Protein 3RJA (pdb70)

Foldseek 3Di:
DQLVVQLVVQVFDWDDPPDPVCVQQQCALANLQGEAEPTEGAGAAPSSQLSNLVSCVVVVFFEAEDALRLQNQSCQSQSYYYHHHYYFLLQADQPDADPVQQKTKTFFNHFQLQVQCCCCPVPQWAAAFDQALSHTLQLQLQAWGHYQLQQQHNTSVVFFAKFFFQFSVSDTDIEGCVGPVLLSQNSRRPVLLFGHTGMTIGHIHRFAFKKKKWKKFQQPQALVLQLQLQVLVLCCLAEAQASQKWWKWKDQDLRGIMIIHMGRHHPVVVCVSCVSSVVRHDPDMDIDDMDIDTRSRVSCVSHPDNGRSDSGHDRHFHWAKWKKFFLDCDDQLSVLLSCCSPVPRSPPDQFTKMKMWTQNEHDSGPNLVAACVNHQHNRSSTRTIMMIMTTDGPPDNDDPPCVVSVVSSVCSRPVGDDLLGMATRSSSPGPPDFQVVNLCRHRRPNLVSSLCSSCVGPVVCSNHHRNHRHNDD

Sequence (473 aa):
GAIEACLSAAGVPIDIIPGTADDYERDVEPFNIRLPYIPTAIAQTQTTAHIQSAVQCAKKLNLKVSAKSGGHSYASFGFGGENGHLMVQLDRRMIDVISYNDKTGIAHVEPGARLGHLATVLNDKYGRAISHGTCPGVGISGHFAHGGFGFSSHMHGLAVDSVVGVTVVLADGRIVEASATENADLFWGIKGAGSNFGIVAVWKLATFPAPKVLTRFGVTLNWKNKTSSALKGIEAVEDYARWVAPREVVNFRRIGDYGAGNNPGIEGLYYGTPEQWRAAFQPLLDTLPAGYVVNPTTSLNWIESVLSYYSSNFDHVDFITPQPVENFYAKSLTLKSIKGDAVKNFVDYYFDVSNKVKDRFWFYQLDDVHGGKNSQVTKVTNAETAYPHRDKLWLIQFYDRYDNNQTYPETSFKFLDGWVNSVTKALPKKSDWGMYINYADPRMDRDYATKVYYGENLARLQKKLKAKFDPTDRRFYYPQAVRPVK

B-factor: mean 18.0, std 8.15, range [2.0, 75.88]

Solvent-accessible surface area: 17655 Å² total; per-residue (Å²): 83,68,12,61,63,24,0,67,95,48,51,3,52,41,12,95,98,69,59,85,63,29,102,64,1,23,84,9,19,1,53,50,25,80,43,107,9,55,10,2,0,24,0,86,63,37,58,30,0,51,18,0,0,110,3,0,129,157,54,123,36,66,0,7,37,12,12,9,14,25,34,30,1,3,23,11,2,0,10,61,95,33,4,0,0,0,2,1,2,56,4,40,77,20,94,50,42,71,123,189,80,4,47,0,60,0,29,0,0,0,6,2,1,18,0,2,22,30,1,28,103,144,64,38,46,1,3,3,17,11,35,56,2,0,23,3,0,14,35,20,0,5,17,0,0,23,2,13,5,0,2,25,53,1,2,0,0,39,14,2,63,2,0,13,0,0,4,12,79,9,135,72,20,61,1,23,82,133,89,56,51,44,0,20,13,0,0,23,2,0,2,39,0,0,7,6,9,1,20,0,41,0,39,17,34,92,19,22,177,84,2,0,66,4,7,1,42,1,42,3,142,77,69,75,27,0,57,127,0,0,71,7,0,0,44,6,1,66,147,69,0,40,91,54,0,3,5,26,0,2,0,91,45,27,23,82,2,16,2,37,0,5,17,24,12,48,36,133,97,4,100,73,17,0,58,60,0,2,100,85,13,23,100,49,58,88,36,54,128,47,68,78,21,58,12,48,82,8,21,83,40,23,3,140,62,133,90,14,62,12,91,60,50,18,91,30,35,5,0,2,2,14,1,0,0,0,72,29,1,67,47,78,0,11,104,26,0,1,56,36,1,36,67,58,0,30,144,22,155,94,33,73,6,22,0,16,0,3,1,0,1,14,131,41,0,50,0,38,119,33,75,11,70,106,8,0,1,6,4,13,65,16,4,0,1,0,9,0,10,0,76,10,90,74,143,80,119,16,44,147,84,10,32,151,11,0,41,18,0,8,77,6,0,26,143,34,28,81,148,82,33,23,4,7,5,15,33,28,5,1,40,103,26,98,27,81,89,0,3,89,8,2,1,42,125,8,24,64,116,0,42,137,12,0,16,131,21,0,79,89,21,21,8,52,11,41,0,0,0,98,42,68,227

Nearest PDB structures (foldseek):
  3rja-assembly1_A  TM=1.002E+00  e=0.000E+00  Microdochium nivale
  5l6f-assembly1_A  TM=9.736E-01  e=8.762E-66  Thermothelomyces thermophilus ATCC 42464
  6y0r-assembly1_AAA  TM=9.682E-01  e=4.533E-62  Fusarium graminearum PH-1
  6jqh-assembly1_A  TM=8.608E-01  e=4.475E-33  Morus alba
  7yav-assembly1_B  TM=8.113E-01  e=3.571E-32  Morus alba

CATH classification: 3.30.465.10 (+1 more: 3.40.462.20)

GO terms:
  GO:0005576 extracellular region (C, EXP)
  GO:0046562 beta-D-glucose oxidase activity (F, EXP)

InterPro domains:
  IPR006094 FAD linked oxidase, N-terminal [PF01565] (59-197)
  IPR012951 Berberine/berberine-like [PF08031] (447-492)
  IPR016166 FAD-binding domain, PCMH-type [PS51387] (55-229)
  IPR016169 FAD-binding, type PCMH, subdomain 2 [G3DSA:3.30.465.10] (48-491)
  IPR036318 FAD-binding, type PCMH-like superfamily [SSF56176] (38-228)
  IPR050416 FAD-linked Oxidoreductases in Biosynthetic Pathways [PTHR42973] (23-491)

Radius of gyration: 21.71 Å; Cα contacts (8 Å, |Δi|>4): 1183; chains: 1; bounding box: 56×55×54 Å

Structure (mmCIF, N/CA/C/O backbone):
data_3RJA
#
_entry.id   3RJA
#
_cell.length_a   132.040
_cell.length_b   56.920
_cell.length_c   86.900
_cell.angle_alpha   90.00
_cell.angle_beta   95.55
_cell.angle_gamma   90.00
#
_symmetry.space_group_name_H-M   'C 1 2 1'
#
loop_
_entity.id
_entity.type
_entity.pdbx_description
1 polymer 'Carbohydrate oxidase'
2 non-polymer 'FLAVIN-ADENINE DINUCLEOTIDE'
3 non-polymer 2-acetamido-2-deoxy-beta-D-glucopyranose
4 non-polymer 'ZINC ION'
5 non-polymer '(2R,3R,4R,5R)-4,5-dihydroxy-2-(hydroxymethyl)-6-oxopiperidin-3-yl beta-D-glucopyranoside'
6 non-polymer 2-AMINO-2-HYDROXYMETHYL-PROPANE-1,3-DIOL
7 non-polymer 'SULFATE ION'
8 non-polymer 'CHLORIDE ION'
9 water water
#
loop_
_atom_site.group_PDB
_atom_site.id
_atom_site.type_symbol
_atom_site.label_atom_id
_atom_site.label_alt_id
_atom_site.label_comp_id
_atom_site.label_asym_id
_atom_site.label_entity_id
_atom_site.label_seq_id
_atom_site.pdbx_PDB_ins_code
_atom_site.Cartn_x
_atom_site.Cartn_y
_atom_site.Cartn_z
_atom_site.occupancy
_atom_site.B_iso_or_equiv
_atom_site.auth_seq_id
_atom_site.auth_comp_id
_atom_site.auth_asym_id
_atom_site.auth_atom_id
_atom_site.pdbx_PDB_model_num
ATOM 1 N N . GLY A 1 1 ? -36.752 -29.684 -11.810 1.00 24.06 1 GLY A N 1
ATOM 2 C CA . GLY A 1 1 ? -37.987 -29.542 -11.003 1.00 21.88 1 GLY A CA 1
ATOM 3 C C . GLY A 1 1 ? -38.090 -28.162 -10.373 1.00 19.19 1 GLY A C 1
ATOM 4 O O . GLY A 1 1 ? -37.308 -27.256 -10.670 1.00 18.97 1 GLY A O 1
ATOM 5 N N . ALA A 1 2 ? -39.056 -28.020 -9.484 1.00 16.14 2 ALA A N 1
ATOM 6 C CA . ALA A 1 2 ? -39.418 -26.719 -8.942 1.00 15.81 2 ALA A CA 1
ATOM 7 C C . ALA A 1 2 ? -38.241 -25.985 -8.236 1.00 15.35 2 ALA A C 1
ATOM 8 O O . ALA A 1 2 ? -38.043 -24.801 -8.475 1.00 13.55 2 ALA A O 1
ATOM 10 N N . ILE A 1 3 ? -37.487 -26.692 -7.373 1.00 14.64 3 ILE A N 1
ATOM 11 C CA . ILE A 1 3 ? -36.379 -26.078 -6.617 1.00 14.82 3 ILE A CA 1
ATOM 12 C C . ILE A 1 3 ? -35.238 -25.655 -7.548 1.00 14.88 3 ILE A C 1
ATOM 13 O O . ILE A 1 3 ? -34.691 -24.561 -7.398 1.00 13.83 3 ILE A O 1
ATOM 18 N N . GLU A 1 4 ? -34.887 -26.506 -8.512 1.00 15.95 4 GLU A N 1
ATOM 19 C CA . GLU A 1 4 ? -33.856 -26.140 -9.498 1.00 17.85 4 GLU A CA 1
ATOM 20 C C . GLU A 1 4 ? -34.289 -24.849 -10.240 1.00 17.85 4 GLU A C 1
ATOM 21 O O . GLU A 1 4 ? -33.533 -23.889 -10.351 1.00 17.39 4 GLU A O 1
ATOM 27 N N . ALA A 1 5 ? -35.520 -24.840 -10.732 1.00 20.22 5 ALA A N 1
ATOM 28 C CA . ALA A 1 5 ? -36.061 -23.686 -11.469 1.00 21.54 5 ALA A CA 1
ATOM 29 C C . ALA A 1 5 ? -35.995 -22.442 -10.599 1.00 18.06 5 ALA A C 1
ATOM 30 O O . ALA A 1 5 ? -35.562 -21.391 -11.052 1.00 17.37 5 ALA A O 1
ATOM 32 N N . CYS A 1 6 ? -36.389 -22.587 -9.332 1.00 16.70 6 CYS A N 1
ATOM 33 C CA . CYS A 1 6 ? -36.390 -21.451 -8.393 1.00 17.03 6 CYS A CA 1
ATOM 34 C C . CYS A 1 6 ? -34.995 -20.878 -8.198 1.00 17.25 6 CYS A C 1
ATOM 35 O O . CYS A 1 6 ? -34.821 -19.668 -8.198 1.00 20.50 6 CYS A O 1
ATOM 38 N N . LEU A 1 7 ? -34.013 -21.753 -7.997 1.00 15.43 7 LEU A N 1
ATOM 39 C CA . LEU A 1 7 ? -32.653 -21.317 -7.767 1.00 15.80 7 LEU A CA 1
ATOM 40 C C . LEU A 1 7 ? -32.077 -20.665 -9.037 1.00 15.50 7 LEU A C 1
ATOM 41 O O . LEU A 1 7 ? -31.409 -19.631 -8.969 1.00 14.94 7 LEU A O 1
ATOM 46 N N . SER A 1 8 ? -32.341 -21.278 -10.187 1.00 16.70 8 SER A N 1
ATOM 47 C CA . SER A 1 8 ? -31.815 -20.766 -11.451 1.00 19.61 8 SER A CA 1
ATOM 48 C C . SER A 1 8 ? -32.416 -19.402 -11.818 1.00 20.14 8 SER A C 1
ATOM 49 O O . SER A 1 8 ? -31.694 -18.530 -12.282 1.00 21.58 8 SER A O 1
ATOM 52 N N . ALA A 1 9 ? -33.719 -19.227 -11.575 1.00 19.96 9 ALA A N 1
ATOM 53 C CA . ALA A 1 9 ? -34.418 -17.94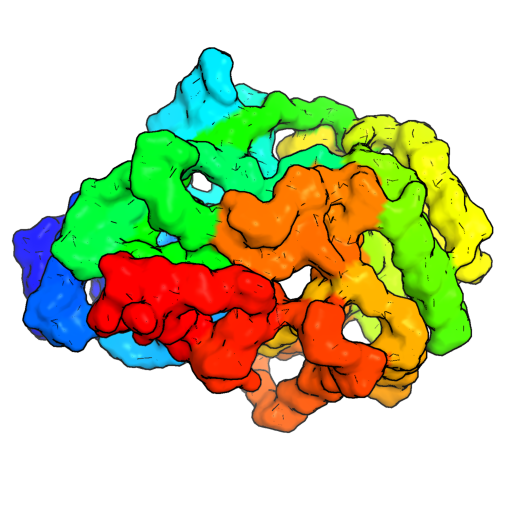3 -11.766 1.00 21.05 9 ALA A CA 1
ATOM 54 C C . ALA A 1 9 ? -33.793 -16.816 -10.974 1.00 21.42 9 ALA A C 1
ATOM 55 O O . ALA A 1 9 ? -33.827 -15.671 -11.415 1.00 22.31 9 ALA A O 1
ATOM 57 N N . ALA A 1 10 ? -33.223 -17.143 -9.808 1.00 20.58 10 ALA A N 1
ATOM 58 C CA . ALA A 1 10 ? -32.555 -16.152 -8.939 1.00 17.46 10 ALA A CA 1
ATOM 59 C C . ALA A 1 10 ? -31.063 -16.015 -9.193 1.00 16.65 10 ALA A C 1
ATOM 60 O O . ALA A 1 10 ? -30.366 -15.310 -8.456 1.00 17.71 10 ALA A O 1
ATOM 62 N N . GLY A 1 11 ? -30.560 -16.661 -10.244 1.00 16.77 11 GLY A N 1
ATOM 63 C CA . GLY A 1 11 ? -29.130 -16.630 -10.554 1.00 16.71 11 GLY A CA 1
ATOM 64 C C . GLY A 1 11 ? -28.228 -17.451 -9.615 1.00 18.40 11 GLY A C 1
ATOM 65 O O . GLY A 1 11 ? -27.009 -17.253 -9.597 1.00 16.90 11 GLY A O 1
ATOM 66 N N . VAL A 1 12 ? -28.805 -18.366 -8.832 1.00 17.55 12 VAL A N 1
ATOM 67 C CA . VAL A 1 12 ? -28.000 -19.161 -7.891 1.00 17.19 12 VAL A CA 1
ATOM 68 C C . VAL A 1 12 ? -27.440 -20.396 -8.593 1.00 16.06 12 VAL A C 1
ATOM 69 O O . VAL A 1 12 ? -28.209 -21.195 -9.108 1.00 15.39 12 VAL A O 1
ATOM 73 N N . PRO A 1 13 ? -26.093 -20.549 -8.626 1.00 15.89 13 PRO A N 1
ATOM 74 C CA . PRO A 1 13 ? -25.521 -21.763 -9.247 1.00 15.51 13 PRO A CA 1
ATOM 75 C C . PRO A 1 13 ? -25.970 -23.021 -8.504 1.00 15.11 13 PRO A C 1
ATOM 76 O O . PRO A 1 13 ? -26.128 -23.016 -7.274 1.00 13.82 13 PRO A O 1
ATOM 80 N N . ILE A 1 14 ? -26.264 -24.066 -9.270 1.00 14.98 14 ILE A N 1
ATOM 81 C CA . ILE A 1 14 ? -26.725 -25.305 -8.696 1.00 15.51 14 ILE A CA 1
ATOM 82 C C . ILE A 1 14 ? -25.820 -26.425 -9.169 1.00 15.51 14 ILE A C 1
ATOM 83 O O . ILE A 1 14 ? -25.248 -26.319 -10.228 1.00 16.49 14 ILE A O 1
ATOM 88 N N . ASP A 1 15 ? -25.660 -27.481 -8.374 1.00 14.70 15 ASP A N 1
ATOM 89 C CA . ASP A 1 15 ? -24.891 -28.626 -8.839 1.00 14.95 15 ASP A CA 1
ATOM 90 C C . ASP A 1 15 ? -25.803 -29.533 -9.678 1.00 14.67 15 ASP A C 1
ATOM 91 O O . ASP A 1 15 ? -26.994 -29.639 -9.425 1.00 14.55 15 ASP A O 1
ATOM 96 N N . ILE A 1 16 ? -25.213 -30.175 -10.673 1.00 15.50 16 ILE A N 1
ATOM 97 C CA A ILE A 1 16 ? -25.927 -31.064 -11.587 0.50 15.55 16 ILE A CA 1
ATOM 98 C CA B ILE A 1 16 ? -25.939 -31.056 -11.579 0.50 15.39 16 ILE A CA 1
ATOM 99 C C . ILE A 1 16 ? -25.563 -32.492 -11.227 1.00 14.77 16 ILE A C 1
ATOM 100 O O . ILE A 1 16 ? -24.398 -32.862 -11.345 1.00 14.94 16 ILE A O 1
ATOM 109 N N . PRO A 1 17 ? -26.551 -33.309 -10.781 1.00 16.43 17 PRO A N 1
ATOM 110 C CA . PRO A 1 17 ? -26.166 -34.704 -10.492 1.00 17.73 17 PRO A CA 1
ATOM 111 C C . PRO A 1 17 ? -25.397 -35.322 -11.654 1.00 20.50 17 PRO A C 1
ATOM 112 O O . PRO A 1 17 ? -25.771 -35.123 -12.809 1.00 20.13 17 PRO A O 1
ATOM 116 N N . GLY A 1 18 ? -24.307 -36.017 -11.332 1.00 22.25 18 GLY A N 1
ATOM 117 C CA . GLY A 1 18 ? -23.521 -36.729 -12.323 1.00 23.89 18 GLY A CA 1
ATOM 118 C C . GLY A 1 18 ? -22.242 -35.998 -12.711 1.00 27.36 18 GLY A C 1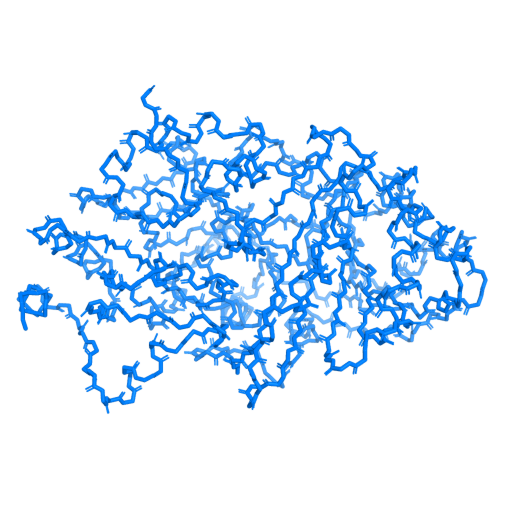
ATOM 119 O O . GLY A 1 18 ? -21.404 -36.564 -13.411 1.00 30.18 18 GLY A O 1
ATOM 120 N N . THR A 1 19 ? -22.095 -34.740 -12.277 1.00 22.75 19 THR A N 1
ATOM 121 C CA . THR A 1 19 ? -20.914 -33.945 -12.625 1.00 19.72 19 THR A CA 1
ATOM 122 C C . THR A 1 19 ? -19.895 -33.955 -11.469 1.00 19.91 19 THR A C 1
ATOM 123 O O . THR A 1 19 ? -20.256 -34.240 -10.307 1.00 19.44 19 THR A O 1
ATOM 127 N N . ALA A 1 20 ? -18.647 -33.615 -11.785 1.00 16.27 20 ALA A N 1
ATOM 128 C CA . ALA A 1 20 ? -17.585 -33.544 -10.784 1.00 18.11 20 ALA A CA 1
ATOM 129 C C . ALA A 1 20 ? -17.997 -32.700 -9.578 1.00 17.07 20 ALA A C 1
ATOM 130 O O . ALA A 1 20 ? -17.899 -33.179 -8.454 1.00 20.62 20 ALA A O 1
ATOM 132 N N . ASP A 1 21 ? -18.452 -31.466 -9.813 1.00 15.04 21 ASP A N 1
ATOM 133 C CA A ASP A 1 21 ? -18.838 -30.585 -8.717 0.50 14.84 21 ASP A CA 1
ATOM 134 C CA B ASP A 1 21 ? -18.865 -30.567 -8.729 0.50 15.07 21 ASP A CA 1
ATOM 135 C C . ASP A 1 21 ? -19.881 -31.236 -7.810 1.00 14.44 21 ASP A C 1
ATOM 136 O O . ASP A 1 21 ? -19.748 -31.178 -6.601 1.00 13.82 21 ASP A O 1
ATOM 145 N N . TYR A 1 22 ? -20.889 -31.879 -8.407 1.00 13.23 22 TYR A N 1
ATOM 146 C CA . TYR A 1 22 ? -21.938 -32.521 -7.607 1.00 13.63 22 TYR A CA 1
ATOM 147 C C . TYR A 1 22 ? -21.345 -33.652 -6.755 1.00 14.00 22 TYR A C 1
ATOM 148 O O . TYR A 1 22 ? -21.534 -33.666 -5.539 1.00 12.21 22 TYR A O 1
ATOM 157 N N . GLU A 1 23 ? -20.598 -34.565 -7.398 1.00 13.56 23 GLU A N 1
ATOM 158 C CA . GLU A 1 23 ? -19.960 -35.673 -6.697 1.00 14.54 23 GLU A CA 1
ATOM 159 C C . GLU A 1 23 ? -19.072 -35.199 -5.539 1.00 14.51 23 GLU A C 1
ATOM 160 O O . GLU A 1 23 ? -19.096 -35.797 -4.477 1.00 13.88 23 GLU A O 1
ATOM 166 N N . ARG A 1 24 ? -18.273 -34.149 -5.768 1.00 15.13 24 ARG A N 1
ATOM 167 C CA . ARG A 1 24 ? -17.458 -33.558 -4.725 1.00 14.29 24 ARG A CA 1
ATOM 168 C C . ARG A 1 24 ? -18.324 -32.975 -3.580 1.00 13.56 24 ARG A C 1
ATOM 169 O O . ARG A 1 24 ? -18.084 -33.261 -2.415 1.00 12.37 24 ARG A O 1
ATOM 177 N N . ASP A 1 25 ? -19.305 -32.152 -3.928 1.00 12.11 25 ASP A N 1
ATOM 178 C CA . ASP A 1 25 ? -20.086 -31.417 -2.936 1.00 12.02 25 ASP A CA 1
ATOM 179 C C . ASP A 1 25 ? -21.017 -32.321 -2.078 1.00 12.41 25 ASP A C 1
ATOM 180 O O . ASP A 1 25 ? -21.305 -32.005 -0.914 1.00 10.12 25 ASP A O 1
ATOM 185 N N . VAL A 1 26 ? -21.479 -33.436 -2.671 1.00 12.13 26 VAL A N 1
ATOM 186 C CA . VAL A 1 26 ? -22.485 -34.279 -2.052 1.00 11.25 26 VAL A CA 1
ATOM 187 C C . VAL A 1 26 ? -21.826 -35.355 -1.153 1.00 11.85 26 VAL A C 1
ATOM 188 O O . VAL A 1 26 ? -22.519 -36.087 -0.422 1.00 9.94 26 VAL A O 1
ATOM 192 N N . GLU A 1 27 ? -20.502 -35.449 -1.228 1.00 11.19 27 GLU A N 1
ATOM 193 C CA . GLU A 1 27 ? -19.787 -36.471 -0.476 1.00 12.72 27 GLU A CA 1
ATOM 194 C C . GLU A 1 27 ? -19.566 -35.995 0.974 1.00 11.53 27 GLU A C 1
ATOM 195 O O . GLU A 1 27 ? -18.941 -34.948 1.186 1.00 11.74 27 GLU A O 1
ATOM 201 N N . PRO A 1 28 ? -20.073 -36.742 1.966 1.00 11.73 28 PRO A N 1
ATOM 202 C CA . PRO A 1 28 ? -19.858 -36.370 3.405 1.00 11.27 28 PRO A CA 1
ATOM 203 C C . PRO A 1 28 ? -18.427 -36.637 3.824 1.00 12.11 28 PRO A C 1
ATOM 204 O O . PRO A 1 28 ? -17.778 -37.527 3.231 1.00 12.17 28 PRO A O 1
ATOM 208 N N . PHE A 1 29 ? -17.940 -35.946 4.861 1.00 11.05 29 PHE A N 1
ATOM 209 C CA . PHE A 1 29 ? -16.666 -36.344 5.463 1.00 10.92 29 PHE A CA 1
ATOM 210 C C . PHE A 1 29 ? -16.797 -37.761 6.079 1.00 11.13 29 PHE A C 1
ATOM 211 O O . PHE A 1 29 ? -15.887 -38.584 5.965 1.00 10.89 29 PHE A O 1
ATOM 219 N N . ASN A 1 30 ? -17.912 -38.002 6.773 1.00 11.40 30 ASN A N 1
ATOM 220 C CA . ASN A 1 30 ? -18.236 -39.299 7.369 1.00 11.74 30 ASN A CA 1
ATOM 221 C C . ASN A 1 30 ? -19.096 -40.103 6.386 1.00 12.73 30 ASN A C 1
ATOM 222 O O . ASN A 1 30 ? -20.335 -39.909 6.300 1.00 11.22 30 ASN A O 1
ATOM 227 N N . ILE A 1 31 ? -18.447 -40.989 5.632 1.00 13.65 31 ILE A N 1
ATOM 228 C CA . ILE A 1 31 ? -19.158 -41.762 4.602 1.00 15.03 31 ILE A CA 1
ATOM 229 C C . ILE A 1 31 ? -20.076 -42.836 5.178 1.00 15.13 31 ILE A C 1
ATOM 230 O O . ILE A 1 31 ? -20.853 -43.451 4.446 1.00 14.54 31 ILE A O 1
ATOM 235 N N . ARG A 1 32 ? -20.005 -43.038 6.496 1.00 13.60 32 ARG A N 1
ATOM 236 C CA . ARG A 1 32 ? -21.000 -43.828 7.175 1.00 13.05 32 ARG A CA 1
ATOM 237 C C . ARG A 1 32 ? -22.361 -43.168 7.019 1.00 13.32 32 ARG A C 1
ATOM 238 O O . ARG A 1 32 ? -23.400 -43.819 7.191 1.00 13.00 32 ARG A O 1
ATOM 246 N N . LEU A 1 33 ? -22.360 -41.857 6.765 1.00 12.13 33 LEU A N 1
ATOM 247 C CA . LEU A 1 33 ? -23.596 -41.084 6.859 1.00 12.18 33 LEU A CA 1
ATOM 248 C C . LEU A 1 33 ? -23.885 -40.203 5.622 1.00 11.82 33 LEU A C 1
ATOM 249 O O . LEU A 1 33 ? -23.900 -38.971 5.751 1.00 11.91 33 LEU A O 1
ATOM 254 N N . PRO A 1 34 ? -24.112 -40.819 4.429 1.00 11.22 34 PRO A N 1
ATOM 255 C CA . PRO A 1 34 ? -24.489 -39.998 3.284 1.00 11.26 34 PRO A CA 1
ATOM 256 C C . PRO A 1 34 ? -25.951 -39.586 3.321 1.00 11.50 34 PRO A C 1
ATOM 257 O O . PRO A 1 34 ? -26.813 -40.356 3.779 1.00 12.02 34 PRO A O 1
ATOM 261 N N . TYR A 1 35 ? -26.224 -38.362 2.886 1.00 11.19 35 TYR A N 1
ATOM 262 C CA . TYR A 1 35 ? -27.614 -37.920 2.676 1.00 11.64 35 TYR A CA 1
ATOM 263 C C . TYR A 1 35 ? -27.755 -37.337 1.282 1.00 11.64 35 TYR A C 1
ATOM 264 O O . TYR A 1 35 ? -26.746 -36.949 0.669 1.00 10.68 35 TYR A O 1
ATOM 273 N N . ILE A 1 36 ? -28.994 -37.335 0.780 1.00 11.28 36 ILE A N 1
ATOM 274 C CA . ILE A 1 36 ? -29.290 -36.912 -0.576 1.00 11.95 36 ILE A CA 1
ATOM 275 C C . ILE A 1 36 ? -30.121 -35.632 -0.477 1.00 12.10 36 ILE A C 1
ATOM 276 O O . ILE A 1 36 ? -31.318 -35.671 -0.151 1.00 10.71 36 ILE A O 1
ATOM 281 N N . PRO A 1 37 ? -29.488 -34.484 -0.748 1.00 11.79 37 PRO A N 1
ATOM 282 C CA . PRO A 1 37 ? -30.256 -33.231 -0.695 1.00 12.39 37 PRO A CA 1
ATOM 283 C C . PRO A 1 37 ? -31.208 -33.179 -1.878 1.00 12.35 37 PRO A C 1
ATOM 284 O O . PRO A 1 37 ? -30.963 -33.845 -2.893 1.00 12.17 37 PRO A O 1
ATOM 288 N N . THR A 1 38 ? -32.312 -32.446 -1.757 1.00 12.28 38 THR A N 1
ATOM 289 C CA . THR A 1 38 ? -33.136 -32.288 -2.946 1.00 11.91 38 THR A CA 1
ATOM 290 C C . THR A 1 38 ? -32.397 -31.505 -4.052 1.00 12.07 38 THR A C 1
ATOM 291 O O . THR A 1 38 ? -32.598 -31.762 -5.247 1.00 11.16 38 THR A O 1
ATOM 295 N N . ALA A 1 39 ? -31.554 -30.555 -3.633 1.00 10.26 39 ALA A N 1
ATOM 296 C CA . ALA A 1 39 ? -30.732 -29.793 -4.548 1.00 10.50 39 ALA A CA 1
ATOM 297 C C . ALA A 1 39 ? -29.561 -29.189 -3.799 1.00 10.71 39 ALA A C 1
ATOM 298 O O . ALA A 1 39 ? -29.657 -28.970 -2.598 1.00 10.33 39 ALA A O 1
ATOM 300 N N . ILE A 1 40 ? -28.464 -28.917 -4.517 1.00 11.06 40 ILE A N 1
ATOM 301 C CA . ILE A 1 40 ? -27.314 -28.248 -3.940 1.00 11.19 40 ILE A CA 1
ATOM 302 C C . ILE A 1 40 ? -27.086 -26.890 -4.617 1.00 12.19 40 ILE A C 1
ATOM 303 O O . ILE A 1 40 ? -26.788 -26.841 -5.817 1.00 12.86 40 ILE A O 1
ATOM 308 N N . ALA A 1 41 ? -27.234 -25.804 -3.832 1.00 11.64 41 ALA A N 1
ATOM 309 C CA . ALA A 1 41 ? -26.941 -24.429 -4.251 1.00 11.39 41 ALA A CA 1
ATOM 310 C C . ALA A 1 41 ? -25.482 -24.122 -3.900 1.00 12.17 41 ALA A C 1
ATOM 311 O O . ALA A 1 41 ? -25.125 -24.036 -2.710 1.00 12.28 41 ALA A O 1
ATOM 313 N N . GLN A 1 42 ? -24.643 -23.985 -4.925 1.00 11.87 42 GLN A N 1
ATOM 314 C CA . GLN A 1 42 ? -23.214 -23.749 -4.715 1.00 12.92 42 GLN A CA 1
ATOM 315 C C . GLN A 1 42 ? -23.006 -22.226 -4.772 1.00 13.63 42 GLN A C 1
ATOM 316 O O . GLN A 1 42 ? -22.769 -21.656 -5.857 1.00 14.13 42 GLN A O 1
ATOM 322 N N . THR A 1 43 ? -23.137 -21.573 -3.617 1.00 11.80 43 THR A N 1
ATOM 323 C CA . THR A 1 43 ? -23.265 -20.117 -3.580 1.00 12.28 43 THR A CA 1
ATOM 324 C C . THR A 1 43 ? -21.939 -19.391 -3.758 1.00 12.31 43 THR A C 1
ATOM 325 O O . THR A 1 43 ? -20.909 -19.878 -3.312 1.00 12.52 43 THR A O 1
ATOM 329 N N . GLN A 1 44 ? -21.985 -18.195 -4.336 1.00 12.65 44 GLN A N 1
ATOM 330 C CA . GLN A 1 44 ? -20.799 -17.363 -4.508 1.00 12.26 44 GLN A CA 1
ATOM 331 C C . GLN A 1 44 ? -20.888 -16.055 -3.709 1.00 12.17 44 GLN A C 1
ATOM 332 O O . GLN A 1 44 ? -19.869 -15.441 -3.391 1.00 12.95 44 GLN A O 1
ATOM 338 N N . THR A 1 45 ? -22.097 -15.627 -3.374 1.00 11.47 45 THR A N 1
ATOM 339 C CA . THR A 1 45 ? -22.297 -14.334 -2.713 1.00 11.53 45 THR A CA 1
ATOM 340 C C . THR A 1 45 ? -23.340 -14.437 -1.592 1.00 11.91 45 THR A C 1
ATOM 341 O O . THR A 1 45 ? -24.100 -15.422 -1.527 1.00 11.28 45 THR A O 1
ATOM 345 N N . THR A 1 46 ? -23.419 -13.394 -0.756 1.00 11.66 46 THR A N 1
ATOM 346 C CA . THR A 1 46 ? -24.442 -13.311 0.276 1.00 12.47 46 THR A CA 1
ATOM 347 C C . THR A 1 46 ? -25.848 -13.368 -0.339 1.00 13.16 46 THR A C 1
ATOM 348 O O . THR A 1 46 ? -26.740 -14.082 0.171 1.00 14.26 46 THR A O 1
ATOM 352 N N . ALA A 1 47 ? -26.020 -12.663 -1.462 1.00 12.44 47 ALA A N 1
ATOM 353 C CA . ALA A 1 47 ? -27.276 -12.597 -2.175 1.00 12.24 47 ALA A CA 1
ATOM 354 C C . ALA A 1 47 ? -27.749 -13.990 -2.635 1.00 12.86 47 ALA A C 1
ATOM 355 O O . ALA A 1 47 ? -28.955 -14.290 -2.597 1.00 15.40 47 ALA A O 1
ATOM 357 N N . HIS A 1 48 ? -26.813 -14.836 -3.072 1.00 12.11 48 HIS A N 1
ATOM 358 C CA . HIS A 1 48 ? -27.131 -16.223 -3.409 1.00 12.36 48 HIS A CA 1
ATOM 359 C C . HIS A 1 48 ? -27.703 -16.970 -2.199 1.00 13.33 48 HIS A C 1
ATOM 360 O O . HIS A 1 48 ? -28.716 -17.687 -2.320 1.00 12.73 48 HIS A O 1
ATOM 367 N N . ILE A 1 49 ? -27.024 -16.830 -1.047 1.00 12.57 49 ILE A N 1
ATOM 368 C CA . ILE A 1 49 ? -27.460 -17.480 0.198 1.00 12.31 49 ILE A CA 1
ATOM 369 C C . ILE A 1 49 ? -28.898 -17.047 0.506 1.00 12.75 49 ILE A C 1
ATOM 370 O O . ILE A 1 49 ? -29.772 -17.894 0.766 1.00 13.28 49 ILE A O 1
ATOM 375 N N . GLN A 1 50 ? -29.125 -15.728 0.453 1.00 11.95 50 GLN A N 1
ATOM 376 C CA . GLN A 1 50 ? -30.444 -15.138 0.629 1.00 12.36 50 GLN A CA 1
ATOM 377 C C . GLN A 1 50 ? -31.504 -15.695 -0.331 1.00 11.43 50 GLN A C 1
ATOM 378 O O . GLN A 1 50 ? -32.586 -16.095 0.085 1.00 11.60 50 GLN A O 1
ATOM 384 N N . SER A 1 51 ? -31.191 -15.732 -1.613 1.00 11.09 51 SER A N 1
ATOM 385 C CA . SER A 1 51 ? -32.126 -16.245 -2.594 1.00 11.16 51 SER A CA 1
ATOM 386 C C . SER A 1 51 ? -32.433 -17.735 -2.345 1.00 11.89 51 SER A C 1
ATOM 387 O O . SER A 1 51 ? -33.577 -18.189 -2.558 1.00 11.06 51 SER A O 1
ATOM 390 N N . ALA A 1 52 ? -31.411 -18.493 -1.924 1.00 10.60 52 ALA A N 1
ATOM 391 C CA . ALA A 1 52 ? -31.609 -19.912 -1.637 1.00 11.34 52 ALA A CA 1
ATOM 392 C C . ALA A 1 52 ? -32.602 -20.064 -0.476 1.00 11.25 52 ALA A C 1
ATOM 393 O O . ALA A 1 52 ? -33.497 -20.873 -0.548 1.00 11.29 52 ALA A O 1
ATOM 395 N N . VAL A 1 53 ? -32.450 -19.263 0.569 1.00 11.62 53 VAL A N 1
ATOM 396 C CA . VAL A 1 53 ? -33.382 -19.283 1.702 1.00 11.80 53 VAL A CA 1
ATOM 397 C C . VAL A 1 53 ? -34.816 -18.883 1.255 1.00 14.02 53 VAL A C 1
ATOM 398 O O . VAL A 1 53 ? -35.792 -19.501 1.688 1.00 14.84 53 VAL A O 1
ATOM 402 N N . GLN A 1 54 ? -34.945 -17.902 0.357 1.00 14.28 54 GLN A N 1
ATOM 403 C CA . GLN A 1 54 ? -36.243 -17.579 -0.270 1.00 14.91 54 GLN A CA 1
ATOM 404 C C . GLN A 1 54 ? -36.910 -18.784 -0.980 1.00 15.46 54 GLN A C 1
ATOM 405 O O . GLN A 1 54 ? -38.103 -19.060 -0.771 1.00 15.24 54 GLN A O 1
ATOM 411 N N . CYS A 1 55 ? -36.158 -19.489 -1.830 1.00 13.79 55 CYS A N 1
ATOM 412 C CA . CYS A 1 55 ? -36.684 -20.696 -2.511 1.00 14.39 55 CYS A CA 1
ATOM 413 C C . CYS A 1 55 ? -37.172 -21.756 -1.518 1.00 14.99 55 CYS A C 1
ATOM 414 O O . CYS A 1 55 ? -38.238 -22.397 -1.715 1.00 14.74 55 CYS A O 1
ATOM 417 N N . ALA A 1 56 ? -36.388 -21.946 -0.462 1.00 14.77 56 ALA A N 1
ATOM 418 C CA . ALA A 1 56 ? -36.741 -22.920 0.571 1.00 16.47 56 ALA A CA 1
ATOM 419 C C . ALA A 1 56 ? -38.106 -22.541 1.141 1.00 15.62 56 ALA A C 1
ATOM 420 O O . ALA A 1 56 ? -38.998 -23.399 1.255 1.00 15.33 56 ALA A O 1
ATOM 422 N N . LYS A 1 57 ? -38.274 -21.255 1.474 1.00 16.25 57 LYS A N 1
ATOM 423 C CA . LYS A 1 57 ? -39.569 -20.751 1.988 1.00 18.71 57 LYS A CA 1
ATOM 424 C C . LYS A 1 57 ? -40.718 -20.958 0.985 1.00 18.30 57 LYS A C 1
ATOM 425 O O . LYS A 1 57 ? -41.812 -21.408 1.350 1.00 18.52 57 LYS A O 1
ATOM 431 N N . LYS A 1 58 ? -40.460 -20.646 -0.284 1.00 19.35 58 LYS A N 1
ATOM 432 C CA . LYS A 1 58 ? -41.468 -20.806 -1.342 1.00 20.89 58 LYS A CA 1
ATOM 433 C C . LYS A 1 58 ? -41.966 -22.257 -1.502 1.00 19.87 58 LYS A C 1
ATOM 434 O O . LYS A 1 58 ? -43.157 -22.490 -1.714 1.00 18.52 58 LYS A O 1
ATOM 440 N N . LEU A 1 59 ? -41.051 -23.227 -1.391 1.00 17.87 59 LEU A N 1
ATOM 441 C CA . LEU A 1 59 ? -41.345 -24.620 -1.706 1.00 17.38 59 LEU A CA 1
ATOM 442 C C . LEU A 1 59 ? -41.547 -25.472 -0.443 1.00 17.85 59 LEU A C 1
ATOM 443 O O . LEU A 1 59 ? -41.617 -26.708 -0.521 1.00 17.55 59 LEU A O 1
ATOM 448 N N . ASN A 1 60 ? -41.667 -24.801 0.700 1.00 17.65 60 ASN A N 1
ATOM 449 C CA . ASN A 1 60 ? -41.692 -25.459 2.014 1.00 18.88 60 ASN A CA 1
ATOM 450 C C . ASN A 1 60 ? -40.594 -26.527 2.219 1.00 16.98 60 ASN A C 1
ATOM 451 O O . ASN A 1 60 ? -40.883 -27.675 2.552 1.00 15.86 60 ASN A O 1
ATOM 456 N N . LEU A 1 61 ? -39.335 -26.139 2.036 1.00 15.17 61 LEU A N 1
ATOM 457 C CA . LEU A 1 61 ? -38.222 -27.060 2.245 1.00 14.46 61 LEU A CA 1
ATOM 458 C C . LEU A 1 61 ? -37.449 -26.671 3.507 1.00 13.94 61 LEU A C 1
ATOM 459 O O . LEU A 1 61 ? -37.408 -25.488 3.865 1.00 14.21 61 LEU A O 1
ATOM 464 N N . LYS A 1 62 ? -36.812 -27.643 4.155 1.00 13.08 62 LYS A N 1
ATOM 465 C CA . LYS A 1 62 ? -35.788 -27.342 5.166 1.00 13.30 62 LYS A CA 1
ATOM 466 C C . LYS A 1 62 ? -34.491 -26.991 4.432 1.00 14.66 62 LYS A C 1
ATOM 467 O O . LYS A 1 62 ? -34.185 -27.539 3.336 1.00 11.98 62 LYS A O 1
ATOM 473 N N . VAL A 1 63 ? -33.735 -26.073 5.022 1.00 13.36 63 VAL A N 1
ATOM 474 C CA . VAL A 1 63 ? -32.471 -25.684 4.424 1.00 13.34 63 VAL A CA 1
ATOM 475 C C . VAL A 1 63 ? -31.286 -25.890 5.388 1.00 13.20 63 VAL A C 1
ATOM 476 O O . VAL A 1 63 ? -31.353 -25.539 6.562 1.00 11.89 63 VAL A O 1
ATOM 480 N N . SER A 1 64 ? -30.212 -26.504 4.888 1.00 12.32 64 SER A N 1
ATOM 481 C CA . SER A 1 64 ? -29.034 -26.686 5.732 1.00 11.57 64 SER A CA 1
ATOM 482 C C . SER A 1 64 ? -27.774 -26.15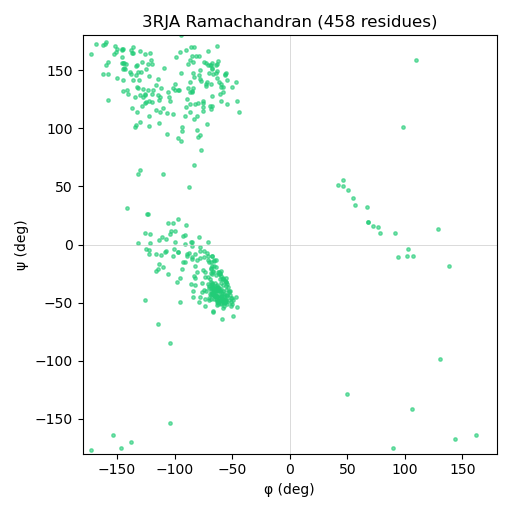8 5.042 1.00 11.26 64 SER A C 1
ATOM 483 O O . SER A 1 64 ? -27.546 -26.430 3.854 1.00 10.09 64 SER A O 1
ATOM 486 N N . ALA A 1 65 ? -26.954 -25.400 5.781 1.00 11.77 65 ALA A N 1
ATOM 487 C CA . ALA A 1 65 ? -25.650 -24.938 5.231 1.00 10.69 65 ALA A CA 1
ATOM 488 C C . ALA A 1 65 ? -24.535 -25.970 5.449 1.00 10.46 65 ALA A C 1
ATOM 489 O O . ALA A 1 65 ? -24.464 -26.606 6.502 1.00 11.03 65 ALA A O 1
ATOM 491 N N . LYS A 1 66 ? -23.684 -26.155 4.450 1.00 10.07 66 LYS A N 1
ATOM 492 C CA . LYS A 1 66 ? -22.517 -27.023 4.601 1.00 9.69 66 LYS A CA 1
ATOM 493 C C . LYS A 1 66 ? -21.319 -26.147 4.291 1.00 9.92 66 LYS A C 1
ATOM 494 O O . LYS A 1 66 ? -21.263 -25.564 3.219 1.00 9.40 66 LYS A O 1
ATOM 500 N N . SER A 1 67 ? -20.382 -26.058 5.238 1.00 9.91 67 SER A N 1
ATOM 501 C CA . SER A 1 67 ? -19.228 -25.190 5.126 1.00 10.30 67 SER A CA 1
ATOM 502 C C . SER A 1 67 ? -18.013 -26.087 4.776 1.00 10.80 67 SER A C 1
ATOM 503 O O . SER A 1 67 ? -17.694 -26.244 3.600 1.00 10.52 67 SER A O 1
ATOM 506 N N . GLY A 1 68 ? -17.360 -26.698 5.778 1.00 10.30 68 GLY A N 1
ATOM 507 C CA . GLY A 1 68 ? -16.272 -27.650 5.506 1.00 10.00 68 GLY A CA 1
ATOM 508 C C . GLY A 1 68 ? -16.751 -29.100 5.423 1.00 10.59 68 GLY A C 1
ATOM 509 O O . GLY A 1 68 ? -15.987 -29.993 5.022 1.00 10.51 68 GLY A O 1
ATOM 510 N N . GLY A 1 69 ? -17.977 -29.347 5.904 1.00 10.73 69 GLY A N 1
ATOM 511 C CA . GLY A 1 69 ? -18.599 -30.664 5.832 1.00 10.49 69 GLY A CA 1
ATOM 512 C C . GLY A 1 69 ? -18.063 -31.639 6.856 1.00 11.33 69 GLY A C 1
ATOM 513 O O . GLY A 1 69 ? -18.313 -32.856 6.774 1.00 11.16 69 GLY A O 1
ATOM 514 N N . HIS A 1 70 ? -17.367 -31.113 7.853 1.00 10.61 70 HIS A N 1
ATOM 515 C CA . HIS A 1 70 ? -16.815 -31.948 8.909 1.00 10.30 70 HIS A CA 1
ATOM 516 C C . HIS A 1 70 ? -17.766 -32.446 10.006 1.00 10.65 70 HIS A C 1
ATOM 517 O O . HIS A 1 70 ? -17.354 -33.244 10.861 1.00 10.02 70 HIS A O 1
ATOM 524 N N . SER A 1 71 ? -19.038 -32.043 9.959 1.00 9.64 71 SER A N 1
ATOM 525 C CA . SER A 1 71 ? -20.013 -32.632 10.898 1.00 9.44 71 SER A CA 1
ATOM 526 C C . SER A 1 71 ? -19.897 -34.166 10.980 1.00 9.57 71 SER A C 1
ATOM 527 O O . SER A 1 71 ? -20.031 -34.875 9.965 1.00 8.22 71 SER A O 1
ATOM 530 N N . TYR A 1 72 ? -19.684 -34.672 12.199 1.00 9.81 72 TYR A N 1
ATOM 531 C CA . TYR A 1 72 ? -19.532 -36.119 12.400 1.00 9.66 72 TYR A CA 1
ATOM 532 C C . TYR A 1 72 ? -20.872 -36.782 12.133 1.00 10.04 72 TYR A C 1
ATOM 533 O O . TYR A 1 72 ? -20.936 -37.980 11.871 1.00 10.03 72 TYR A O 1
ATOM 542 N N . ALA A 1 73 ? -21.946 -35.983 12.193 1.00 9.91 73 ALA A N 1
ATOM 543 C CA . ALA A 1 73 ? -23.311 -36.455 11.938 1.00 10.18 73 ALA A CA 1
ATOM 544 C C . ALA A 1 73 ? -23.845 -36.152 10.523 1.00 10.55 73 ALA A C 1
ATOM 545 O O . ALA A 1 73 ? -25.010 -36.476 10.206 1.00 10.96 73 ALA A O 1
ATOM 547 N N . SER A 1 74 ? -23.013 -35.550 9.675 1.00 10.01 74 SER A N 1
ATOM 548 C CA . SER A 1 74 ? -23.461 -35.028 8.371 1.00 9.75 74 SER A CA 1
ATOM 549 C C . SER A 1 74 ? -24.594 -34.029 8.502 1.00 10.14 74 SER A C 1
ATOM 550 O O . SER A 1 74 ? -25.491 -34.000 7.640 1.00 10.18 74 SER A O 1
ATOM 553 N N . PHE A 1 75 ? -24.589 -33.230 9.586 1.00 9.49 75 PHE A N 1
ATOM 554 C CA . PHE A 1 75 ? -25.631 -32.233 9.760 1.00 9.36 75 PHE A CA 1
ATOM 555 C C . PHE A 1 75 ? -25.610 -31.097 8.708 1.00 9.54 75 PHE A C 1
ATOM 556 O O . PHE A 1 75 ? -26.586 -30.355 8.583 1.00 9.36 75 PHE A O 1
ATOM 564 N N . GLY A 1 76 ? -24.514 -30.962 7.952 1.00 9.08 76 GLY A N 1
ATOM 565 C CA . GLY A 1 76 ? -24.460 -29.940 6.904 1.00 9.49 76 GLY A CA 1
ATOM 566 C C . GLY A 1 76 ? -25.464 -30.251 5.789 1.00 10.55 76 GLY A C 1
ATOM 567 O O . GLY A 1 76 ? -25.883 -29.342 5.055 1.00 11.39 76 GLY A O 1
ATOM 568 N N . PHE A 1 77 ? -25.857 -31.528 5.675 1.00 10.25 77 PHE A N 1
ATOM 569 C CA . PHE A 1 77 ? -26.909 -31.986 4.742 1.00 10.38 77 PHE A CA 1
ATOM 570 C C . PHE A 1 77 ? -28.282 -31.818 5.352 1.00 10.44 77 PHE A C 1
ATOM 571 O O . PHE A 1 77 ? -29.307 -31.940 4.672 1.00 11.19 77 PHE A O 1
ATOM 579 N N . GLY A 1 78 ? -28.312 -31.565 6.644 1.00 9.96 78 GLY A N 1
ATOM 580 C CA . GLY A 1 78 ? -29.555 -31.596 7.351 1.00 9.66 78 GLY A CA 1
ATOM 581 C C . GLY A 1 78 ? -29.764 -32.852 8.187 1.00 10.74 78 GLY A C 1
ATOM 582 O O . GLY A 1 78 ? -30.768 -32.945 8.902 1.00 9.66 78 GLY A O 1
ATOM 583 N N . GLY A 1 79 ? -28.836 -33.812 8.113 1.00 10.97 79 GLY A N 1
ATOM 584 C CA . GLY A 1 79 ? -28.961 -35.063 8.905 1.00 11.98 79 GLY A CA 1
ATOM 585 C C . GLY A 1 79 ? -30.108 -35.984 8.495 1.00 12.59 79 GLY A C 1
ATOM 586 O O . GLY A 1 79 ? -30.529 -36.853 9.258 1.00 12.88 79 GLY A O 1
ATOM 587 N N . GLU A 1 80 ? -30.597 -35.793 7.273 1.00 13.13 80 GLU A N 1
ATOM 588 C CA . GLU A 1 80 ? -31.682 -36.583 6.682 1.00 12.80 80 GLU A CA 1
ATOM 589 C C . GLU A 1 80 ? -31.678 -36.199 5.207 1.00 12.33 80 GLU A C 1
ATOM 590 O O . GLU A 1 80 ? -30.953 -35.266 4.814 1.00 12.15 80 GLU A O 1
ATOM 596 N N . ASN A 1 81 ? -32.474 -36.889 4.394 1.00 10.70 81 ASN A N 1
ATOM 597 C CA . ASN A 1 81 ? -32.541 -36.585 2.954 1.00 11.10 81 ASN A CA 1
ATOM 598 C C . ASN A 1 81 ? -33.490 -35.453 2.665 1.00 10.56 81 ASN A C 1
ATOM 599 O O . ASN A 1 81 ? -34.409 -35.202 3.456 1.00 10.38 81 ASN A O 1
ATOM 604 N N . GLY A 1 82 ? -33.301 -34.793 1.526 1.00 9.76 82 GLY A N 1
ATOM 605 C CA . GLY A 1 82 ? -34.340 -33.880 1.010 1.00 10.13 82 GLY A CA 1
ATOM 606 C C . GLY A 1 82 ? -34.306 -32.403 1.381 1.00 11.34 82 GLY A C 1
ATOM 607 O O . GLY A 1 82 ? -35.284 -31.648 1.120 1.00 12.10 82 GLY A O 1
ATOM 608 N N . HIS A 1 83 ? -33.212 -31.956 1.997 1.00 10.59 83 HIS A N 1
ATOM 609 C CA . HIS A 1 83 ? -33.088 -30.533 2.303 1.00 10.62 83 HIS A CA 1
ATOM 610 C C . HIS A 1 83 ? -32.504 -29.841 1.088 1.00 11.00 83 HIS A C 1
ATOM 611 O O . HIS A 1 83 ? -31.841 -30.466 0.237 1.00 10.56 83 HIS A O 1
ATOM 618 N N . LEU A 1 84 ? -32.730 -28.540 1.031 1.00 11.23 84 LEU A N 1
ATOM 619 C CA . LEU A 1 84 ? -31.959 -27.667 0.177 1.00 12.29 84 LEU A CA 1
ATOM 620 C C . LEU A 1 84 ? -30.604 -27.520 0.882 1.00 11.74 84 LEU A C 1
ATOM 621 O O . LEU A 1 84 ? -30.550 -27.126 2.060 1.00 11.82 84 LEU A O 1
ATOM 626 N N . MET A 1 85 ? -29.524 -27.887 0.201 1.00 10.70 85 MET A N 1
ATOM 627 C CA . MET A 1 85 ? -28.206 -27.745 0.824 1.00 10.66 85 MET A CA 1
ATOM 628 C C . MET A 1 85 ? -27.524 -26.525 0.213 1.00 10.59 85 MET A C 1
ATOM 629 O O . MET A 1 85 ? -27.377 -26.424 -1.006 1.00 10.18 85 MET A O 1
ATOM 634 N N . VAL A 1 86 ? -27.144 -25.594 1.079 1.00 11.56 86 VAL A N 1
ATOM 635 C CA . VAL A 1 86 ? -26.406 -24.398 0.691 1.00 10.77 86 VAL A CA 1
ATOM 636 C C . VAL A 1 86 ? -24.941 -24.716 0.881 1.00 11.69 86 VAL A C 1
ATOM 637 O O . VAL A 1 86 ? -24.440 -24.719 2.026 1.00 12.12 86 VAL A O 1
ATOM 641 N N . GLN A 1 87 ? -24.275 -25.028 -0.245 1.00 11.05 87 GLN A N 1
ATOM 642 C CA . GLN A 1 87 ? -22.885 -25.491 -0.265 1.00 11.59 87 GLN A CA 1
ATOM 643 C C . GLN A 1 87 ? -21.974 -24.243 -0.295 1.00 11.80 87 GLN A C 1
ATOM 644 O O . GLN A 1 87 ? -22.006 -23.491 -1.268 1.00 10.61 87 GLN A O 1
ATOM 650 N N . LEU A 1 88 ? -21.201 -24.022 0.776 1.00 11.17 88 LEU A N 1
ATOM 651 C CA . LEU A 1 88 ? -20.525 -22.730 0.975 1.00 11.47 88 LEU A CA 1
ATOM 652 C C . LEU A 1 88 ? -19.043 -22.723 0.606 1.00 11.49 88 LEU A C 1
ATOM 653 O O . LEU A 1 88 ? -18.416 -21.655 0.549 1.00 12.27 88 LEU A O 1
ATOM 658 N N . ASP A 1 89 ? -18.488 -23.904 0.352 1.00 11.25 89 ASP A N 1
ATOM 659 C CA . ASP A 1 89 ? -17.045 -24.071 0.336 1.00 11.79 89 ASP A CA 1
ATOM 660 C C . ASP A 1 89 ? -16.276 -23.436 -0.851 1.00 13.28 89 ASP A C 1
ATOM 661 O O . ASP A 1 89 ? -15.041 -23.582 -0.937 1.00 15.07 89 ASP A O 1
ATOM 666 N N . ARG A 1 90 ? -16.961 -22.735 -1.758 1.00 13.99 90 ARG A N 1
ATOM 667 C CA A ARG A 1 90 ? -16.258 -21.982 -2.808 0.50 14.98 90 ARG A CA 1
ATOM 668 C CA B ARG A 1 90 ? -16.242 -21.988 -2.799 0.50 13.84 90 ARG A CA 1
ATOM 669 C C . ARG A 1 90 ? -16.140 -20.516 -2.384 1.00 14.62 90 ARG A C 1
ATOM 670 O O . ARG A 1 90 ? -15.504 -19.720 -3.065 1.00 14.98 90 ARG A O 1
ATOM 685 N N . MET A 1 91 ? -16.774 -20.166 -1.260 1.00 13.26 91 MET A N 1
ATOM 686 C CA . MET A 1 91 ? -16.677 -18.809 -0.703 1.00 13.28 91 MET A CA 1
ATOM 687 C C . MET A 1 91 ? -15.589 -18.817 0.386 1.00 13.91 91 MET A C 1
ATOM 688 O O . MET A 1 91 ? -15.852 -19.092 1.570 1.00 13.26 91 MET A O 1
ATOM 693 N N . ILE A 1 92 ? -14.366 -18.516 -0.022 1.00 12.51 92 ILE A N 1
ATOM 694 C CA . ILE A 1 92 ? -13.210 -18.836 0.792 1.00 14.27 92 ILE A CA 1
ATOM 695 C C . ILE A 1 92 ? -12.348 -17.645 1.193 1.00 13.81 92 ILE A C 1
ATOM 696 O O . ILE A 1 92 ? -11.321 -17.829 1.832 1.00 13.97 92 ILE A O 1
ATOM 701 N N . ASP A 1 93 ? -12.730 -16.437 0.801 1.00 13.47 93 ASP A N 1
ATOM 702 C CA . ASP A 1 93 ? -11.811 -15.302 0.961 1.00 14.53 93 ASP A CA 1
ATOM 703 C C . ASP A 1 93 ? -11.821 -14.668 2.338 1.00 13.69 93 ASP A C 1
ATOM 704 O O . ASP A 1 93 ? -12.875 -14.555 2.972 1.00 11.87 93 ASP A O 1
ATOM 709 N N . VAL A 1 94 ? -10.641 -14.239 2.767 1.00 12.81 94 VAL A N 1
ATOM 710 C CA . VAL A 1 94 ? -10.529 -13.111 3.683 1.00 13.66 94 VAL A CA 1
ATOM 711 C C . VAL A 1 94 ? -10.859 -11.838 2.894 1.00 14.41 94 VAL A C 1
ATOM 712 O O . VAL A 1 94 ? -10.067 -11.368 2.042 1.00 15.27 94 VAL A O 1
ATOM 716 N N . ILE A 1 95 ? -12.068 -11.346 3.123 1.00 15.58 95 ILE A N 1
ATOM 717 C CA . ILE A 1 95 ? -12.653 -10.211 2.386 1.00 18.31 95 ILE A CA 1
ATOM 718 C C . ILE A 1 95 ? -11.901 -8.910 2.673 1.00 19.92 95 ILE A C 1
ATOM 719 O O . ILE A 1 95 ? -11.663 -8.121 1.770 1.00 19.32 95 ILE A O 1
ATOM 724 N N . SER A 1 96 ? -11.540 -8.687 3.933 1.00 18.57 96 SER A N 1
ATOM 725 C CA . SER A 1 96 ? -10.892 -7.439 4.319 1.00 18.07 96 SER A CA 1
ATOM 726 C C . SER A 1 96 ? -10.133 -7.695 5.604 1.00 18.55 96 SER A C 1
ATOM 727 O O . SER A 1 96 ? -10.438 -8.642 6.342 1.00 18.37 96 SER A O 1
ATOM 730 N N . TYR A 1 97 ? -9.127 -6.866 5.851 1.00 17.19 97 TYR A N 1
ATOM 731 C CA . TYR A 1 97 ? -8.390 -6.901 7.083 1.00 17.21 97 TYR A CA 1
ATOM 732 C C . TYR A 1 97 ? -8.112 -5.456 7.457 1.00 19.61 97 TYR A C 1
ATOM 733 O O . TYR A 1 97 ? -7.649 -4.675 6.630 1.00 18.66 97 TYR A O 1
ATOM 742 N N . ASN A 1 98 ? -8.423 -5.095 8.693 1.00 19.53 98 ASN A N 1
ATOM 743 C CA . ASN A 1 98 ? -8.171 -3.759 9.176 1.00 20.12 98 ASN A CA 1
ATOM 744 C C . ASN A 1 98 ? -6.926 -3.737 10.044 1.00 20.39 98 ASN A C 1
ATOM 745 O O . ASN A 1 98 ? -6.922 -4.282 11.150 1.00 18.39 98 ASN A O 1
ATOM 750 N N . ASP A 1 99 ? -5.874 -3.082 9.573 1.00 21.10 99 ASP A N 1
ATOM 751 C CA . ASP A 1 99 ? -4.615 -3.121 10.337 1.00 23.91 99 ASP A CA 1
ATOM 752 C C . ASP A 1 99 ? -4.576 -2.208 11.559 1.00 21.81 99 ASP A C 1
ATOM 753 O O . ASP A 1 99 ? -3.621 -2.248 12.315 1.00 23.49 99 ASP A O 1
ATOM 758 N N . LYS A 1 100 ? -5.610 -1.398 11.757 1.00 21.93 100 LYS A N 1
ATOM 759 C CA . LYS A 1 100 ? -5.708 -0.621 12.978 1.00 25.29 100 LYS A CA 1
ATOM 760 C C . LYS A 1 100 ? -6.285 -1.491 14.089 1.00 23.84 100 LYS A C 1
ATOM 761 O O . LYS A 1 100 ? -5.913 -1.343 15.249 1.00 24.93 100 LYS A O 1
ATOM 767 N N . THR A 1 101 ? -7.194 -2.396 13.741 1.00 21.06 101 THR A N 1
ATOM 768 C CA . THR A 1 101 ? -7.919 -3.160 14.775 1.00 18.54 101 THR A CA 1
ATOM 769 C C . THR A 1 101 ? -7.525 -4.630 14.830 1.00 18.70 101 THR A C 1
ATOM 770 O O . THR A 1 101 ? -7.789 -5.308 15.832 1.00 19.93 101 THR A O 1
ATOM 774 N N . GLY A 1 102 ? -6.918 -5.127 13.754 1.00 16.45 102 GLY A N 1
ATOM 775 C CA . GLY A 1 102 ? -6.576 -6.555 13.652 1.00 16.52 102 GLY A CA 1
ATOM 776 C C . GLY A 1 102 ? -7.795 -7.405 13.292 1.00 17.65 102 GLY A C 1
ATOM 777 O O . GLY A 1 102 ? -7.748 -8.652 13.361 1.00 17.18 102 GLY A O 1
ATOM 778 N N . ILE A 1 103 ? -8.898 -6.748 12.930 1.00 15.49 103 ILE A N 1
ATOM 779 C CA . ILE A 1 103 ? -10.116 -7.483 12.601 1.00 15.41 103 ILE A CA 1
ATOM 780 C C . ILE A 1 103 ? -10.170 -7.869 11.121 1.00 15.41 103 ILE A C 1
ATOM 781 O O . ILE A 1 103 ? -9.890 -7.040 10.237 1.00 14.78 103 ILE A O 1
ATOM 786 N N . ALA A 1 104 ? -10.541 -9.125 10.867 1.00 14.50 104 ALA A N 1
ATOM 787 C CA . ALA A 1 104 ? -10.673 -9.675 9.509 1.00 15.16 104 ALA A CA 1
ATOM 788 C C . ALA A 1 104 ? -12.117 -10.015 9.246 1.00 15.45 104 ALA A C 1
ATOM 789 O O . ALA A 1 104 ? -12.813 -10.510 10.148 1.00 16.29 104 ALA A O 1
ATOM 791 N N . HIS A 1 105 ? -12.565 -9.784 8.016 1.00 13.25 105 HIS A N 1
ATOM 792 C CA . HIS A 1 105 ? -13.890 -10.225 7.605 1.00 12.95 105 HIS A CA 1
ATOM 793 C C . HIS A 1 105 ? -13.650 -11.426 6.702 1.00 13.35 105 HIS A C 1
ATOM 794 O O . HIS A 1 105 ? -12.786 -11.360 5.816 1.00 11.65 105 HIS A O 1
ATOM 801 N N . VAL A 1 106 ? -14.383 -12.521 6.963 1.00 10.83 106 VAL A N 1
ATOM 802 C CA . VAL A 1 106 ? -14.149 -13.814 6.303 1.00 10.71 106 VAL A CA 1
ATOM 803 C C . VAL A 1 106 ? -15.425 -14.485 5.780 1.00 10.34 106 VAL A C 1
ATOM 804 O O . VAL A 1 106 ? -16.464 -14.533 6.462 1.00 10.50 106 VAL A O 1
ATOM 808 N N . GLU A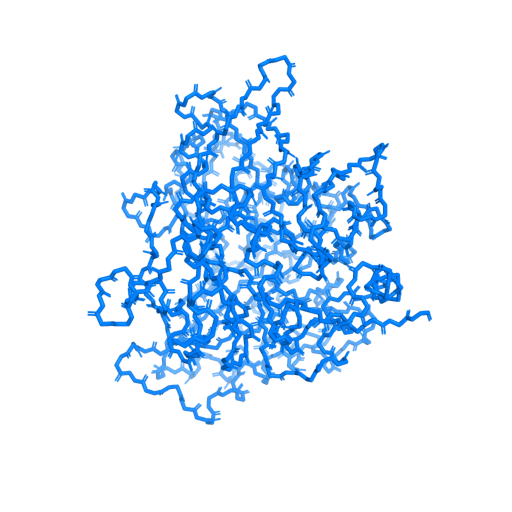 1 107 ? -15.332 -14.999 4.564 1.00 10.25 107 GLU A N 1
ATOM 809 C CA . GLU A 1 107 ? -16.419 -15.757 3.931 1.00 11.20 107 GLU A CA 1
ATOM 810 C C . GLU A 1 107 ? -16.617 -17.101 4.644 1.00 10.86 107 GLU A C 1
ATOM 811 O O . GLU A 1 107 ? -15.678 -17.598 5.259 1.00 10.49 107 GLU A O 1
ATOM 817 N N . PRO A 1 108 ? -17.835 -17.679 4.570 1.00 10.40 108 PRO A N 1
ATOM 818 C CA . PRO A 1 108 ? -18.215 -18.768 5.473 1.00 9.69 108 PRO A CA 1
ATOM 819 C C . PRO A 1 108 ? -17.797 -20.169 5.010 1.00 10.33 108 PRO A C 1
ATOM 820 O O . PRO A 1 108 ? -18.108 -21.165 5.692 1.00 8.93 108 PRO A O 1
ATOM 824 N N . GLY A 1 109 ? -17.102 -20.228 3.873 1.00 9.75 109 GLY A N 1
ATOM 825 C CA . GLY A 1 109 ? -16.650 -21.482 3.283 1.00 9.98 109 GLY A CA 1
ATOM 826 C C . GLY A 1 109 ? -15.147 -21.700 3.415 1.00 9.47 109 GLY A C 1
ATOM 827 O O . GLY A 1 109 ? -14.642 -22.766 3.036 1.00 8.37 109 GLY A O 1
ATOM 828 N N . ALA A 1 110 ? -14.441 -20.691 3.938 1.00 8.88 110 ALA A N 1
ATOM 829 C CA . ALA A 1 110 ? -13.002 -20.808 4.232 1.00 9.03 110 ALA A CA 1
ATOM 830 C C . ALA A 1 110 ? -12.753 -21.910 5.227 1.00 9.51 110 ALA A C 1
ATOM 831 O O . ALA A 1 110 ? -13.397 -21.957 6.313 1.00 8.99 110 ALA A O 1
ATOM 833 N N . ARG A 1 111 ? -11.820 -22.787 4.879 1.00 9.59 111 ARG A N 1
ATOM 834 C CA . ARG A 1 111 ? -11.356 -23.829 5.799 1.00 10.52 111 ARG A CA 1
ATOM 835 C C . ARG A 1 111 ? -10.196 -23.360 6.689 1.00 11.75 111 ARG A C 1
ATOM 836 O O . ARG A 1 111 ? -9.449 -22.432 6.331 1.00 12.19 111 ARG A O 1
ATOM 844 N N . LEU A 1 112 ? -10.049 -24.003 7.849 1.00 11.95 112 LEU A N 1
ATOM 845 C CA . LEU A 1 112 ? -9.095 -23.562 8.866 1.00 12.52 112 LEU A CA 1
ATOM 846 C C . LEU A 1 112 ? -7.681 -23.399 8.301 1.00 12.37 112 LEU A C 1
ATOM 847 O O . LEU A 1 112 ? -7.025 -22.393 8.548 1.00 11.37 112 LEU A O 1
ATOM 852 N N . GLY A 1 113 ? -7.203 -24.395 7.557 1.00 12.90 113 GLY A N 1
ATOM 853 C CA . GLY A 1 113 ? -5.838 -24.306 7.004 1.00 12.47 113 GLY A CA 1
ATOM 854 C C . GLY A 1 113 ? -5.712 -23.123 6.068 1.00 13.19 113 GLY A C 1
ATOM 855 O O . GLY A 1 113 ? -4.688 -22.440 6.065 1.00 13.44 113 GLY A O 1
ATOM 856 N N . HIS A 1 114 ? -6.757 -22.871 5.270 1.00 12.80 114 HIS A N 1
ATOM 857 C CA . HIS A 1 114 ? -6.741 -21.745 4.332 1.00 12.65 114 HIS A CA 1
ATOM 858 C C . HIS A 1 114 ? -6.815 -20.388 5.070 1.00 11.61 114 HIS A C 1
ATOM 859 O O . HIS A 1 114 ? -6.039 -19.467 4.779 1.00 10.62 114 HIS A O 1
ATOM 866 N N . LEU A 1 115 ? -7.751 -20.280 6.012 1.00 11.29 115 LEU A N 1
ATOM 867 C CA . LEU A 1 115 ? -7.851 -19.115 6.903 1.00 11.29 115 LEU A CA 1
ATOM 868 C C . LEU A 1 115 ? -6.482 -18.818 7.520 1.00 11.64 115 LEU A C 1
ATOM 869 O O . LEU A 1 115 ? -5.991 -17.680 7.451 1.00 11.67 115 LEU A O 1
ATOM 874 N N . ALA A 1 116 ? -5.853 -19.844 8.092 1.00 10.96 116 ALA A N 1
ATOM 875 C CA . ALA A 1 116 ? -4.574 -19.638 8.789 1.00 11.46 116 ALA A CA 1
ATOM 876 C C . ALA A 1 116 ? -3.487 -19.219 7.814 1.00 12.06 116 ALA A C 1
ATOM 877 O O . ALA A 1 116 ? -2.647 -18.379 8.138 1.00 13.31 116 ALA A O 1
ATOM 879 N N . THR A 1 117 ? -3.479 -19.823 6.632 1.00 12.75 117 THR A N 1
ATOM 880 C CA . THR A 1 117 ? -2.462 -19.486 5.621 1.00 13.33 117 THR A CA 1
ATOM 881 C C . THR A 1 117 ? -2.550 -18.037 5.168 1.00 12.90 117 THR A C 1
ATOM 882 O O . THR A 1 117 ? -1.542 -17.331 5.164 1.00 13.49 117 THR A O 1
ATOM 886 N N . VAL A 1 118 ? -3.759 -17.603 4.810 1.00 13.30 118 VAL A N 1
ATOM 887 C CA . VAL A 1 118 ? -4.008 -16.238 4.341 1.00 14.01 118 VAL A CA 1
ATOM 888 C C . VAL A 1 118 ? -3.697 -15.233 5.434 1.00 15.07 118 VAL A C 1
ATOM 889 O O . VAL A 1 118 ? -2.950 -14.291 5.192 1.00 16.32 118 VAL A O 1
ATOM 893 N N . LEU A 1 119 ? -4.214 -15.437 6.639 1.00 13.83 119 LEU A N 1
ATOM 894 C CA . LEU A 1 119 ? -3.935 -14.486 7.725 1.00 14.75 119 LEU A CA 1
ATOM 895 C C . LEU A 1 119 ? -2.433 -14.408 8.065 1.00 14.49 119 LEU A C 1
ATOM 896 O O . LEU A 1 119 ? -1.904 -13.323 8.323 1.00 14.17 119 LEU A O 1
ATOM 901 N N . ASN A 1 120 ? -1.741 -15.546 8.067 1.00 13.98 120 ASN A N 1
ATOM 902 C CA . ASN A 1 120 ? -0.282 -15.510 8.305 1.00 16.30 120 ASN A CA 1
ATOM 903 C C . ASN A 1 120 ? 0.526 -14.810 7.171 1.00 16.41 120 ASN A C 1
ATOM 904 O O . ASN A 1 120 ? 1.234 -13.827 7.395 1.00 18.21 120 ASN A O 1
ATOM 909 N N . ASP A 1 121 ? 0.386 -15.327 5.962 1.00 17.67 121 ASP A N 1
ATOM 910 C CA . ASP A 1 121 ? 1.249 -14.979 4.844 1.00 18.94 121 ASP A CA 1
ATOM 911 C C . ASP A 1 121 ? 0.945 -13.562 4.345 1.00 21.44 121 ASP A C 1
ATOM 912 O O . ASP A 1 121 ? 1.844 -12.808 3.999 1.00 19.82 121 ASP A O 1
ATOM 917 N N . LYS A 1 122 ? -0.331 -13.209 4.303 1.00 21.27 122 LYS A N 1
ATOM 918 C CA . LYS A 1 122 ? -0.717 -11.902 3.828 1.00 22.55 122 LYS A CA 1
ATOM 919 C C . LYS A 1 122 ? -0.673 -10.853 4.944 1.00 22.39 122 LYS A C 1
ATOM 920 O O . LYS A 1 122 ? -0.331 -9.696 4.689 1.00 22.92 122 LYS A O 1
ATOM 926 N N . TYR A 1 123 ? -0.988 -11.225 6.184 1.00 19.69 123 TYR A N 1
ATOM 927 C CA . TYR A 1 123 ? -1.114 -10.169 7.215 1.00 18.05 123 TYR A CA 1
ATOM 928 C C . TYR A 1 123 ? -0.279 -10.297 8.489 1.00 16.28 123 TYR A C 1
ATOM 929 O O . TYR A 1 123 ? -0.290 -9.401 9.327 1.00 15.94 123 TYR A O 1
ATOM 938 N N . GLY A 1 124 ? 0.441 -11.398 8.621 1.00 14.32 124 GLY A N 1
ATOM 939 C CA . GLY A 1 124 ? 1.206 -11.686 9.810 1.00 14.93 124 GLY A CA 1
ATOM 940 C C . GLY A 1 124 ? 0.355 -11.946 11.047 1.00 16.64 124 GLY A C 1
ATOM 941 O O . GLY A 1 124 ? 0.794 -11.642 12.151 1.00 17.86 124 GLY A O 1
ATOM 942 N N . ARG A 1 125 ? -0.844 -12.521 10.870 1.00 15.21 125 ARG A N 1
ATOM 943 C CA . ARG A 1 125 ? -1.824 -12.624 11.969 1.00 14.74 125 ARG A CA 1
ATOM 944 C C . ARG A 1 125 ? -2.296 -14.065 12.187 1.00 14.94 125 ARG A C 1
ATOM 945 O O . ARG A 1 125 ? -2.088 -14.942 11.321 1.00 12.13 125 ARG A O 1
ATOM 953 N N . ALA A 1 126 ? -2.909 -14.301 13.354 1.00 12.96 126 ALA A N 1
ATOM 954 C CA . ALA A 1 126 ? -3.309 -15.628 13.765 1.00 13.69 126 ALA A CA 1
ATOM 955 C C . ALA A 1 126 ? -4.611 -15.589 14.560 1.00 13.99 126 ALA A C 1
ATOM 956 O O . ALA A 1 126 ? -4.972 -14.559 15.131 1.00 14.71 126 ALA A O 1
ATOM 958 N N . ILE A 1 127 ? -5.309 -16.719 14.561 1.00 13.49 127 ILE A N 1
ATOM 959 C CA . ILE A 1 127 ? -6.465 -16.970 15.417 1.00 12.44 127 ILE A CA 1
ATOM 960 C C . ILE A 1 127 ? -6.324 -18.339 16.031 1.00 12.42 127 ILE A C 1
ATOM 961 O O . ILE A 1 127 ? -5.785 -19.266 15.409 1.00 11.52 127 ILE A O 1
ATOM 966 N N . SER A 1 128 ? -6.812 -18.464 17.264 1.00 12.68 128 SER A N 1
ATOM 967 C CA . SER A 1 128 ? -6.812 -19.727 17.960 1.00 12.98 128 SER A CA 1
ATOM 968 C C . SER A 1 128 ? -7.996 -20.599 17.485 1.00 13.14 128 SER A C 1
ATOM 969 O O . SER A 1 128 ? -9.157 -20.280 17.785 1.00 12.68 128 SER A O 1
ATOM 972 N N . HIS A 1 129 ? -7.709 -21.691 16.767 1.00 11.47 129 HIS A N 1
ATOM 973 C CA . HIS A 1 129 ? -8.767 -22.594 16.271 1.00 12.50 129 HIS A CA 1
ATOM 974 C C . HIS A 1 129 ? -8.255 -24.047 16.251 1.00 13.07 129 HIS A C 1
ATOM 975 O O . HIS A 1 129 ? -7.127 -24.316 16.686 1.00 12.88 129 HIS A O 1
ATOM 982 N N . GLY A 1 130 ? -9.077 -24.960 15.735 1.00 13.16 130 GLY A N 1
ATOM 983 C CA . GLY A 1 130 ? -8.721 -26.375 15.619 1.00 13.51 130 GLY A CA 1
ATOM 984 C C . GLY A 1 130 ? -7.534 -26.687 14.711 1.00 14.68 130 GLY A C 1
ATOM 985 O O . GLY A 1 130 ? -7.033 -25.811 13.982 1.00 13.32 130 GLY A O 1
ATOM 986 N N . THR A 1 131 ? -7.099 -27.943 14.749 1.00 15.05 131 THR A N 1
ATOM 987 C CA . THR A 1 131 ? -5.868 -28.370 14.087 1.00 16.23 131 THR A CA 1
ATOM 988 C C . THR A 1 131 ? -6.080 -28.926 12.679 1.00 17.86 131 THR A C 1
ATOM 989 O O . THR A 1 131 ? -5.128 -29.007 11.925 1.00 19.56 131 THR A O 1
ATOM 993 N N . CYS A 1 132 ? -7.292 -29.376 12.354 1.00 16.92 132 CYS A N 1
ATOM 994 C CA . CYS A 1 132 ? -7.521 -30.035 11.075 1.00 16.44 132 CYS A CA 1
ATOM 995 C C . CYS A 1 132 ? -7.664 -28.996 9.946 1.00 15.17 132 CYS A C 1
ATOM 996 O O . CYS A 1 132 ? -8.541 -28.141 10.004 1.00 14.73 132 CYS A O 1
ATOM 999 N N . PRO A 1 133 ? -6.806 -29.063 8.914 1.00 15.28 133 PRO A N 1
ATOM 1000 C CA . PRO A 1 133 ? -6.825 -27.963 7.923 1.00 15.10 133 PRO A CA 1
ATOM 1001 C C . PRO A 1 133 ? -8.101 -27.871 7.037 1.00 14.19 133 PRO A C 1
ATOM 1002 O O . PRO A 1 133 ? -8.422 -26.785 6.567 1.00 13.72 133 PRO A O 1
ATOM 1006 N N . GLY A 1 134 ? -8.819 -28.983 6.856 1.00 13.50 134 GLY A N 1
ATOM 1007 C CA . GLY A 1 134 ? -10.051 -29.018 6.053 1.00 12.42 134 GLY A CA 1
ATOM 1008 C C . GLY A 1 134 ? -11.350 -28.625 6.748 1.00 11.98 134 GLY A C 1
ATOM 1009 O O . GLY A 1 134 ? -12.378 -28.422 6.089 1.00 10.80 134 GLY A O 1
ATOM 1010 N N . VAL A 1 135 ? -11.306 -28.488 8.079 1.00 11.60 135 VAL A N 1
ATOM 1011 C CA . VAL A 1 135 ? -12.482 -28.049 8.830 1.00 10.91 135 VAL A CA 1
ATOM 1012 C C . VAL A 1 135 ? -12.979 -26.686 8.332 1.00 11.11 135 VAL A C 1
ATOM 1013 O O . VAL A 1 135 ? -12.193 -25.784 8.080 1.00 11.34 135 VAL A O 1
ATOM 1017 N N . GLY A 1 136 ? -14.285 -26.551 8.163 1.00 10.75 136 GLY A N 1
ATOM 1018 C CA . GLY A 1 136 ? -14.862 -25.283 7.755 1.00 10.43 136 GLY A CA 1
ATOM 1019 C C . GLY A 1 136 ? -14.920 -24.296 8.920 1.00 10.52 136 GLY A C 1
ATOM 1020 O O . GLY A 1 136 ? -15.192 -24.680 10.070 1.00 9.87 136 GLY A O 1
ATOM 1021 N N . ILE A 1 137 ? -14.634 -23.027 8.615 1.00 9.72 137 ILE A N 1
ATOM 1022 C CA . ILE A 1 137 ? -14.785 -21.936 9.560 1.00 9.65 137 ILE A CA 1
ATOM 1023 C C . ILE A 1 137 ? -16.195 -21.885 10.210 1.00 10.54 13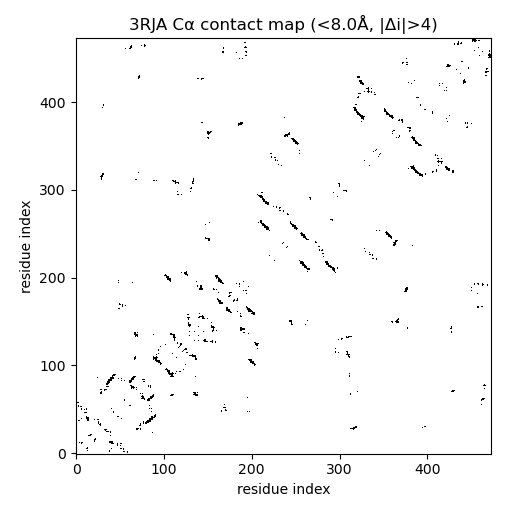7 ILE A C 1
ATOM 1024 O O . ILE A 1 137 ? -16.300 -21.639 11.421 1.00 10.33 137 ILE A O 1
ATOM 1029 N N . SER A 1 138 ? -17.262 -22.131 9.429 1.00 9.27 138 SER A N 1
ATOM 1030 C CA . SER A 1 138 ? -18.604 -21.847 9.969 1.00 9.60 138 SER A CA 1
ATOM 1031 C C . SER A 1 138 ? -19.071 -22.848 11.006 1.00 8.93 138 SER A C 1
ATOM 1032 O O . SER A 1 138 ? -19.457 -22.440 12.073 1.00 8.38 138 SER A O 1
ATOM 1035 N N . GLY A 1 139 ? -19.049 -24.149 10.700 1.00 8.98 139 GLY A N 1
ATOM 1036 C CA . GLY A 1 139 ? -19.398 -25.147 11.727 1.00 8.80 139 GLY A CA 1
ATOM 1037 C C . GLY A 1 139 ? -18.524 -25.067 12.966 1.00 8.78 139 GLY A C 1
ATOM 1038 O O . GLY A 1 139 ? -19.000 -25.211 14.097 1.00 10.13 139 GLY A O 1
ATOM 1039 N N . HIS A 1 140 ? -17.239 -24.830 12.751 1.00 8.78 140 HIS A N 1
ATOM 1040 C CA . HIS A 1 140 ? -16.237 -24.809 13.820 1.00 9.07 140 HIS A CA 1
ATOM 1041 C C . HIS A 1 140 ? -16.471 -23.638 14.774 1.00 9.34 140 HIS A C 1
ATOM 1042 O O . HIS A 1 140 ? -16.651 -23.844 15.985 1.00 9.12 140 HIS A O 1
ATOM 1049 N N . PHE A 1 141 ? -16.477 -22.425 14.222 1.00 9.51 141 PHE A N 1
ATOM 1050 C CA . PHE A 1 141 ? -16.613 -21.218 15.041 1.00 10.12 141 PHE A CA 1
ATOM 1051 C C . PHE A 1 141 ? -18.014 -21.094 15.668 1.00 10.48 141 PHE A C 1
ATOM 1052 O O . PHE A 1 141 ? -18.159 -20.551 16.753 1.00 11.66 141 PHE A O 1
ATOM 1060 N N . ALA A 1 142 ? -19.047 -21.583 14.980 1.00 10.58 142 ALA A N 1
ATOM 1061 C CA . ALA A 1 142 ? -20.420 -21.401 15.474 1.00 10.04 142 ALA A CA 1
ATOM 1062 C C . ALA A 1 142 ? -20.685 -22.175 16.766 1.00 10.35 142 ALA A C 1
ATOM 1063 O O . ALA A 1 142 ? -21.691 -21.911 17.454 1.00 10.03 142 ALA A O 1
ATOM 1065 N N . HIS A 1 143 ? -19.826 -23.165 17.054 1.00 9.92 143 HIS A N 1
ATOM 1066 C CA . HIS A 1 143 ? -20.088 -24.090 18.156 1.00 10.70 143 HIS A CA 1
ATOM 1067 C C . HIS A 1 143 ? -18.934 -24.178 19.152 1.00 10.64 143 HIS A C 1
ATOM 1068 O O . HIS A 1 143 ? -18.970 -25.002 20.047 1.00 10.95 143 HIS A O 1
ATOM 1075 N N . GLY A 1 144 ? -17.951 -23.289 19.025 1.00 10.57 144 GLY A N 1
ATOM 1076 C CA . GLY A 1 144 ? -16.796 -23.279 19.940 1.00 11.58 144 GLY A CA 1
ATOM 1077 C C . GLY A 1 144 ? -15.464 -23.225 19.188 1.00 11.29 144 GLY A C 1
ATOM 1078 O O . GLY A 1 144 ? -15.024 -22.139 18.782 1.00 10.34 144 GLY A O 1
ATOM 1079 N N . GLY A 1 145 ? -14.831 -24.395 19.028 1.00 10.56 145 GLY A N 1
ATOM 1080 C CA . GLY A 1 145 ? -13.584 -24.545 18.286 1.00 10.17 145 GLY A CA 1
ATOM 1081 C C . GLY A 1 145 ? -12.372 -24.570 19.193 1.00 11.21 145 GLY A C 1
ATOM 1082 O O . GLY A 1 145 ? -11.892 -23.502 19.647 1.00 11.60 145 GLY A O 1
ATOM 1083 N N . PHE A 1 146 ? -11.854 -25.764 19.456 1.00 9.98 146 PHE A N 1
ATOM 1084 C CA . PHE A 1 146 ? -10.780 -25.929 20.419 1.00 11.23 146 PHE A CA 1
ATOM 1085 C C . PHE A 1 146 ? -9.505 -26.453 19.745 1.00 11.84 146 PHE A C 1
ATOM 1086 O O . PHE A 1 146 ? -9.577 -27.373 18.922 1.00 12.21 146 PHE A O 1
ATOM 1094 N N . GLY A 1 147 ? -8.347 -25.898 20.110 1.00 11.06 147 GLY A N 1
ATOM 1095 C CA . GLY A 1 147 ? -7.076 -26.377 19.573 1.00 10.98 147 GLY A CA 1
ATOM 1096 C C . GLY A 1 147 ? -5.901 -26.126 20.518 1.00 12.46 147 GLY A C 1
ATOM 1097 O O . GLY A 1 147 ? -6.098 -25.799 21.714 1.00 10.66 147 GLY A O 1
ATOM 1098 N N . PHE A 1 148 ? -4.682 -26.226 19.958 1.00 12.22 148 PHE A N 1
ATOM 1099 C CA . PHE A 1 148 ? -3.443 -26.091 20.723 1.00 12.58 148 PHE A CA 1
ATOM 1100 C C . PHE A 1 148 ? -3.009 -24.649 21.053 1.00 12.87 148 PHE A C 1
ATOM 1101 O O . PHE A 1 148 ? -1.902 -24.446 21.556 1.00 11.98 148 PHE A O 1
ATOM 1109 N N . SER A 1 149 ? -3.844 -23.654 20.748 1.00 12.51 149 SER A N 1
ATOM 1110 C CA . SER A 1 149 ? -3.656 -22.310 21.306 1.00 12.74 149 SER A CA 1
ATOM 1111 C C . SER A 1 149 ? -4.798 -21.925 22.259 1.00 13.40 149 SER A C 1
ATOM 1112 O O . SER A 1 149 ? -4.822 -20.798 22.770 1.00 14.87 149 SER A O 1
ATOM 1115 N N . SER A 1 150 ? -5.735 -22.837 22.520 1.00 12.05 150 SER A N 1
ATOM 1116 C CA . SER A 1 150 ? -6.912 -22.465 23.316 1.00 13.08 150 SER A CA 1
ATOM 1117 C C . SER A 1 150 ? -6.599 -22.135 24.773 1.00 12.78 150 SER A C 1
ATOM 1118 O O . SER A 1 150 ? -7.242 -21.262 25.333 1.00 13.93 150 SER A O 1
ATOM 1121 N N . HIS A 1 151 ? -5.623 -22.805 25.388 1.00 12.10 151 HIS A N 1
ATOM 1122 C CA . HIS A 1 151 ? -5.332 -22.507 26.806 1.00 12.40 151 HIS A CA 1
ATOM 1123 C C . HIS A 1 151 ? -4.799 -21.056 26.892 1.00 13.19 151 HIS A C 1
ATOM 1124 O O . HIS A 1 151 ? -5.119 -20.293 27.817 1.00 12.48 151 HIS A O 1
ATOM 1131 N N . MET A 1 152 ? -3.972 -20.709 25.909 1.00 13.01 152 MET A N 1
ATOM 1132 C CA . MET A 1 152 ? -3.370 -19.392 25.801 1.00 14.12 152 MET A CA 1
ATOM 1133 C C . MET A 1 152 ? -4.325 -18.292 25.298 1.00 13.70 152 MET A C 1
ATOM 1134 O O . MET A 1 152 ? -4.274 -17.166 25.776 1.00 13.23 152 MET A O 1
ATOM 1139 N N . HIS A 1 153 ? -5.168 -18.603 24.312 1.00 13.45 153 HIS A N 1
ATOM 1140 C CA . HIS A 1 153 ? -5.904 -17.542 23.587 1.00 13.24 153 HIS A CA 1
ATOM 1141 C C . HIS A 1 153 ? -7.402 -17.791 23.438 1.00 12.15 153 HIS A C 1
ATOM 1142 O O . HIS A 1 153 ? -8.079 -17.010 22.790 1.00 12.99 153 HIS A O 1
ATOM 1149 N N . GLY A 1 154 ? -7.909 -18.889 23.974 1.00 11.24 154 GLY A N 1
ATOM 1150 C CA . GLY A 1 154 ? -9.358 -19.132 23.978 1.00 11.88 154 GLY A CA 1
ATOM 1151 C C . GLY A 1 154 ? -9.880 -19.874 22.753 1.00 12.19 154 GLY A C 1
ATOM 1152 O O . GLY A 1 154 ? -9.099 -20.342 21.912 1.00 11.57 154 GLY A O 1
ATOM 1153 N N . LEU A 1 155 ? -11.206 -20.025 22.682 1.00 12.23 155 LEU A N 1
ATOM 1154 C CA . LEU A 1 155 ? -11.866 -20.745 21.577 1.00 10.88 155 LEU A CA 1
ATOM 1155 C C . LEU A 1 155 ? -11.883 -19.922 20.290 1.00 11.38 155 LEU A C 1
ATOM 1156 O O . LEU A 1 155 ? -11.813 -18.669 20.323 1.00 11.24 155 LEU A O 1
ATOM 1161 N N . ALA A 1 156 ? -12.015 -20.615 19.162 1.00 10.87 156 ALA A N 1
ATOM 1162 C CA . ALA A 1 156 ? -12.257 -19.958 17.884 1.00 11.52 156 ALA A CA 1
ATOM 1163 C C . ALA A 1 156 ? -13.421 -18.982 18.041 1.00 11.69 156 ALA A C 1
ATOM 1164 O O . ALA A 1 156 ? -13.324 -17.841 17.614 1.00 12.67 156 ALA A O 1
ATOM 1166 N N . VAL A 1 157 ? -14.497 -19.436 18.678 1.00 11.57 157 VAL A N 1
ATOM 1167 C CA . VAL A 1 157 ? -15.675 -18.609 18.921 1.00 11.54 157 VAL A CA 1
ATOM 1168 C C . VAL A 1 157 ? -15.358 -17.296 19.672 1.00 11.63 157 VAL A C 1
ATOM 1169 O O . VAL A 1 157 ? -16.010 -16.280 19.440 1.00 11.42 157 VAL A O 1
ATOM 1173 N N . ASP A 1 158 ? -14.355 -17.327 20.544 1.00 11.27 158 ASP A N 1
ATOM 1174 C CA . ASP A 1 158 ? -13.957 -16.147 21.302 1.00 11.56 158 ASP A CA 1
ATOM 1175 C C . ASP A 1 158 ? -13.275 -15.053 20.448 1.00 12.33 158 ASP A C 1
ATOM 1176 O O . ASP A 1 158 ? -13.164 -13.925 20.893 1.00 12.12 158 ASP A O 1
ATOM 1181 N N . SER A 1 159 ? -12.845 -15.371 19.226 1.00 11.15 159 SER A N 1
ATOM 1182 C CA . SER A 1 159 ? -12.346 -14.336 18.312 1.00 11.86 159 SER A CA 1
ATOM 1183 C C . SER A 1 159 ? -13.483 -13.562 17.601 1.00 11.13 159 SER A C 1
ATOM 1184 O O . SER A 1 159 ? -13.242 -12.557 16.966 1.00 10.89 159 SER A O 1
ATOM 1187 N N . VAL A 1 160 ? -14.709 -14.067 17.676 1.00 11.75 160 VAL A N 1
ATOM 1188 C CA . VAL A 1 160 ? -15.816 -13.505 16.910 1.00 12.21 160 VAL A CA 1
ATOM 1189 C C . VAL A 1 160 ? -16.290 -12.193 17.540 1.00 12.66 160 VAL A C 1
ATOM 1190 O O . VAL A 1 160 ? -16.744 -12.174 18.700 1.00 14.18 160 VAL A O 1
ATOM 1194 N N . VAL A 1 161 ? -16.177 -11.106 16.786 1.00 12.93 161 VAL A N 1
ATOM 1195 C CA . VAL A 1 161 ? -16.653 -9.779 17.24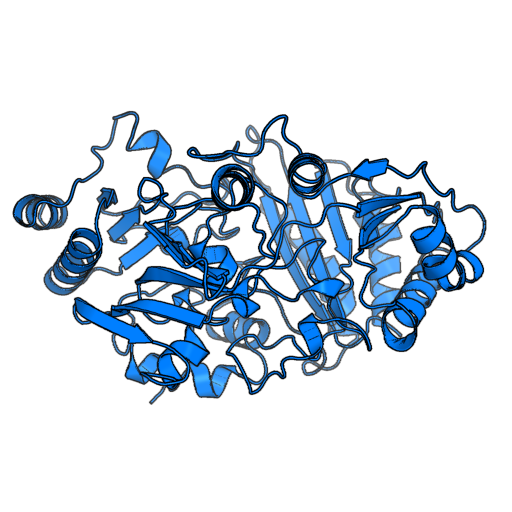1 1.00 14.58 161 VAL A CA 1
ATOM 1196 C C . VAL A 1 161 ? -17.854 -9.297 16.428 1.00 15.59 161 VAL A C 1
ATOM 1197 O O . VAL A 1 161 ? -18.476 -8.287 16.772 1.00 18.98 161 VAL A O 1
ATOM 1201 N N . GLY A 1 162 ? -18.181 -10.004 15.352 1.00 14.87 162 GLY A N 1
ATOM 1202 C CA . GLY A 1 162 ? -19.423 -9.721 14.627 1.00 15.01 162 GLY A CA 1
ATOM 1203 C C . GLY A 1 162 ? -19.729 -10.726 13.524 1.00 14.14 162 GLY A C 1
ATOM 1204 O O . GLY A 1 162 ? -18.845 -11.483 13.103 1.00 12.27 162 GLY A O 1
ATOM 1205 N N . VAL A 1 163 ? -20.980 -10.731 13.059 1.00 12.63 163 VAL A N 1
ATOM 1206 C CA . VAL A 1 163 ? -21.378 -11.570 11.928 1.00 12.96 163 VAL A CA 1
ATOM 1207 C C . VAL A 1 163 ? -22.416 -10.850 11.076 1.00 14.32 163 VAL A C 1
ATOM 1208 O O . VAL A 1 163 ? -23.170 -10.004 11.578 1.00 14.75 163 VAL A O 1
ATOM 1212 N N . THR A 1 164 ? -22.424 -11.176 9.788 1.00 12.39 164 THR A N 1
ATOM 1213 C CA . THR A 1 164 ? -23.536 -10.880 8.919 1.00 12.77 164 THR A CA 1
ATOM 1214 C C . THR A 1 164 ? -24.308 -12.184 8.818 1.00 12.09 164 THR A C 1
ATOM 1215 O O . THR A 1 164 ? -23.722 -13.253 8.626 1.00 11.55 164 THR A O 1
ATOM 1219 N N . VAL A 1 165 ? -25.617 -12.128 8.977 1.00 12.29 165 VAL A N 1
ATOM 1220 C CA . VAL A 1 165 ? -26.386 -13.383 9.042 1.00 11.63 165 VAL A CA 1
ATOM 1221 C C . VAL A 1 165 ? -27.590 -13.290 8.119 1.00 12.17 165 VAL A C 1
ATOM 1222 O O . VAL A 1 165 ? -28.307 -12.280 8.124 1.00 13.55 165 VAL A O 1
ATOM 1226 N N . VAL A 1 166 ? -27.830 -14.348 7.351 1.00 12.29 166 VAL A N 1
ATOM 1227 C CA . VAL A 1 166 ? -29.089 -14.513 6.597 1.00 11.38 166 VAL A CA 1
ATOM 1228 C C . VAL A 1 166 ? -30.088 -15.246 7.481 1.00 11.25 166 VAL A C 1
ATOM 1229 O O . VAL A 1 166 ? -29.829 -16.400 7.897 1.00 10.53 166 VAL A O 1
ATOM 1233 N N . LEU A 1 167 ? -31.216 -14.597 7.783 1.00 11.46 167 LEU A N 1
ATOM 1234 C CA . LEU A 1 167 ? -32.234 -15.199 8.661 1.00 13.06 167 LEU A CA 1
ATOM 1235 C C . LEU A 1 167 ? -33.198 -16.084 7.893 1.00 13.19 167 LEU A C 1
ATOM 1236 O O . LEU A 1 167 ? -33.233 -16.015 6.663 1.00 12.01 167 LEU A O 1
ATOM 1241 N N . ALA A 1 168 ? -34.032 -16.836 8.629 1.00 14.33 168 ALA A N 1
ATOM 1242 C CA . ALA A 1 168 ? -35.035 -17.746 8.024 1.00 15.48 168 ALA A CA 1
ATOM 1243 C C . ALA A 1 168 ? -36.075 -17.053 7.130 1.00 15.99 168 ALA A C 1
ATOM 1244 O O . ALA A 1 168 ? -36.587 -17.646 6.159 1.00 16.30 168 ALA A O 1
ATOM 1246 N N . ASP A 1 169 ? -36.371 -15.797 7.441 1.00 16.84 169 ASP A N 1
ATOM 1247 C CA . ASP A 1 169 ? -37.320 -15.023 6.646 1.00 17.49 169 ASP A CA 1
ATOM 1248 C C . ASP A 1 169 ? -36.686 -14.354 5.426 1.00 19.31 169 ASP A C 1
ATOM 1249 O O . ASP A 1 169 ? -37.367 -13.611 4.703 1.00 20.95 169 ASP A O 1
ATOM 1254 N N . GLY A 1 170 ? -35.385 -14.584 5.216 1.00 17.04 170 GLY A N 1
ATOM 1255 C CA . GLY A 1 170 ? -34.673 -13.993 4.071 1.00 16.57 170 GLY A CA 1
ATOM 1256 C C . GLY A 1 170 ? -33.946 -12.661 4.312 1.00 15.85 170 GLY A C 1
ATOM 1257 O O . GLY A 1 170 ? -33.182 -12.192 3.453 1.00 15.01 170 GLY A O 1
ATOM 1258 N N . ARG A 1 171 ? -34.184 -12.029 5.457 1.00 13.67 171 ARG A N 1
ATOM 1259 C CA . ARG A 1 171 ? -33.465 -10.794 5.776 1.00 14.38 171 ARG A CA 1
ATOM 1260 C C . ARG A 1 171 ? -31.976 -11.006 6.073 1.00 15.48 171 ARG A C 1
ATOM 1261 O O . ARG A 1 171 ? -31.553 -12.045 6.604 1.00 16.02 171 ARG A O 1
ATOM 1269 N N . ILE A 1 172 ? -31.180 -10.021 5.719 1.00 14.84 172 ILE A N 1
ATOM 1270 C CA . ILE A 1 172 ? -29.767 -10.040 6.076 1.00 14.10 172 ILE A CA 1
ATOM 1271 C C . ILE A 1 172 ? -29.587 -9.052 7.224 1.00 14.83 172 ILE A C 1
ATOM 1272 O O . ILE A 1 172 ? -30.025 -7.907 7.108 1.00 14.65 172 ILE A O 1
ATOM 1277 N N . VAL A 1 173 ? -28.992 -9.500 8.334 1.00 14.16 173 VAL A N 1
ATOM 1278 C CA . VAL A 1 173 ? -28.799 -8.634 9.505 1.00 14.87 173 VAL A CA 1
ATOM 1279 C C . VAL A 1 173 ? -27.377 -8.742 10.044 1.00 15.75 173 VAL A C 1
ATOM 1280 O O . VAL A 1 173 ? -26.693 -9.757 9.837 1.00 14.36 173 VAL A O 1
ATOM 1284 N N . GLU A 1 174 ? -26.931 -7.690 10.718 1.00 17.54 174 GLU A N 1
ATOM 1285 C CA . GLU A 1 174 ? -25.671 -7.714 11.444 1.00 18.70 174 GLU A CA 1
ATOM 1286 C C . GLU A 1 174 ? -25.950 -8.074 12.906 1.00 18.92 174 GLU A C 1
ATOM 1287 O O . GLU A 1 174 ? -27.007 -7.735 13.458 1.00 16.94 174 GLU A O 1
ATOM 1293 N N . ALA A 1 175 ? -24.999 -8.773 13.517 1.00 17.76 175 ALA A N 1
ATOM 1294 C CA . ALA A 1 175 ? -25.052 -9.094 14.933 1.00 16.31 175 ALA A CA 1
ATOM 1295 C C . ALA A 1 175 ? -23.691 -8.869 15.569 1.00 17.14 175 ALA A C 1
ATOM 1296 O O . ALA A 1 175 ? -22.656 -9.156 14.969 1.00 16.38 175 ALA A O 1
ATOM 1298 N N . SER A 1 176 ? -23.692 -8.351 16.795 1.00 16.04 176 SER A N 1
ATOM 1299 C CA . SER A 1 176 ? -22.454 -7.997 17.467 1.00 16.80 176 SER A CA 1
ATOM 1300 C C . SER A 1 176 ? -22.848 -7.631 18.869 1.00 16.22 176 SER A C 1
ATOM 1301 O O . SER A 1 176 ? -24.022 -7.735 19.210 1.00 16.22 176 SER A O 1
ATOM 1304 N N . ALA A 1 177 ? -21.882 -7.196 19.684 1.00 16.97 177 ALA A N 1
ATOM 1305 C CA . ALA A 1 177 ? -22.203 -6.705 21.043 1.00 18.26 177 ALA A CA 1
ATOM 1306 C C . ALA A 1 177 ? -23.196 -5.519 21.054 1.00 20.34 177 ALA A C 1
ATOM 1307 O O . ALA A 1 177 ? -23.979 -5.369 21.983 1.00 25.07 177 ALA A O 1
ATOM 1309 N N . THR A 1 178 ? -23.182 -4.710 20.009 1.00 23.28 178 THR A N 1
ATOM 1310 C CA . THR A 1 178 ? -23.947 -3.458 19.958 1.00 28.26 178 THR A CA 1
ATOM 1311 C C . THR A 1 178 ? -25.165 -3.524 19.016 1.00 31.09 178 THR A C 1
ATOM 1312 O O . THR A 1 178 ? -25.835 -2.519 18.785 1.00 36.33 178 THR A O 1
ATOM 1316 N N . GLU A 1 179 ? -25.443 -4.692 18.455 1.00 27.25 179 GLU A N 1
ATOM 1317 C CA . GLU A 1 179 ? -26.533 -4.802 17.501 1.00 24.37 179 GLU A CA 1
ATOM 1318 C C . GLU A 1 179 ? -26.999 -6.251 17.436 1.00 22.68 179 GLU A C 1
ATOM 1319 O O . GLU A 1 179 ? -26.193 -7.159 17.153 1.00 20.18 179 GLU A O 1
ATOM 1325 N N . ASN A 1 180 ? -28.291 -6.467 17.675 1.00 20.73 180 ASN A N 1
ATOM 1326 C CA . ASN A 1 180 ? -28.820 -7.829 17.769 1.00 20.11 180 ASN A CA 1
ATOM 1327 C C . ASN A 1 180 ? -27.893 -8.683 18.669 1.00 18.54 180 ASN A C 1
ATOM 1328 O O . ASN A 1 180 ? -27.459 -9.775 18.269 1.00 19.58 180 ASN A O 1
ATOM 1333 N N . ALA A 1 181 ? -27.581 -8.164 19.860 1.00 14.62 181 ALA A N 1
ATOM 1334 C CA . ALA A 1 181 ? -26.712 -8.852 20.821 1.00 15.09 181 ALA A CA 1
ATOM 1335 C C . ALA A 1 181 ? -27.264 -10.213 21.284 1.00 15.26 181 ALA A C 1
ATOM 1336 O O . ALA A 1 181 ? -26.480 -11.120 21.642 1.00 15.51 181 ALA A O 1
ATOM 1338 N N . ASP A 1 182 ? -28.596 -10.367 21.216 1.00 14.22 182 ASP A N 1
ATOM 1339 C CA . ASP A 1 182 ? -29.240 -11.628 21.517 1.00 13.77 182 ASP A CA 1
ATOM 1340 C C . ASP A 1 182 ? -28.944 -12.691 20.445 1.00 14.44 182 ASP A C 1
ATOM 1341 O O . ASP A 1 182 ? -28.656 -13.862 20.782 1.00 13.87 182 ASP A O 1
ATOM 1346 N N . LEU A 1 183 ? -28.999 -12.280 19.173 1.00 13.26 183 LEU A N 1
ATOM 1347 C CA . LEU A 1 183 ? -28.652 -13.159 18.059 1.00 12.84 183 LEU A CA 1
ATOM 1348 C C . LEU A 1 183 ? -27.172 -13.524 18.156 1.00 13.18 183 LEU A C 1
ATOM 1349 O O . LEU A 1 183 ? -26.805 -14.698 18.026 1.00 14.22 183 LEU A O 1
ATOM 1354 N N . PHE A 1 184 ? -26.351 -12.502 18.392 1.00 12.75 184 PHE A N 1
ATOM 1355 C CA . PHE A 1 184 ? -24.896 -12.625 18.561 1.00 13.23 184 PHE A CA 1
ATOM 1356 C C . PHE A 1 184 ? -24.535 -13.691 19.613 1.00 13.76 184 PHE A C 1
ATOM 1357 O O . PHE A 1 184 ? -23.629 -14.522 19.404 1.00 13.90 184 PHE A O 1
ATOM 1365 N N . TRP A 1 185 ? -25.263 -13.672 20.726 1.00 12.80 185 TRP A N 1
ATOM 1366 C CA . TRP A 1 185 ? -25.056 -14.615 21.822 1.00 12.64 185 TRP A CA 1
ATOM 1367 C C . TRP A 1 185 ? -25.295 -16.063 21.349 1.00 12.76 185 TRP A C 1
ATOM 1368 O O . TRP A 1 185 ? -24.461 -16.957 21.583 1.00 11.23 185 TRP A O 1
ATOM 1379 N N . GLY A 1 186 ? -26.431 -16.280 20.668 1.00 13.52 186 GLY A N 1
ATOM 1380 C CA . GLY A 1 186 ? -26.748 -17.577 20.090 1.00 13.05 186 GLY A CA 1
ATOM 1381 C C . GLY A 1 186 ? -25.784 -18.024 19.009 1.00 14.27 186 GLY A C 1
ATOM 1382 O O . GLY A 1 186 ? -25.462 -19.212 18.921 1.00 14.31 186 GLY A O 1
ATOM 1383 N N . ILE A 1 187 ? -25.320 -17.087 18.170 1.00 13.73 187 ILE A N 1
ATOM 1384 C CA . ILE A 1 187 ? -24.414 -17.462 17.093 1.00 13.81 187 ILE A CA 1
ATOM 1385 C C . ILE A 1 187 ? -23.115 -18.001 17.706 1.00 12.92 187 ILE A C 1
ATOM 1386 O O . ILE A 1 187 ? -22.512 -18.969 17.183 1.00 11.93 187 ILE A O 1
ATOM 1391 N N . LYS A 1 188 ? -22.726 -17.403 18.833 1.00 11.38 188 LYS A N 1
ATOM 1392 C CA . LYS A 1 188 ? -21.487 -17.771 19.506 1.00 12.14 188 LYS A CA 1
ATOM 1393 C C . LYS A 1 188 ? -21.608 -18.994 20.415 1.00 12.12 188 LYS A C 1
ATOM 1394 O O . LYS A 1 188 ? -21.511 -18.901 21.646 1.00 12.33 188 LYS A O 1
ATOM 1400 N N . GLY A 1 189 ? -21.817 -20.152 19.780 1.00 12.10 189 GLY A N 1
ATOM 1401 C CA . GLY A 1 189 ? -21.820 -21.438 20.476 1.00 11.03 189 GLY A CA 1
ATOM 1402 C C . GLY A 1 189 ? -22.918 -22.383 20.015 1.00 10.95 189 GLY A C 1
ATOM 1403 O O . GLY A 1 189 ? -22.852 -23.593 20.251 1.00 10.01 189 GLY A O 1
ATOM 1404 N N . ALA A 1 190 ? -23.933 -21.833 19.351 1.00 10.67 190 ALA A N 1
ATOM 1405 C CA . ALA A 1 190 ? -25.051 -22.635 18.890 1.00 10.25 190 ALA A CA 1
ATOM 1406 C C . ALA A 1 190 ? -25.488 -22.142 17.525 1.00 10.54 190 ALA A C 1
ATOM 1407 O O . ALA A 1 190 ? -26.653 -22.264 17.156 1.00 10.86 190 ALA A O 1
ATOM 1409 N N . GLY A 1 191 ? -24.513 -21.641 16.750 1.00 12.07 191 GLY A N 1
ATOM 1410 C CA . GLY A 1 191 ? -24.763 -20.812 15.578 1.00 11.98 191 GLY A CA 1
ATOM 1411 C C . GLY A 1 191 ? -25.562 -21.457 14.464 1.00 14.33 191 GLY A C 1
ATOM 1412 O O . GLY A 1 191 ? -26.245 -20.760 13.703 1.00 16.71 191 GLY A O 1
ATOM 1413 N N . SER A 1 192 ? -25.517 -22.784 14.379 1.00 12.04 192 SER A N 1
ATOM 1414 C CA . SER A 1 192 ? -26.248 -23.480 13.337 1.00 11.97 192 SER A CA 1
ATOM 1415 C C . SER A 1 192 ? -27.757 -23.307 13.467 1.00 12.13 192 SER A C 1
ATOM 1416 O O . SER A 1 192 ? -28.484 -23.570 12.521 1.00 12.12 192 SER A O 1
ATOM 1419 N N . ASN A 1 193 ? -28.212 -22.925 14.667 1.00 12.60 193 ASN A N 1
ATOM 1420 C CA . ASN A 1 193 ? -29.638 -22.771 14.977 1.00 11.54 193 ASN A CA 1
ATOM 1421 C C . ASN A 1 193 ? -30.355 -21.531 14.426 1.00 11.29 193 ASN A C 1
ATOM 1422 O O . ASN A 1 193 ? -31.589 -21.556 14.264 1.00 10.42 193 ASN A O 1
ATOM 1427 N N . PHE A 1 194 ? -29.608 -20.472 14.103 1.00 10.14 194 PHE A N 1
ATOM 1428 C CA . PHE A 1 194 ? -30.239 -19.145 13.982 1.00 9.94 194 PHE A CA 1
ATOM 1429 C C . PHE A 1 194 ? -30.242 -18.465 12.635 1.00 10.24 194 PHE A C 1
ATOM 1430 O O . PHE A 1 194 ? -30.895 -17.438 12.476 1.00 10.30 194 PHE A O 1
ATOM 1438 N N . GLY A 1 195 ? -29.521 -19.038 11.670 1.00 10.73 195 GLY A N 1
ATOM 1439 C CA . GLY A 1 195 ? -29.520 -18.526 10.291 1.00 9.31 195 GLY A CA 1
ATOM 1440 C C . GLY A 1 195 ? -28.324 -19.082 9.599 1.00 8.81 195 GLY A C 1
ATOM 1441 O O . GLY A 1 195 ? -27.719 -20.040 10.094 1.00 9.41 195 GLY A O 1
ATOM 1442 N N . ILE A 1 196 ? -27.952 -18.502 8.456 1.00 8.71 196 ILE A N 1
ATOM 1443 C CA . ILE A 1 196 ? -26.719 -18.936 7.771 1.00 8.15 196 ILE A CA 1
ATOM 1444 C C . ILE A 1 196 ? -25.750 -17.747 7.871 1.00 8.08 196 ILE A C 1
ATOM 1445 O O . ILE A 1 196 ? -26.037 -16.654 7.331 1.00 8.37 196 ILE A O 1
ATOM 1450 N N . VAL A 1 197 ? -24.657 -17.921 8.608 1.00 7.33 197 VAL A N 1
ATOM 1451 C CA . VAL A 1 197 ? -23.669 -16.846 8.717 1.00 7.79 197 VAL A CA 1
ATOM 1452 C C . VAL A 1 197 ? -23.021 -16.665 7.346 1.00 8.49 197 VAL A C 1
ATOM 1453 O O . VAL A 1 197 ? -22.554 -17.647 6.731 1.00 7.95 197 VAL A O 1
ATOM 1457 N N . ALA A 1 198 ? -23.021 -15.415 6.868 1.00 9.20 198 ALA A N 1
ATOM 1458 C CA . ALA A 1 198 ? -22.534 -15.057 5.519 1.00 9.68 198 ALA A CA 1
ATOM 1459 C C . ALA A 1 198 ? -21.171 -14.355 5.578 1.00 10.34 198 ALA A C 1
ATOM 1460 O O . ALA A 1 198 ? -20.420 -14.374 4.597 1.00 10.44 198 ALA A O 1
ATOM 1462 N N . VAL A 1 199 ? -20.871 -13.720 6.715 1.00 10.33 199 VAL A N 1
ATOM 1463 C CA . VAL A 1 199 ? -19.535 -13.135 6.951 1.00 9.87 199 VAL A CA 1
ATOM 1464 C C . VAL A 1 199 ? -19.202 -13.308 8.431 1.00 9.88 199 VAL A C 1
ATOM 1465 O O . VAL A 1 199 ? -20.041 -12.996 9.307 1.00 9.30 199 VAL A O 1
ATOM 1469 N N . TRP A 1 200 ? -17.998 -13.803 8.718 1.00 10.30 200 TRP A N 1
ATOM 1470 C CA . TRP A 1 200 ? -17.467 -13.791 10.106 1.00 10.85 200 TRP A CA 1
ATOM 1471 C C . TRP A 1 200 ? -16.562 -12.585 10.308 1.00 11.29 200 TRP A C 1
ATOM 1472 O O . TRP A 1 200 ? -15.679 -12.333 9.487 1.00 11.33 200 TRP A O 1
ATOM 1483 N N . LYS A 1 201 ? -16.745 -11.864 11.410 1.00 11.95 201 LYS A N 1
ATOM 1484 C CA . LYS A 1 201 ? -15.833 -10.741 11.721 1.00 12.69 201 LYS A CA 1
ATOM 1485 C C . LYS A 1 201 ? -14.996 -11.119 12.924 1.00 11.39 201 LYS A C 1
ATOM 1486 O O . LYS A 1 201 ? -15.512 -11.368 14.011 1.00 9.60 201 LYS A O 1
ATOM 1492 N N . LEU A 1 202 ? -13.689 -11.200 12.711 1.00 11.71 202 LEU A N 1
ATOM 1493 C CA . LEU A 1 202 ? -12.828 -11.935 13.657 1.00 13.59 202 LEU A CA 1
ATOM 1494 C C . LEU A 1 202 ? -11.655 -11.114 14.140 1.00 14.39 202 LEU A C 1
ATOM 1495 O O . LEU A 1 202 ? -10.893 -10.603 13.305 1.00 16.42 202 LEU A O 1
ATOM 1500 N N . ALA A 1 203 ? -11.486 -11.019 15.461 1.00 12.91 203 ALA A N 1
ATOM 1501 C CA . ALA A 1 203 ? -10.291 -10.401 16.054 1.00 14.16 203 ALA A CA 1
ATOM 1502 C C . ALA A 1 203 ? -9.127 -11.357 15.843 1.00 15.04 203 ALA A C 1
ATOM 1503 O O . ALA A 1 203 ? -9.299 -12.568 16.005 1.00 17.73 203 ALA A O 1
ATOM 1505 N N . THR A 1 204 ? -7.951 -10.826 15.510 1.00 15.09 204 THR A N 1
ATOM 1506 C CA . THR A 1 204 ? -6.760 -11.660 15.329 1.00 15.19 204 THR A CA 1
ATOM 1507 C C . THR A 1 204 ? -5.667 -11.188 16.301 1.00 16.28 204 THR A C 1
ATOM 1508 O O . THR A 1 204 ? -5.789 -10.094 16.862 1.00 15.52 204 THR A O 1
ATOM 1512 N N . PHE A 1 205 ? -4.630 -12.012 16.497 1.00 14.89 205 PHE A N 1
ATOM 1513 C CA . PHE A 1 205 ? -3.401 -11.609 17.213 1.00 16.58 205 PHE A CA 1
ATOM 1514 C C . PHE A 1 205 ? -2.162 -11.743 16.296 1.00 18.87 205 PHE A C 1
ATOM 1515 O O . PHE A 1 205 ? -2.214 -12.480 15.296 1.00 17.12 205 PHE A O 1
ATOM 1523 N N . PRO A 1 206 ? -1.052 -11.026 16.626 1.00 19.24 206 PRO A N 1
ATOM 1524 C CA . PRO A 1 206 ? 0.165 -11.176 15.808 1.00 17.15 206 PRO A CA 1
ATOM 1525 C C . PRO A 1 206 ? 0.603 -12.638 15.847 1.00 17.35 206 PRO A C 1
ATOM 1526 O O . PRO A 1 206 ? 0.584 -13.261 16.920 1.00 17.31 206 PRO A O 1
ATOM 1530 N N . ALA A 1 207 ? 0.956 -13.177 14.684 1.00 16.58 207 ALA A N 1
ATOM 1531 C CA . ALA A 1 207 ? 1.371 -14.565 14.573 1.00 17.94 207 ALA A CA 1
ATOM 1532 C C . ALA A 1 207 ? 2.596 -14.770 15.457 1.00 18.62 207 ALA A C 1
ATOM 1533 O O . ALA A 1 207 ? 3.561 -14.066 15.297 1.00 18.97 207 ALA A O 1
ATOM 1535 N N . PRO A 1 208 ? 2.544 -15.721 16.413 1.00 20.93 208 PRO A N 1
ATOM 1536 C CA . PRO A 1 208 ? 3.667 -15.913 17.357 1.00 20.69 208 PRO A CA 1
ATOM 1537 C C . PRO A 1 208 ? 4.927 -16.339 16.637 1.00 21.04 208 PRO A C 1
ATOM 1538 O O . PRO A 1 208 ? 4.853 -17.113 15.665 1.00 18.21 208 PRO A O 1
ATOM 1542 N N . LYS A 1 209 ? 6.073 -15.843 17.105 1.00 22.07 209 LYS A N 1
ATOM 1543 C CA . LYS A 1 209 ? 7.359 -16.184 16.492 1.00 22.86 209 LYS A CA 1
ATOM 1544 C C . LYS A 1 209 ? 8.036 -17.350 17.208 1.00 21.33 209 LYS A C 1
ATOM 1545 O O . LYS A 1 209 ? 8.802 -18.095 16.613 1.00 22.09 209 LYS A O 1
ATOM 1551 N N . VAL A 1 210 ? 7.769 -17.492 18.499 1.00 19.68 210 VAL A N 1
ATOM 1552 C CA . VAL A 1 210 ? 8.471 -18.465 19.330 1.00 19.01 210 VAL A CA 1
ATOM 1553 C C . VAL A 1 210 ? 7.468 -19.439 19.967 1.00 18.92 210 VAL A C 1
ATOM 1554 O O . VAL A 1 210 ? 6.679 -19.064 20.854 1.00 16.91 210 VAL A O 1
ATOM 1558 N N . LEU A 1 211 ? 7.504 -20.691 19.506 1.00 17.13 211 LEU A N 1
ATOM 1559 C CA . LEU A 1 211 ? 6.603 -21.739 20.007 1.00 16.33 211 LEU A CA 1
ATOM 1560 C C . LEU A 1 211 ? 7.388 -23.023 20.154 1.00 17.28 211 LEU A C 1
ATOM 1561 O O . LEU A 1 211 ? 8.333 -23.295 19.377 1.00 16.75 211 LEU A O 1
ATOM 1566 N N . THR A 1 212 ? 6.990 -23.821 21.133 1.00 15.87 212 THR A N 1
ATOM 1567 C CA . THR A 1 212 ? 7.617 -25.109 21.338 1.00 18.07 212 THR A CA 1
ATOM 1568 C C . THR A 1 212 ? 6.570 -26.233 21.341 1.00 19.03 212 THR A C 1
ATOM 1569 O O . THR A 1 212 ? 5.630 -26.255 22.163 1.00 18.10 212 THR A O 1
ATOM 1573 N N . ARG A 1 213 ? 6.754 -27.169 20.431 1.00 18.39 213 ARG A N 1
ATOM 1574 C CA . ARG A 1 213 ? 5.979 -28.383 20.452 1.00 18.71 213 ARG A CA 1
ATOM 1575 C C . ARG A 1 213 ? 6.634 -29.350 21.419 1.00 17.99 213 ARG A C 1
ATOM 1576 O O . ARG A 1 213 ? 7.845 -29.526 21.400 1.00 15.30 213 ARG A O 1
ATOM 1584 N N . PHE A 1 214 ? 5.816 -29.982 22.253 1.00 16.00 214 PHE A N 1
ATOM 1585 C CA . PHE A 1 214 ? 6.343 -30.913 23.222 1.00 15.04 214 PHE A CA 1
ATOM 1586 C C . PHE A 1 214 ? 5.503 -32.169 23.288 1.00 14.87 214 PHE A C 1
ATOM 1587 O O . PHE A 1 214 ? 4.365 -32.206 22.779 1.00 13.84 214 PHE A O 1
ATOM 1595 N N . GLY A 1 215 ? 6.077 -33.201 23.908 1.00 15.03 215 GLY A N 1
ATOM 1596 C CA . GLY A 1 215 ? 5.456 -34.503 23.950 1.00 16.77 215 GLY A CA 1
ATOM 1597 C C . GLY A 1 215 ? 6.075 -35.340 25.059 1.00 19.84 215 GLY A C 1
ATOM 1598 O O . GLY A 1 215 ? 7.271 -35.189 25.353 1.00 17.37 215 GLY A O 1
ATOM 1599 N N . VAL A 1 216 ? 5.250 -36.193 25.675 1.00 17.13 216 VAL A N 1
ATOM 1600 C CA . VAL A 1 216 ? 5.694 -37.118 26.720 1.00 19.22 216 VAL A CA 1
ATOM 1601 C C . VAL A 1 216 ? 5.062 -38.490 26.487 1.00 18.75 216 VAL A C 1
ATOM 1602 O O . VAL A 1 216 ? 3.839 -38.620 26.517 1.00 19.50 216 VAL A O 1
ATOM 1606 N N . THR A 1 217 ? 5.891 -39.503 26.243 1.00 16.95 217 THR A N 1
ATOM 1607 C CA . THR A 1 217 ? 5.422 -40.881 26.204 1.00 16.69 217 THR A CA 1
ATOM 1608 C C . THR A 1 217 ? 5.191 -41.330 27.647 1.00 16.08 217 THR A C 1
ATOM 1609 O O . THR A 1 217 ? 6.136 -41.404 28.429 1.00 16.99 217 THR A O 1
ATOM 1613 N N . LEU A 1 218 ? 3.943 -41.605 28.014 1.00 14.59 218 LEU A N 1
ATOM 1614 C CA . LEU A 1 218 ? 3.592 -41.752 29.419 1.00 14.99 218 LEU A CA 1
ATOM 1615 C C . LEU A 1 218 ? 4.035 -43.082 30.001 1.00 17.21 218 LEU A C 1
ATOM 1616 O O . LEU A 1 218 ? 4.379 -43.154 31.176 1.00 16.51 218 LEU A O 1
ATOM 1621 N N . ASN A 1 219 ? 4.020 -44.113 29.160 1.00 17.16 219 ASN A N 1
ATOM 1622 C CA . ASN A 1 219 ? 4.218 -45.502 29.570 1.00 20.01 219 ASN A CA 1
ATOM 1623 C C . ASN A 1 219 ? 3.354 -46.000 30.740 1.00 22.44 219 ASN A C 1
ATOM 1624 O O . ASN A 1 219 ? 3.875 -46.623 31.657 1.00 24.07 219 ASN A O 1
ATOM 1629 N N . TRP A 1 220 ? 2.041 -45.725 30.693 1.00 21.47 220 TRP A N 1
ATOM 1630 C CA . TRP A 1 220 ? 1.095 -46.294 31.654 1.00 22.18 220 TRP A CA 1
ATOM 1631 C C . TRP A 1 220 ? 0.739 -47.728 31.213 1.00 26.78 220 TRP A C 1
ATOM 1632 O O . TRP A 1 220 ? -0.097 -47.921 30.319 1.00 30.40 220 TRP A O 1
ATOM 1643 N N . LYS A 1 221 ? 1.396 -48.714 31.820 1.00 29.02 221 LYS A N 1
ATOM 1644 C CA . LYS A 1 221 ? 1.257 -50.119 31.425 1.00 28.89 221 LYS A CA 1
ATOM 1645 C C . LYS A 1 221 ? 0.132 -50.821 32.156 1.00 29.37 221 LYS A C 1
ATOM 1646 O O . LYS A 1 221 ? -0.212 -51.943 31.806 1.00 31.17 221 LYS A O 1
ATOM 1652 N N . ASN A 1 222 ? -0.447 -50.180 33.171 1.00 27.22 222 ASN A N 1
ATOM 1653 C CA . ASN A 1 222 ? -1.554 -50.798 33.896 1.00 26.37 222 ASN A CA 1
ATOM 1654 C C . ASN A 1 222 ? -2.519 -49.798 34.512 1.00 25.04 222 ASN A C 1
ATOM 1655 O O . ASN A 1 222 ? -2.249 -48.592 34.531 1.00 23.83 222 ASN A O 1
ATOM 1660 N N . LYS A 1 223 ? -3.639 -50.313 35.007 1.00 21.58 223 LYS A N 1
ATOM 1661 C CA . LYS A 1 223 ? -4.690 -49.495 35.589 1.00 21.34 223 LYS A CA 1
ATOM 1662 C C . LYS A 1 223 ? -4.162 -48.527 36.636 1.00 20.99 223 LYS A C 1
ATOM 1663 O O . LYS A 1 223 ? -4.527 -47.336 36.624 1.00 18.86 223 LYS A O 1
ATOM 1669 N N . THR A 1 224 ? -3.306 -49.032 37.533 1.00 19.81 224 THR A N 1
ATOM 1670 C CA . THR A 1 224 ? -2.823 -48.220 38.655 1.00 21.37 224 THR A CA 1
ATOM 1671 C C . THR A 1 224 ? -2.042 -47.000 38.210 1.00 19.24 224 THR A C 1
ATOM 1672 O O . THR A 1 224 ? -2.355 -45.899 38.673 1.00 17.90 224 THR A O 1
ATOM 1676 N N . SER A 1 225 ? -1.083 -47.193 37.293 1.00 17.81 225 SER A N 1
ATOM 1677 C CA A SER A 1 225 ? -0.306 -46.095 36.720 0.50 18.27 225 SER A CA 1
ATOM 1678 C CA B SER A 1 225 ? -0.309 -46.096 36.710 0.50 18.49 225 SER A CA 1
ATOM 1679 C C . SER A 1 225 ? -1.201 -45.084 35.987 1.00 19.76 225 SER A C 1
ATOM 1680 O O . SER A 1 225 ? -1.029 -43.852 36.137 1.00 18.48 225 SER A O 1
ATOM 1685 N N . ALA A 1 226 ? -2.160 -45.593 35.202 1.00 18.32 226 ALA A N 1
ATOM 1686 C CA . ALA A 1 226 ? -3.074 -44.722 34.457 1.00 20.62 226 ALA A CA 1
ATOM 1687 C C . ALA A 1 226 ? -3.957 -43.880 35.389 1.00 21.97 226 ALA A C 1
ATOM 1688 O O . ALA A 1 226 ? -4.207 -42.699 35.123 1.00 23.51 226 ALA A O 1
ATOM 1690 N N . LEU A 1 227 ? -4.419 -44.499 36.473 1.00 20.39 227 LEU A N 1
ATOM 1691 C CA . LEU A 1 227 ? -5.253 -43.848 37.481 1.00 22.46 227 LEU A CA 1
ATOM 1692 C C . LEU A 1 227 ? -4.474 -42.713 38.165 1.00 23.42 227 LEU A C 1
ATOM 1693 O O . LEU A 1 227 ? -4.981 -41.586 38.297 1.00 21.61 227 LEU A O 1
ATOM 1698 N N . LYS A 1 228 ? -3.235 -43.007 38.576 1.00 21.71 228 LYS A N 1
ATOM 1699 C CA . LYS A 1 228 ? -2.365 -42.003 39.193 1.00 21.52 228 LYS A CA 1
ATOM 1700 C C . LYS A 1 228 ? -1.948 -40.908 38.209 1.00 19.41 228 LYS A C 1
ATOM 1701 O O . LYS A 1 228 ? -1.761 -39.772 38.610 1.00 19.30 228 LYS A O 1
ATOM 1707 N N . GLY A 1 229 ? -1.767 -41.258 36.934 1.00 16.84 229 GLY A N 1
ATOM 1708 C CA . GLY A 1 229 ? -1.299 -40.292 35.951 1.00 16.52 229 GLY A CA 1
ATOM 1709 C C . GLY A 1 229 ? -2.400 -39.304 35.590 1.00 16.32 229 GLY A C 1
ATOM 1710 O O . GLY A 1 229 ? -2.179 -38.104 35.572 1.00 17.00 229 GLY A O 1
ATOM 1711 N N . ILE A 1 230 ? -3.596 -39.815 35.326 1.00 16.23 230 ILE A N 1
ATOM 1712 C CA . ILE A 1 230 ? -4.726 -38.957 35.040 1.00 16.10 230 ILE A CA 1
ATOM 1713 C C . ILE A 1 230 ? -5.058 -38.049 36.230 1.00 17.91 230 ILE A C 1
ATOM 1714 O O . ILE A 1 230 ? -5.396 -36.886 36.020 1.00 18.28 230 ILE A O 1
ATOM 1719 N N . GLU A 1 231 ? -4.939 -38.559 37.465 1.00 18.05 231 GLU A N 1
ATOM 1720 C CA . GLU A 1 231 ? -5.173 -37.715 38.660 1.00 16.49 231 GLU A CA 1
ATOM 1721 C C . GLU A 1 231 ? -4.138 -36.585 38.645 1.00 15.70 231 GLU A C 1
ATOM 1722 O O . GLU A 1 231 ? -4.468 -35.415 38.849 1.00 17.60 231 GLU A O 1
ATOM 1728 N N . ALA A 1 232 ? -2.879 -36.935 38.395 1.00 14.42 232 ALA A N 1
ATOM 1729 C CA . ALA A 1 232 ? -1.795 -35.945 38.434 1.00 13.47 232 ALA A CA 1
ATOM 1730 C C . ALA A 1 232 ? -1.981 -34.867 37.361 1.00 12.93 232 ALA A C 1
ATOM 1731 O O . ALA A 1 232 ? -1.713 -33.689 37.584 1.00 12.75 232 ALA A O 1
ATOM 1733 N N . VAL A 1 233 ? -2.458 -35.268 36.191 1.00 12.41 233 VAL A N 1
ATOM 1734 C CA . VAL A 1 233 ? -2.655 -34.294 35.110 1.00 11.12 233 VAL A CA 1
ATOM 1735 C C . VAL A 1 233 ? -3.815 -33.368 35.475 1.00 11.94 233 VAL A C 1
ATOM 1736 O O . VAL A 1 233 ? -3.729 -32.167 35.239 1.00 11.70 233 VAL A O 1
ATOM 1740 N N . GLU A 1 234 ? -4.868 -33.894 36.111 1.00 12.44 234 GLU A N 1
ATOM 1741 C CA . GLU A 1 234 ? -5.981 -33.015 36.458 1.00 12.99 234 GLU A CA 1
ATOM 1742 C C . GLU A 1 234 ? -5.542 -31.965 37.469 1.00 13.10 234 GLU A C 1
ATOM 1743 O O . GLU A 1 234 ? -5.958 -30.786 37.360 1.00 13.17 234 GLU A O 1
ATOM 1749 N N . ASP A 1 235 ? -4.689 -32.375 38.421 1.00 12.07 235 ASP A N 1
ATOM 1750 C CA . ASP A 1 235 ? -4.174 -31.453 39.443 1.00 13.02 235 ASP A CA 1
ATOM 1751 C C . ASP A 1 235 ? -3.425 -30.301 38.796 1.00 13.04 235 ASP A C 1
ATOM 1752 O O . ASP A 1 235 ? -3.645 -29.122 39.126 1.00 13.73 235 ASP A O 1
ATOM 1757 N N . TYR A 1 236 ? -2.494 -30.663 37.918 1.00 12.93 236 TYR A N 1
ATOM 1758 C CA . TYR A 1 236 ? -1.659 -29.686 37.242 1.00 13.70 236 TYR A CA 1
ATOM 1759 C C . TYR A 1 236 ? -2.563 -28.766 36.405 1.00 14.15 236 TYR A C 1
ATOM 1760 O O . TYR A 1 236 ? -2.416 -27.535 36.422 1.00 14.62 236 TYR A O 1
ATOM 1769 N N . ALA A 1 237 ? -3.523 -29.363 35.703 1.00 14.29 237 ALA A N 1
ATOM 1770 C CA . ALA A 1 237 ? -4.457 -28.586 34.882 1.00 14.86 237 ALA A CA 1
ATOM 1771 C C . ALA A 1 237 ? -5.238 -27.594 35.765 1.00 15.52 237 ALA A C 1
ATOM 1772 O O . ALA A 1 237 ? -5.295 -26.386 35.476 1.00 14.92 237 ALA A O 1
ATOM 1774 N N . ARG A 1 238 ? -5.810 -28.093 36.860 1.00 14.90 238 ARG A N 1
ATOM 1775 C CA . ARG A 1 238 ? -6.731 -27.265 37.626 1.00 14.80 238 ARG A CA 1
ATOM 1776 C C . ARG A 1 238 ? -6.010 -26.109 38.305 1.00 14.29 238 ARG A C 1
ATOM 1777 O O . ARG A 1 238 ? -6.459 -24.969 38.234 1.00 14.87 238 ARG A O 1
ATOM 1785 N N . TRP A 1 239 ? -4.856 -26.394 38.893 1.00 14.50 239 TRP A N 1
ATOM 1786 C CA . TRP A 1 239 ? -4.226 -25.443 39.805 1.00 15.85 239 TRP A CA 1
ATOM 1787 C C . TRP A 1 239 ? -2.907 -24.790 39.413 1.00 17.09 239 TRP A C 1
ATOM 1788 O O . TRP A 1 239 ? -2.530 -23.802 40.035 1.00 18.43 239 TRP A O 1
ATOM 1799 N N . VAL A 1 240 ? -2.197 -25.343 38.420 1.00 17.59 240 VAL A N 1
ATOM 1800 C CA . VAL A 1 240 ? -0.801 -24.975 38.164 1.00 16.19 240 VAL A CA 1
ATOM 1801 C C . VAL A 1 240 ? -0.515 -24.519 36.735 1.00 16.71 240 VAL A C 1
ATOM 1802 O O . VAL A 1 240 ? 0.181 -23.513 36.534 1.00 14.36 240 VAL A O 1
ATOM 1806 N N . ALA A 1 241 ? -0.994 -25.287 35.746 1.00 15.76 241 ALA A N 1
ATOM 1807 C CA . ALA A 1 241 ? -0.669 -25.043 34.335 1.00 15.03 241 ALA A CA 1
ATOM 1808 C C . ALA A 1 241 ? -0.739 -23.547 33.936 1.00 16.03 241 ALA A C 1
ATOM 1809 O O . ALA A 1 241 ? -1.817 -22.924 33.966 1.00 16.08 241 ALA A O 1
ATOM 1811 N N . PRO A 1 242 ? 0.420 -22.951 33.587 1.00 16.03 242 PRO A N 1
ATOM 1812 C CA . PRO A 1 242 ? 0.400 -21.566 33.145 1.00 16.56 242 PRO A CA 1
ATOM 1813 C C . PRO A 1 242 ? -0.425 -21.431 31.868 1.00 15.55 242 PRO A C 1
ATOM 1814 O O . PRO A 1 242 ? -0.650 -22.409 31.168 1.00 13.95 242 PRO A O 1
ATOM 1818 N N . ARG A 1 243 ? -0.888 -20.220 31.618 1.00 16.21 243 ARG A N 1
ATOM 1819 C CA . ARG A 1 243 ? -1.582 -19.841 30.391 1.00 16.95 243 ARG A CA 1
ATOM 1820 C C . ARG A 1 243 ? -0.878 -20.341 29.130 1.00 15.56 243 ARG A C 1
ATOM 1821 O O . ARG A 1 243 ? -1.529 -20.878 28.238 1.00 14.40 243 ARG A O 1
ATOM 1829 N N . GLU A 1 244 ? 0.445 -20.180 29.075 1.00 15.04 244 GLU A N 1
ATOM 1830 C CA . GLU A 1 244 ? 1.241 -20.514 27.883 1.00 15.55 244 GLU A CA 1
ATOM 1831 C C . GLU A 1 244 ? 1.250 -22.024 27.494 1.00 15.36 244 GLU A C 1
ATOM 1832 O O . GLU A 1 244 ? 1.731 -22.387 26.409 1.00 14.20 244 GLU A O 1
ATOM 1838 N N . VAL A 1 245 ? 0.785 -22.900 28.384 1.00 14.01 245 VAL A N 1
ATOM 1839 C CA A VAL A 1 245 ? 0.851 -24.330 28.087 0.50 14.25 245 VAL A CA 1
ATOM 1840 C CA B VAL A 1 245 ? 0.847 -24.350 28.148 0.50 13.95 245 VAL A CA 1
ATOM 1841 C C . VAL A 1 245 ? -0.493 -24.840 27.573 1.00 13.64 245 VAL A C 1
ATOM 1842 O O . VAL A 1 245 ? -1.536 -24.597 28.164 1.00 12.44 245 VAL A O 1
ATOM 1849 N N . ASN A 1 246 ? -0.451 -25.515 26.424 1.00 12.91 246 ASN A N 1
ATOM 1850 C CA . ASN A 1 246 ? -1.674 -26.048 25.796 1.00 12.47 246 ASN A CA 1
ATOM 1851 C C . ASN A 1 246 ? -1.438 -27.514 25.594 1.00 13.16 246 ASN A C 1
ATOM 1852 O O . ASN A 1 246 ? -0.434 -27.889 24.951 1.00 13.72 246 ASN A O 1
ATOM 1857 N N . PHE A 1 247 ? -2.288 -28.373 26.142 1.00 12.02 247 PHE A N 1
ATOM 1858 C CA . PHE A 1 247 ? -1.999 -29.797 25.933 1.00 12.70 247 PHE A CA 1
ATOM 1859 C C . PHE A 1 247 ? -3.189 -30.718 26.120 1.00 11.60 247 PHE A C 1
ATOM 1860 O O . PHE A 1 247 ? -4.276 -30.296 26.584 1.00 11.87 247 PHE A O 1
ATOM 1868 N N . ARG A 1 248 ? -2.935 -31.977 25.802 1.00 11.74 248 ARG A N 1
ATOM 1869 C CA A ARG A 1 248 ? -3.899 -33.060 26.010 0.50 13.06 248 ARG A CA 1
ATOM 1870 C CA B ARG A 1 248 ? -3.904 -33.081 25.925 0.50 12.16 248 ARG A CA 1
ATOM 1871 C C . ARG A 1 248 ? -3.204 -34.402 26.250 1.00 12.91 248 ARG A C 1
ATOM 1872 O O . ARG A 1 248 ? -2.028 -34.559 25.947 1.00 14.87 248 ARG A O 1
ATOM 1887 N N . ILE A 1 249 ? -3.942 -35.358 26.812 1.00 13.18 249 ILE A N 1
ATOM 1888 C CA . ILE A 1 249 ? -3.524 -36.764 26.813 1.00 13.09 249 ILE A CA 1
ATOM 1889 C C . ILE A 1 249 ? -4.244 -37.397 25.632 1.00 14.73 249 ILE A C 1
ATOM 1890 O O . ILE A 1 249 ? -5.456 -37.198 25.451 1.00 14.29 249 ILE A O 1
ATOM 1895 N N . GLY A 1 250 ? -3.507 -38.163 24.829 1.00 15.54 250 GLY A N 1
ATOM 1896 C CA . GLY A 1 250 ? -4.086 -38.867 23.701 1.00 16.40 250 GLY A CA 1
ATOM 1897 C C . GLY A 1 250 ? -3.505 -40.266 23.639 1.00 16.93 250 GLY A C 1
ATOM 1898 O O . GLY A 1 250 ? -2.360 -40.461 24.016 1.00 16.74 250 GLY A O 1
ATOM 1899 N N . ASP A 1 251 ? -4.310 -41.230 23.195 1.00 15.90 251 ASP A N 1
ATOM 1900 C CA . ASP A 1 251 ? -3.835 -42.579 22.900 1.00 15.97 251 ASP A CA 1
ATOM 1901 C C . ASP A 1 251 ? -4.362 -43.025 21.539 1.00 15.95 251 ASP A C 1
ATOM 1902 O O . ASP A 1 251 ? -5.572 -43.191 21.370 1.00 16.40 251 ASP A O 1
ATOM 1907 N N . TYR A 1 252 ? -3.438 -43.195 20.594 1.00 15.47 252 TYR A N 1
ATOM 1908 C CA . TYR A 1 252 ? -3.705 -43.669 19.242 1.00 16.62 252 TYR A CA 1
ATOM 1909 C C . TYR A 1 252 ? -3.127 -45.082 19.024 1.00 16.60 252 TYR A C 1
ATOM 1910 O O . TYR A 1 252 ? -3.171 -45.603 17.911 1.00 16.34 252 TYR A O 1
ATOM 1919 N N . GLY A 1 253 ? -2.610 -45.683 20.093 1.00 16.51 253 GLY A N 1
ATOM 1920 C CA . GLY A 1 253 ? -1.914 -46.979 20.031 1.00 18.40 253 GLY A CA 1
ATOM 1921 C C . GLY A 1 253 ? -2.509 -48.051 20.934 1.00 18.80 253 GLY A C 1
ATOM 1922 O O . GLY A 1 253 ? -1.801 -48.957 21.354 1.00 20.74 253 GLY A O 1
ATOM 1923 N N . ALA A 1 254 ? -3.807 -47.953 21.238 1.00 17.62 254 ALA A N 1
ATOM 1924 C CA . ALA A 1 254 ? -4.491 -48.951 22.070 1.00 18.80 254 ALA A CA 1
ATOM 1925 C C . ALA A 1 254 ? -3.617 -49.364 23.247 1.00 20.57 254 ALA A C 1
ATOM 1926 O O . ALA A 1 254 ? -3.370 -50.564 23.441 1.00 19.67 254 ALA A O 1
ATOM 1928 N N . GLY A 1 255 ? -3.111 -48.374 23.991 1.00 18.70 255 GLY A N 1
ATOM 1929 C CA . GLY A 1 255 ? -2.309 -48.639 25.181 1.00 17.69 255 GLY A CA 1
ATOM 1930 C C . GLY A 1 255 ? -0.981 -47.915 25.216 1.00 17.95 255 GLY A C 1
ATOM 1931 O O . GLY A 1 255 ? -0.125 -48.253 26.025 1.00 19.15 255 GLY A O 1
ATOM 1932 N N . ASN A 1 256 ? -0.803 -46.929 24.340 1.00 16.32 256 ASN A N 1
ATOM 1933 C CA A ASN A 1 256 ? 0.415 -46.112 24.314 0.50 15.63 256 ASN A CA 1
ATOM 1934 C CA B ASN A 1 256 ? 0.405 -46.123 24.325 0.50 16.52 256 ASN A CA 1
ATOM 1935 C C . ASN A 1 256 ? 0.100 -44.626 24.544 1.00 15.86 256 ASN A C 1
ATOM 1936 O O . ASN A 1 256 ? 0.403 -43.776 23.695 1.00 16.19 256 ASN A O 1
ATOM 1945 N N . PRO A 1 257 ? -0.500 -44.285 25.704 1.00 15.17 257 PRO A N 1
ATOM 1946 C CA . PRO A 1 257 ? -0.846 -42.864 25.878 1.00 14.54 257 PRO A CA 1
ATOM 1947 C C . PRO A 1 257 ? 0.361 -41.882 25.896 1.00 15.32 257 PRO A C 1
ATOM 1948 O O . PRO A 1 257 ? 1.488 -42.225 26.318 1.00 13.45 257 PRO A O 1
ATOM 1952 N N . GLY A 1 258 ? 0.115 -40.665 25.433 1.00 13.24 258 GLY A N 1
ATOM 1953 C CA . GLY A 1 258 ? 1.140 -39.643 25.464 1.00 13.00 258 GLY A CA 1
ATOM 1954 C C . GLY A 1 258 ? 0.510 -38.305 25.792 1.00 13.23 258 GLY A C 1
ATOM 1955 O O . GLY A 1 258 ? -0.680 -38.109 25.570 1.00 13.43 258 GLY A O 1
ATOM 1956 N N . ILE A 1 259 ? 1.302 -37.399 26.350 1.00 13.63 259 ILE A N 1
ATOM 1957 C CA . ILE A 1 259 ? 0.929 -35.999 26.357 1.00 15.29 259 ILE A CA 1
ATOM 1958 C C . ILE A 1 259 ? 1.420 -35.369 25.048 1.00 15.43 259 ILE A C 1
ATOM 1959 O O . ILE A 1 259 ? 2.571 -35.568 24.660 1.00 16.17 259 ILE A O 1
ATOM 1964 N N . GLU A 1 260 ? 0.550 -34.629 24.362 1.00 15.36 260 GLU A N 1
ATOM 1965 C CA . GLU A 1 260 ? 1.031 -33.737 23.297 1.00 16.74 260 GLU A CA 1
ATOM 1966 C C . GLU A 1 260 ? 0.599 -32.321 23.595 1.00 14.75 260 GLU A C 1
ATOM 1967 O O . GLU A 1 260 ? -0.519 -32.080 24.051 1.00 13.54 260 GLU A O 1
ATOM 1973 N N . GLY A 1 261 ? 1.449 -31.381 23.231 1.00 15.30 261 GLY A N 1
ATOM 1974 C CA . GLY A 1 261 ? 1.195 -30.008 23.570 1.00 14.20 261 GLY A CA 1
ATOM 1975 C C . GLY A 1 261 ? 1.941 -29.007 22.747 1.00 14.32 261 GLY A C 1
ATOM 1976 O O . GLY A 1 261 ? 2.823 -29.353 21.918 1.00 14.13 261 GLY A O 1
ATOM 1977 N N . LEU A 1 262 ? 1.551 -27.760 22.988 1.00 13.91 262 LEU A N 1
ATOM 1978 C CA . LEU A 1 262 ? 2.123 -26.575 22.391 1.00 15.42 262 LEU A CA 1
ATOM 1979 C C . LEU A 1 262 ? 2.341 -25.529 23.490 1.00 15.36 262 LEU A C 1
ATOM 1980 O O . LEU A 1 262 ? 1.419 -25.201 24.248 1.00 15.71 262 LEU A O 1
ATOM 1985 N N . TYR A 1 263 ? 3.566 -25.027 23.574 1.00 16.14 263 TYR A N 1
ATOM 1986 C CA . TYR A 1 263 ? 3.941 -24.037 24.590 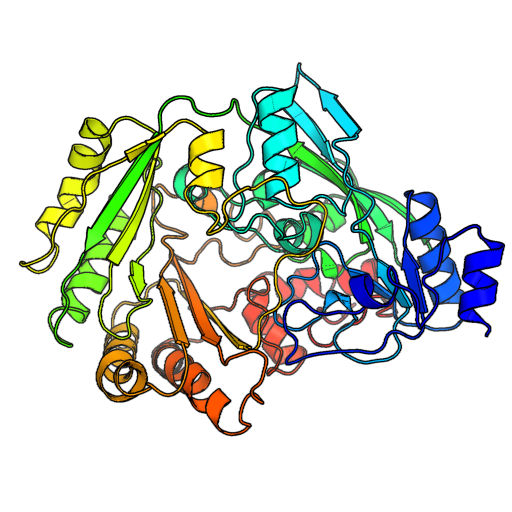1.00 15.62 263 TYR A CA 1
ATOM 1987 C C . TYR A 1 263 ? 4.291 -22.701 23.946 1.00 16.47 263 TYR A C 1
ATOM 1988 O O . TYR A 1 263 ? 5.111 -22.646 22.992 1.00 15.15 263 TYR A O 1
ATOM 1997 N N . TYR A 1 264 ? 3.666 -21.631 24.442 1.00 15.50 264 TYR A N 1
ATOM 1998 C CA . TYR A 1 264 ? 3.998 -20.274 23.994 1.00 15.92 264 TYR A CA 1
ATOM 1999 C C . TYR A 1 264 ? 5.271 -19.790 24.681 1.00 18.74 264 TYR A C 1
ATOM 2000 O O . TYR A 1 264 ? 5.222 -19.229 25.793 1.00 16.14 264 TYR A O 1
ATOM 2009 N N . GLY A 1 265 ? 6.405 -20.025 24.015 1.00 19.36 265 GLY A N 1
ATOM 2010 C CA . GLY A 1 265 ? 7.728 -19.686 24.559 1.00 20.75 265 GLY A CA 1
ATOM 2011 C C . GLY A 1 265 ? 8.771 -20.736 24.176 1.00 22.10 265 GLY A C 1
ATOM 2012 O O . GLY A 1 265 ? 8.532 -21.586 23.293 1.00 20.83 265 GLY A O 1
ATOM 2013 N N . THR A 1 266 ? 9.933 -20.667 24.823 1.00 21.66 266 THR A N 1
ATOM 2014 C CA . THR A 1 266 ? 11.102 -21.472 24.416 1.00 21.99 266 THR A CA 1
ATOM 2015 C C . THR A 1 266 ? 11.066 -22.871 25.033 1.00 20.65 266 THR A C 1
ATOM 2016 O O . THR A 1 266 ? 10.358 -23.098 26.032 1.00 19.74 266 THR A O 1
ATOM 2020 N N . PRO A 1 267 ? 11.851 -23.811 24.470 1.00 21.40 267 PRO A N 1
ATOM 2021 C CA . PRO A 1 267 ? 11.944 -25.148 25.072 1.00 19.76 267 PRO A CA 1
ATOM 2022 C C . PRO A 1 267 ? 12.354 -25.163 26.557 1.00 22.34 267 PRO A C 1
ATOM 2023 O O . PRO A 1 267 ? 11.879 -26.023 27.330 1.00 21.52 267 PRO A O 1
ATOM 2027 N N . GLU A 1 268 ? 13.207 -24.225 26.963 1.00 22.05 268 GLU A N 1
ATOM 2028 C CA . GLU A 1 268 ? 13.677 -24.186 28.362 1.00 23.37 268 GLU A CA 1
ATOM 2029 C C . GLU A 1 268 ? 12.565 -23.657 29.270 1.00 22.19 268 GLU A C 1
ATOM 2030 O O . GLU A 1 268 ? 12.396 -24.143 30.390 1.00 19.27 268 GLU A O 1
ATOM 2036 N N . GLN A 1 269 ? 11.812 -22.657 28.785 1.00 21.41 269 GLN A N 1
ATOM 2037 C CA . GLN A 1 269 ? 10.658 -22.149 29.527 1.00 20.93 269 GLN A CA 1
ATOM 2038 C C . GLN A 1 269 ? 9.578 -23.227 29.620 1.00 22.16 269 GLN A C 1
ATOM 2039 O O . GLN A 1 269 ? 8.928 -23.369 30.659 1.00 22.70 269 GLN A O 1
ATOM 2045 N N . TRP A 1 270 ? 9.400 -24.000 28.549 1.00 21.45 270 TRP A N 1
ATOM 2046 C CA . TRP A 1 270 ? 8.425 -25.093 28.599 1.00 20.26 270 TRP A CA 1
ATOM 2047 C C . TRP A 1 270 ? 8.778 -26.055 29.740 1.00 20.78 270 TRP A C 1
ATOM 2048 O O . TRP A 1 270 ? 7.938 -26.343 30.618 1.00 22.28 270 TRP A O 1
ATOM 2059 N N . ARG A 1 271 ? 10.015 -26.557 29.718 1.00 20.00 271 ARG A N 1
ATOM 2060 C CA . ARG A 1 271 ? 10.446 -27.555 30.693 1.00 20.32 271 ARG A CA 1
ATOM 2061 C C . ARG A 1 271 ? 10.242 -27.073 32.132 1.00 20.01 271 ARG A C 1
ATOM 2062 O O . ARG A 1 271 ? 9.676 -27.793 32.958 1.00 21.39 271 ARG A O 1
ATOM 2070 N N . ALA A 1 272 ? 10.666 -25.846 32.418 1.00 20.26 272 ALA A N 1
ATOM 2071 C CA . ALA A 1 272 ? 10.486 -25.271 33.740 1.00 19.82 272 ALA A CA 1
ATOM 2072 C C . ALA A 1 272 ? 8.993 -25.233 34.086 1.00 20.55 272 ALA A C 1
ATOM 2073 O O . ALA A 1 272 ? 8.604 -25.595 35.180 1.00 19.15 272 ALA A O 1
ATOM 2075 N N . ALA A 1 273 ? 8.164 -24.814 33.130 1.00 19.90 273 ALA A N 1
ATOM 2076 C CA . ALA A 1 273 ? 6.719 -24.691 33.355 1.00 17.55 273 ALA A CA 1
ATOM 2077 C C . ALA A 1 273 ? 6.019 -26.049 33.560 1.00 17.41 273 ALA A C 1
ATOM 2078 O O . ALA A 1 273 ? 5.054 -26.141 34.318 1.00 16.31 273 ALA A O 1
ATOM 2080 N N . PHE A 1 274 ? 6.514 -27.087 32.883 1.00 16.16 274 PHE A N 1
ATOM 2081 C CA . PHE A 1 274 ? 5.890 -28.427 32.893 1.00 16.04 274 PHE A CA 1
ATOM 2082 C C . PHE A 1 274 ? 6.445 -29.314 33.991 1.00 16.82 274 PHE A C 1
ATOM 2083 O O . PHE A 1 274 ? 5.831 -30.329 34.327 1.00 16.01 274 PHE A O 1
ATOM 2091 N N . GLN A 1 275 ? 7.585 -28.920 34.565 1.00 16.55 275 GLN A N 1
ATOM 2092 C CA . GLN A 1 275 ? 8.284 -29.746 35.579 1.00 17.20 275 GLN A CA 1
ATOM 2093 C C . GLN A 1 275 ? 7.416 -30.208 36.768 1.00 17.34 275 GLN A C 1
ATOM 2094 O O . GLN A 1 275 ? 7.561 -31.359 37.197 1.00 18.25 275 GLN A O 1
ATOM 2100 N N . PRO A 1 276 ? 6.528 -29.323 37.295 1.00 16.42 276 PRO A N 1
ATOM 2101 C CA . PRO A 1 276 ? 5.647 -29.729 38.381 1.00 16.99 276 PRO A CA 1
ATOM 2102 C C . PRO A 1 276 ? 4.821 -30.945 38.034 1.00 17.60 276 PRO A C 1
ATOM 2103 O O . PRO A 1 276 ? 4.548 -31.740 38.920 1.00 17.90 276 PRO A O 1
ATOM 2107 N N . LEU A 1 277 ? 4.456 -31.104 36.756 1.00 17.80 277 LEU A N 1
ATOM 2108 C CA . LEU A 1 277 ? 3.688 -32.260 36.300 1.00 15.37 277 LEU A CA 1
ATOM 2109 C C . LEU A 1 277 ? 4.594 -33.481 36.136 1.00 16.45 277 LEU A C 1
ATOM 2110 O O . LEU A 1 277 ? 4.253 -34.586 36.608 1.00 16.79 277 LEU A O 1
ATOM 2115 N N . LEU A 1 278 ? 5.721 -33.292 35.441 1.00 15.81 278 LEU A N 1
ATOM 2116 C CA . LEU A 1 278 ? 6.728 -34.360 35.291 1.00 17.82 278 LEU A CA 1
ATOM 2117 C C . LEU A 1 278 ? 7.113 -34.952 36.655 1.00 17.74 278 LEU A C 1
ATOM 2118 O O . LEU A 1 278 ? 7.233 -36.170 36.776 1.00 18.53 278 LEU A O 1
ATOM 2123 N N . ASP A 1 279 ? 7.244 -34.094 37.677 1.00 18.60 279 ASP A N 1
ATOM 2124 C CA . ASP A 1 279 ? 7.507 -34.553 39.068 1.00 21.55 279 ASP A CA 1
ATOM 2125 C C . ASP A 1 279 ? 6.418 -35.412 39.683 1.00 21.00 279 ASP A C 1
ATOM 2126 O O . ASP A 1 279 ? 6.692 -36.172 40.610 1.00 22.65 279 ASP A O 1
ATOM 2131 N N . THR A 1 280 ? 5.192 -35.300 39.196 1.00 18.20 280 THR A N 1
ATOM 2132 C CA . THR A 1 280 ? 4.093 -36.081 39.818 1.00 18.24 280 THR A CA 1
ATOM 2133 C C . THR A 1 280 ? 3.593 -37.234 38.951 1.00 17.48 280 THR A C 1
ATOM 2134 O O . THR A 1 280 ? 2.771 -38.031 39.373 1.00 19.85 280 THR A O 1
ATOM 2138 N N . LEU A 1 281 ? 4.094 -37.317 37.726 1.00 17.80 281 LEU A N 1
ATOM 2139 C CA . LEU A 1 281 ? 3.773 -38.420 36.839 1.00 16.85 281 LEU A CA 1
ATOM 2140 C C . LEU A 1 281 ? 4.354 -39.734 37.362 1.00 18.48 281 LEU A C 1
ATOM 2141 O O . LEU A 1 281 ? 5.426 -39.730 37.959 1.00 19.02 281 LEU A O 1
ATOM 2146 N N . PRO A 1 282 ? 3.649 -40.868 37.123 1.00 18.92 282 PRO A N 1
ATOM 2147 C CA . PRO A 1 282 ? 4.194 -42.186 37.459 1.00 19.72 282 PRO A CA 1
ATOM 2148 C C . PRO A 1 282 ? 5.515 -42.319 36.736 1.00 22.11 282 PRO A C 1
ATOM 2149 O O . PRO A 1 282 ? 5.662 -41.806 35.612 1.00 22.44 282 PRO A O 1
ATOM 2153 N N . ALA A 1 283 ? 6.459 -43.009 37.371 1.00 22.69 283 ALA A N 1
ATOM 2154 C CA . ALA A 1 283 ? 7.807 -43.142 36.851 1.00 23.30 283 ALA A CA 1
ATOM 2155 C C . ALA A 1 283 ? 7.804 -43.980 35.581 1.00 21.98 283 ALA A C 1
ATOM 2156 O O . ALA A 1 283 ? 6.943 -44.850 35.395 1.00 21.81 283 ALA A O 1
ATOM 2158 N N . GLY A 1 284 ? 8.772 -43.723 34.717 1.00 21.10 284 GLY A N 1
ATOM 2159 C CA . GLY A 1 284 ? 8.858 -44.445 33.458 1.00 23.11 284 GLY A CA 1
ATOM 2160 C C . GLY A 1 284 ? 8.469 -43.607 32.245 1.00 21.67 284 GLY A C 1
ATOM 2161 O O . GLY A 1 284 ? 8.690 -44.030 31.114 1.00 24.73 284 GLY A O 1
ATOM 2162 N N . TYR A 1 285 ? 7.915 -42.413 32.456 1.00 20.91 285 TYR A N 1
ATOM 2163 C CA . TYR A 1 285 ? 7.593 -41.544 31.308 1.00 20.59 285 TYR A CA 1
ATOM 2164 C C . TYR A 1 285 ? 8.882 -41.188 30.598 1.00 20.17 285 TYR A C 1
ATOM 2165 O O . TYR A 1 285 ? 9.956 -41.236 31.205 1.00 21.17 285 TYR A O 1
ATOM 2174 N N . VAL A 1 286 ? 8.794 -40.859 29.317 1.00 18.33 286 VAL A N 1
ATOM 2175 C CA . VAL A 1 286 ? 9.947 -40.341 28.601 1.00 19.29 286 VAL A CA 1
ATOM 2176 C C . VAL A 1 286 ? 9.548 -39.048 27.896 1.00 21.09 286 VAL A C 1
ATOM 2177 O O . VAL A 1 286 ? 8.650 -39.057 27.040 1.00 22.99 286 VAL A O 1
ATOM 2181 N N . VAL A 1 287 ? 10.209 -37.950 28.250 1.00 19.99 287 VAL A N 1
ATOM 2182 C CA . VAL A 1 287 ? 10.052 -36.689 27.548 1.00 22.19 287 VAL A CA 1
ATOM 2183 C C . VAL A 1 287 ? 10.658 -36.777 26.132 1.00 23.86 287 VAL A C 1
ATOM 2184 O O . VAL A 1 287 ? 11.856 -37.043 25.972 1.00 19.88 287 VAL A O 1
ATOM 2188 N N . ASN A 1 288 ? 9.815 -36.579 25.115 1.00 24.61 288 ASN A N 1
ATOM 2189 C CA . ASN A 1 288 ? 10.271 -36.545 23.724 1.00 24.76 288 ASN A CA 1
ATOM 2190 C C . ASN A 1 288 ? 11.117 -35.286 23.465 1.00 23.29 288 ASN A C 1
ATOM 2191 O O . ASN A 1 288 ? 10.939 -34.267 24.151 1.00 22.38 288 ASN A O 1
ATOM 2196 N N . PRO A 1 289 ? 12.019 -35.330 22.462 1.00 22.73 289 PRO A N 1
ATOM 2197 C CA . PRO A 1 289 ? 12.665 -34.073 22.058 1.00 22.89 289 PRO A CA 1
ATOM 2198 C C . PRO A 1 289 ? 11.612 -32.998 21.716 1.00 22.28 289 PRO A C 1
ATOM 2199 O O . PRO A 1 289 ? 10.580 -33.306 21.130 1.00 23.04 289 PRO A O 1
ATOM 2203 N N . THR A 1 290 ? 11.865 -31.749 22.079 1.00 22.83 290 THR A N 1
ATOM 2204 C CA . THR A 1 290 ? 10.953 -30.661 21.723 1.00 23.50 290 THR A CA 1
ATOM 2205 C C . THR A 1 290 ? 11.197 -30.261 20.266 1.00 23.37 290 THR A C 1
ATOM 2206 O O . THR A 1 290 ? 12.230 -30.611 19.697 1.00 23.48 290 THR A O 1
ATOM 2210 N N . THR A 1 291 ? 10.252 -29.552 19.653 1.00 21.54 291 THR A N 1
ATOM 2211 C CA . THR A 1 291 ? 10.520 -28.901 18.355 1.00 21.87 291 THR A CA 1
ATOM 2212 C C . THR A 1 291 ? 10.191 -27.428 18.434 1.00 21.30 291 THR A C 1
ATOM 2213 O O . THR A 1 291 ? 9.076 -27.051 18.855 1.00 20.58 291 THR A O 1
ATOM 2217 N N . SER A 1 292 ? 11.141 -26.605 17.998 1.00 20.61 292 SER A N 1
ATOM 2218 C CA . SER A 1 292 ? 10.971 -25.161 17.940 1.00 20.37 292 SER A CA 1
ATOM 2219 C C . SER A 1 292 ? 10.283 -24.739 16.655 1.00 21.16 292 SER A C 1
ATOM 2220 O O . SER A 1 292 ? 10.665 -25.167 15.562 1.00 20.35 292 SER A O 1
ATOM 2223 N N . LEU A 1 293 ? 9.252 -23.906 16.785 1.00 19.44 293 LEU A N 1
ATOM 2224 C CA . LEU A 1 293 ? 8.375 -23.614 15.645 1.00 19.03 293 LEU A CA 1
ATOM 2225 C C . LEU A 1 293 ? 7.952 -22.166 15.670 1.00 19.17 293 LEU A C 1
ATOM 2226 O O . LEU A 1 293 ? 7.819 -21.570 16.753 1.00 19.03 293 LEU A O 1
ATOM 2231 N N . ASN A 1 294 ? 7.695 -21.600 14.494 1.00 17.33 294 ASN A N 1
ATOM 2232 C CA . ASN A 1 294 ? 6.894 -20.387 14.456 1.00 17.57 294 ASN A CA 1
ATOM 2233 C C . ASN A 1 294 ? 5.422 -20.746 14.219 1.00 16.95 294 ASN A C 1
ATOM 2234 O O . ASN A 1 294 ? 5.069 -21.945 14.111 1.00 15.73 294 ASN A O 1
ATOM 2239 N N . TRP A 1 295 ? 4.569 -19.716 14.164 1.00 15.87 295 TRP A N 1
ATOM 2240 C CA . TRP A 1 295 ? 3.139 -19.913 13.967 1.00 15.70 295 TRP A CA 1
ATOM 2241 C C . TRP A 1 295 ? 2.787 -20.845 12.793 1.00 16.04 295 TRP A C 1
ATOM 2242 O O . TRP A 1 295 ? 2.157 -21.888 12.997 1.00 13.77 295 TRP A O 1
ATOM 2253 N N . ILE A 1 296 ? 3.171 -20.460 11.570 1.00 15.73 296 ILE A N 1
ATOM 2254 C CA . ILE A 1 296 ? 2.719 -21.224 10.395 1.00 16.85 296 ILE A CA 1
ATOM 2255 C C . ILE A 1 296 ? 3.256 -22.664 10.427 1.00 16.67 296 ILE A C 1
ATOM 2256 O O . ILE A 1 296 ? 2.583 -23.628 10.020 1.00 16.17 296 ILE A O 1
ATOM 2261 N N . GLU A 1 297 ? 4.465 -22.802 10.953 1.00 15.94 297 GLU A N 1
ATOM 2262 C CA . GLU A 1 297 ? 5.057 -24.109 11.148 1.00 17.28 297 GLU A CA 1
ATOM 2263 C C . GLU A 1 297 ? 4.263 -24.951 12.128 1.00 17.30 297 GLU A C 1
ATOM 2264 O O . GLU A 1 297 ? 4.112 -26.158 11.906 1.00 18.34 297 GLU A O 1
ATOM 2270 N N . SER A 1 298 ? 3.745 -24.328 13.202 1.00 14.96 298 SER A N 1
ATOM 2271 C CA . SER A 1 298 ? 2.931 -25.074 14.173 1.00 14.36 298 SER A CA 1
ATOM 2272 C C . SER A 1 298 ? 1.628 -25.535 13.517 1.00 13.21 298 SER A C 1
ATOM 2273 O O . SER A 1 298 ? 1.171 -26.649 13.754 1.00 13.88 298 SER A O 1
ATOM 2276 N N . VAL A 1 299 ? 1.043 -24.696 12.668 1.00 12.78 299 VAL A N 1
ATOM 2277 C CA . VAL A 1 299 ? -0.150 -25.119 11.920 1.00 14.55 299 VAL A CA 1
ATOM 2278 C C . VAL A 1 299 ? 0.090 -26.403 11.103 1.00 15.60 299 VAL A C 1
ATOM 2279 O O . VAL A 1 299 ? -0.719 -27.352 11.154 1.00 15.05 299 VAL A O 1
ATOM 2283 N N . LEU A 1 300 ? 1.209 -26.431 10.375 1.00 15.15 300 LEU A N 1
ATOM 2284 C CA . LEU A 1 300 ? 1.589 -27.614 9.612 1.00 15.62 300 LEU A CA 1
ATOM 2285 C C . LEU A 1 300 ? 1.862 -28.790 10.546 1.00 16.72 300 LEU A C 1
ATOM 2286 O O . LEU A 1 300 ? 1.424 -29.935 10.289 1.00 18.03 300 LEU A O 1
ATOM 2291 N N . SER A 1 301 ? 2.589 -28.513 11.629 1.00 15.38 301 SER A N 1
ATOM 2292 C CA . SER A 1 301 ? 3.049 -29.583 12.526 1.00 14.82 301 SER A CA 1
ATOM 2293 C C . SER A 1 301 ? 1.932 -30.475 13.079 1.00 15.08 301 SER A C 1
ATOM 2294 O O . SER A 1 301 ? 2.128 -31.665 13.176 1.00 14.73 301 SER A O 1
ATOM 2297 N N . TYR A 1 302 ? 0.779 -29.891 13.432 1.00 15.52 302 TYR A N 1
ATOM 2298 C CA A TYR A 1 302 ? -0.315 -30.672 14.042 0.50 14.65 302 TYR A CA 1
ATOM 2299 C CA B TYR A 1 302 ? -0.352 -30.616 14.045 0.50 14.34 302 TYR A CA 1
ATOM 2300 C C . TYR A 1 302 ? -1.444 -31.018 13.049 1.00 14.28 302 TYR A C 1
ATOM 2301 O O . TYR A 1 302 ? -2.484 -31.539 13.449 1.00 13.69 302 TYR A O 1
ATOM 2318 N N . SER A 1 303 ? -1.212 -30.771 11.749 1.00 13.93 303 SER A N 1
ATOM 2319 C CA A SER A 1 303 ? -2.249 -30.923 10.712 0.30 14.42 303 SER A CA 1
ATOM 2320 C CA B SER A 1 303 ? -2.256 -30.918 10.720 0.70 13.36 303 SER A CA 1
ATOM 2321 C C . SER A 1 303 ? -2.527 -32.356 10.2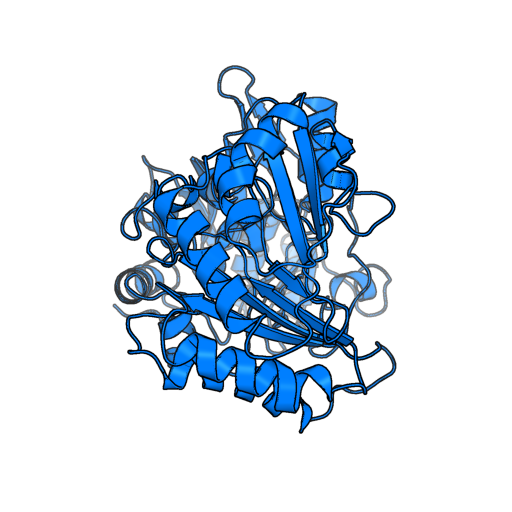57 1.00 14.83 303 SER A C 1
ATOM 2322 O O . SER A 1 303 ? -3.635 -32.650 9.741 1.00 13.26 303 SER A O 1
ATOM 2327 N N . ASN A 1 304 ? -1.515 -33.221 10.392 1.00 14.79 304 ASN A N 1
ATOM 2328 C CA . ASN A 1 304 ? -1.548 -34.585 9.872 1.00 17.02 304 ASN A CA 1
ATOM 2329 C C . ASN A 1 304 ? -1.545 -34.650 8.339 1.00 17.82 304 ASN A C 1
ATOM 2330 O O . ASN A 1 304 ? -1.946 -35.660 7.774 1.00 18.97 304 ASN A O 1
ATOM 2335 N N . PHE A 1 305 ? -1.127 -33.573 7.675 1.00 17.55 305 PHE A N 1
ATOM 2336 C CA . PHE A 1 305 ? -1.028 -33.538 6.201 1.00 18.13 305 PHE A CA 1
ATOM 2337 C C . PHE A 1 305 ? 0.265 -32.875 5.789 1.00 17.76 305 PHE A C 1
ATOM 2338 O O . PHE A 1 305 ? 0.931 -32.222 6.609 1.00 15.58 305 PHE A O 1
ATOM 2346 N N . ASP A 1 306 ? 0.634 -33.047 4.518 1.00 18.36 306 ASP A N 1
ATOM 2347 C CA . ASP A 1 306 ? 1.870 -32.461 4.054 1.00 19.77 306 ASP A CA 1
ATOM 2348 C C . ASP A 1 306 ? 1.667 -30.992 3.631 1.00 18.48 306 ASP A C 1
ATOM 2349 O O . ASP A 1 306 ? 2.604 -30.345 3.232 1.00 17.14 306 ASP A O 1
ATOM 2354 N N . HIS A 1 307 ? 0.440 -30.486 3.714 1.00 17.36 307 HIS A N 1
ATOM 2355 C CA . HIS A 1 307 ? 0.195 -29.043 3.546 1.00 16.69 307 HIS A CA 1
ATOM 2356 C C . HIS A 1 307 ? -1.065 -28.665 4.331 1.00 15.02 307 HIS A C 1
ATOM 2357 O O . HIS A 1 307 ? -1.853 -29.547 4.725 1.00 14.93 307 HIS A O 1
ATOM 2364 N N . VAL A 1 308 ? -1.251 -27.368 4.562 1.00 15.00 308 VAL A N 1
ATOM 2365 C CA . VAL A 1 308 ? -2.418 -26.879 5.302 1.00 16.37 308 VAL A CA 1
ATOM 2366 C C . VAL A 1 308 ? -3.391 -26.030 4.526 1.00 16.51 308 VAL A C 1
ATOM 2367 O O . VAL A 1 308 ? -4.550 -25.905 4.945 1.00 17.07 308 VAL A O 1
ATOM 2371 N N . ASP A 1 309 ? -2.954 -25.435 3.413 1.00 16.33 309 ASP A N 1
ATOM 2372 C CA . ASP A 1 309 ? -3.863 -24.554 2.672 1.00 17.61 309 ASP A CA 1
ATOM 2373 C C . ASP A 1 309 ? -4.881 -25.365 1.859 1.00 16.71 309 ASP A C 1
ATOM 2374 O O . ASP A 1 309 ? -4.711 -25.570 0.653 1.00 17.36 309 ASP A O 1
ATOM 2379 N N . PHE A 1 310 ? -5.938 -25.826 2.539 1.00 15.25 310 PHE A N 1
ATOM 2380 C CA . PHE A 1 310 ? -6.999 -26.600 1.904 1.00 16.22 310 PHE A CA 1
ATOM 2381 C C . PHE A 1 310 ? -8.100 -25.718 1.354 1.00 15.32 310 PHE A C 1
ATOM 2382 O O . PHE A 1 310 ? -8.675 -24.884 2.081 1.00 15.78 310 PHE A O 1
ATOM 2390 N N . ILE A 1 311 ? -8.381 -25.888 0.069 1.00 14.79 311 ILE A N 1
ATOM 2391 C CA . ILE A 1 311 ? -9.548 -25.258 -0.571 1.00 16.54 311 ILE A CA 1
ATOM 2392 C C . ILE A 1 311 ? -10.479 -26.329 -1.182 1.00 18.25 311 ILE A C 1
ATOM 2393 O O . ILE A 1 311 ? -11.414 -26.013 -1.912 1.00 20.05 311 ILE A O 1
ATOM 2398 N N . THR A 1 312 ? -10.181 -27.588 -0.864 1.00 18.03 312 THR A N 1
ATOM 2399 C CA . THR A 1 312 ? -10.938 -28.785 -1.227 1.00 19.94 312 THR A CA 1
ATOM 2400 C C . THR A 1 312 ? -11.145 -29.606 0.063 1.00 17.65 312 THR A C 1
ATOM 2401 O O . THR A 1 312 ? -10.480 -29.337 1.059 1.00 16.01 312 THR A O 1
ATOM 2405 N N . PRO A 1 313 ? -12.052 -30.610 0.045 1.00 17.17 313 PRO A N 1
ATOM 2406 C CA . PRO A 1 313 ? -12.274 -31.479 1.221 1.00 16.00 313 PRO A CA 1
ATOM 2407 C C . PRO A 1 313 ? -11.024 -32.294 1.569 1.00 16.28 313 PRO A C 1
ATOM 2408 O O . PRO A 1 313 ? -10.245 -32.568 0.681 1.00 14.77 313 PRO A O 1
ATOM 2412 N N . GLN A 1 314 ? -10.847 -32.713 2.827 1.00 15.72 314 GLN A N 1
ATOM 2413 C CA . GLN A 1 314 ? -9.819 -33.713 3.103 1.00 17.41 314 GLN A CA 1
ATOM 2414 C C . GLN A 1 314 ? -10.368 -35.110 2.814 1.00 18.35 314 GLN A C 1
ATOM 2415 O O . GLN A 1 314 ? -11.574 -35.251 2.535 1.00 17.29 314 GLN A O 1
ATOM 2421 N N . PRO A 1 315 ? -9.489 -36.137 2.811 1.00 17.16 315 PRO A N 1
ATOM 2422 C CA . PRO A 1 315 ? -9.981 -37.496 2.558 1.00 16.41 315 PRO A CA 1
ATOM 2423 C C . PRO A 1 315 ? -11.080 -37.865 3.541 1.00 16.78 315 PRO A C 1
ATOM 2424 O O . PRO A 1 315 ? -11.051 -37.439 4.702 1.00 17.40 315 PRO A O 1
ATOM 2428 N N . VAL A 1 316 ? -12.028 -38.677 3.089 1.00 15.24 316 VAL A N 1
ATOM 2429 C CA . VAL A 1 316 ? -13.185 -39.031 3.902 1.00 14.59 316 VAL A CA 1
ATOM 2430 C C . VAL A 1 316 ? -12.788 -40.136 4.836 1.00 15.44 316 VAL A C 1
ATOM 2431 O O . VAL A 1 316 ? -11.763 -40.800 4.624 1.00 13.07 316 VAL A O 1
ATOM 2435 N N . GLU A 1 317 ? -13.602 -40.324 5.877 1.00 14.47 317 GLU A N 1
ATOM 2436 C CA . GLU A 1 317 ? -13.381 -41.376 6.850 1.00 15.25 317 GLU A CA 1
ATOM 2437 C C . GLU A 1 317 ? -14.710 -42.040 7.152 1.00 15.35 317 GLU A C 1
ATOM 2438 O O . GLU A 1 317 ? -15.777 -41.537 6.769 1.00 15.33 317 GLU A O 1
ATOM 2444 N N . ASN A 1 318 ? -14.640 -43.155 7.871 1.00 15.04 318 ASN A N 1
ATOM 2445 C CA . ASN A 1 318 ? -15.808 -43.995 8.100 1.00 14.74 318 ASN A CA 1
ATOM 2446 C C . ASN A 1 318 ? -15.870 -44.371 9.590 1.00 13.50 318 ASN A C 1
ATOM 2447 O O . ASN A 1 318 ? -15.114 -45.241 10.052 1.00 11.53 318 ASN A O 1
ATOM 2452 N N . PHE A 1 319 ? -16.752 -43.727 10.355 1.00 12.80 319 PHE A N 1
ATOM 2453 C CA . PHE A 1 319 ? -16.525 -43.743 11.794 1.00 12.91 319 PHE A CA 1
ATOM 2454 C C . PHE A 1 319 ? -17.726 -43.375 12.647 1.00 14.07 319 PHE A C 1
ATOM 2455 O O . PHE A 1 319 ? -18.778 -42.941 12.146 1.00 14.04 319 PHE A O 1
ATOM 2463 N N . TYR A 1 320 ? -17.540 -43.560 13.951 1.00 12.88 320 TYR A N 1
ATOM 2464 C CA . TYR A 1 320 ? -18.460 -43.106 14.954 1.00 12.82 320 TYR A CA 1
ATOM 2465 C C . TYR A 1 320 ? -17.636 -42.382 16.016 1.00 12.81 320 TYR A C 1
ATOM 2466 O O . TYR A 1 320 ? -16.462 -42.725 16.252 1.00 13.07 320 TYR A O 1
ATOM 2475 N N . ALA A 1 321 ? -18.241 -41.380 16.645 1.00 11.25 321 ALA A N 1
ATOM 2476 C CA . ALA A 1 321 ? -17.541 -40.570 17.635 1.00 10.83 321 ALA A CA 1
ATOM 2477 C C . ALA A 1 321 ? -18.520 -40.131 18.743 1.00 11.50 321 ALA A C 1
ATOM 2478 O O . ALA A 1 321 ? -19.750 -40.051 18.526 1.00 12.10 321 ALA A O 1
ATOM 2480 N N . LYS A 1 322 ? -17.968 -39.834 19.917 1.00 11.36 322 LYS A N 1
ATOM 2481 C CA . LYS A 1 322 ? -18.744 -39.383 21.055 1.00 11.23 322 LYS A CA 1
ATOM 2482 C C . LYS A 1 322 ? -17.902 -38.371 21.798 1.00 11.26 322 LYS A C 1
ATOM 2483 O O . LYS A 1 322 ? -16.703 -38.274 21.551 1.00 10.55 322 LYS A O 1
ATOM 2489 N N . SER A 1 323 ? -18.510 -37.659 22.742 1.00 12.09 323 SER A N 1
ATOM 2490 C CA . SER A 1 323 ? -17.773 -36.681 23.529 1.00 13.09 323 SER A CA 1
ATOM 2491 C C . SER A 1 323 ? -18.280 -36.604 24.965 1.00 12.95 323 SER A C 1
ATOM 2492 O O . SER A 1 323 ? -19.339 -37.124 25.287 1.00 11.35 323 SER A O 1
ATOM 2495 N N . LEU A 1 324 ? -17.491 -35.926 25.801 1.00 13.10 324 LEU A N 1
ATOM 2496 C CA . LEU A 1 324 ? -17.852 -35.537 27.162 1.00 12.65 324 LEU A CA 1
ATOM 2497 C C . LEU A 1 324 ? -17.120 -34.267 27.495 1.00 13.00 324 LEU A C 1
ATOM 2498 O O . LEU A 1 324 ? -15.958 -34.081 27.082 1.00 12.84 324 LEU A O 1
ATOM 2503 N N . THR A 1 325 ? -17.797 -33.397 28.246 1.00 12.73 325 THR A N 1
ATOM 2504 C CA . THR A 1 325 ? -17.139 -32.285 28.893 1.00 12.79 325 THR A CA 1
ATOM 2505 C C . THR A 1 325 ? -17.377 -32.531 30.406 1.00 12.81 325 THR A C 1
ATOM 2506 O O . THR A 1 325 ? -18.478 -32.840 30.807 1.00 13.23 325 THR A O 1
ATOM 2510 N N . LEU A 1 326 ? -16.341 -32.424 31.234 1.00 12.67 326 LEU A N 1
ATOM 2511 C CA . LEU A 1 326 ? -16.502 -32.745 32.664 1.00 12.44 326 LEU A CA 1
ATOM 2512 C C . LEU A 1 326 ? -15.943 -31.670 33.544 1.00 13.24 326 LEU A C 1
ATOM 2513 O O . LEU A 1 326 ? -14.873 -31.128 33.244 1.00 11.46 326 LEU A O 1
ATOM 2518 N N . LYS A 1 327 ? -16.646 -31.391 34.654 1.00 13.67 327 LYS A N 1
ATOM 2519 C CA . LYS A 1 327 ? -16.068 -30.545 35.695 1.00 15.50 327 LYS A CA 1
ATOM 2520 C C . LYS A 1 327 ? -14.796 -31.181 36.238 1.00 14.42 327 LYS A C 1
ATOM 2521 O O . LYS A 1 327 ? -13.816 -30.493 36.488 1.00 16.11 327 LYS A O 1
ATOM 2527 N N . SER A 1 328 ? -14.831 -32.490 36.426 1.00 12.90 328 SER A N 1
ATOM 2528 C CA . SER A 1 328 ? -13.703 -33.234 36.984 1.00 13.68 328 SER A CA 1
ATOM 2529 C C . SER A 1 328 ? -13.826 -34.665 36.586 1.00 13.45 328 SER A C 1
ATOM 2530 O O . SER A 1 328 ? -14.943 -35.200 36.538 1.00 13.58 328 SER A O 1
ATOM 2533 N N . ILE A 1 329 ? -12.703 -35.338 36.380 1.00 13.46 329 ILE A N 1
ATOM 2534 C CA . ILE A 1 329 ? -12.814 -36.789 36.138 1.00 14.96 329 ILE A CA 1
ATOM 2535 C C . ILE A 1 329 ? -12.576 -37.616 37.434 1.00 15.84 329 ILE A C 1
ATOM 2536 O O . ILE A 1 329 ? -12.729 -38.844 37.449 1.00 16.23 329 ILE A O 1
ATOM 2541 N N . LYS A 1 330 ? -12.180 -36.939 38.506 1.00 16.76 330 LYS A N 1
ATOM 2542 C CA . LYS A 1 330 ? -11.827 -37.628 39.775 1.00 19.28 330 LYS A CA 1
ATOM 2543 C C . LYS A 1 330 ? -12.952 -38.528 40.325 1.00 18.62 330 LYS A C 1
ATOM 2544 O O . LYS A 1 330 ? -14.145 -38.255 40.149 1.00 20.41 330 LYS A O 1
ATOM 2550 N N . GLY A 1 331 ? -12.559 -39.614 40.970 1.00 19.97 331 GLY A N 1
ATOM 2551 C CA . GLY A 1 331 ? -13.504 -40.436 41.726 1.00 20.27 331 GLY A CA 1
ATOM 2552 C C . GLY A 1 331 ? -13.808 -41.729 41.002 1.00 21.66 331 GLY A C 1
ATOM 2553 O O . GLY A 1 331 ? -12.936 -42.346 40.378 1.00 18.23 331 GLY A O 1
ATOM 2554 N N . ASP A 1 332 ? -15.061 -42.139 41.064 1.00 23.15 332 ASP A N 1
ATOM 2555 C CA . ASP A 1 332 ? -15.449 -43.344 40.364 1.00 24.95 332 ASP A CA 1
ATOM 2556 C C . ASP A 1 332 ? -15.383 -43.196 38.845 1.00 24.29 332 ASP A C 1
ATOM 2557 O O . ASP A 1 332 ? -15.184 -44.194 38.154 1.00 26.53 332 ASP A O 1
ATOM 2562 N N . ALA A 1 333 ? -15.514 -41.963 38.347 1.00 22.49 333 ALA A N 1
ATOM 2563 C CA . ALA A 1 333 ? -15.453 -41.682 36.902 1.00 20.80 333 ALA A CA 1
ATOM 2564 C C . ALA A 1 333 ? -14.133 -42.158 36.287 1.00 18.14 333 ALA A C 1
ATOM 2565 O O . ALA A 1 333 ? -14.121 -42.932 35.323 1.00 17.85 333 ALA A O 1
ATOM 2567 N N . VAL A 1 334 ? -13.021 -41.732 36.866 1.00 18.11 334 VAL A N 1
ATOM 2568 C CA . VAL A 1 334 ? -11.733 -42.139 36.331 1.00 18.33 334 VAL A CA 1
ATOM 2569 C C . VAL A 1 334 ? -11.472 -43.633 36.585 1.00 18.73 334 VAL A C 1
ATOM 2570 O O . VAL A 1 334 ? -10.887 -44.328 35.742 1.00 18.26 334 VAL A O 1
ATOM 2574 N N . LYS A 1 335 ? -11.928 -44.126 37.730 1.00 20.11 335 LYS A N 1
ATOM 2575 C CA . LYS A 1 335 ? -11.821 -45.549 38.026 1.00 19.71 335 LYS A CA 1
ATOM 2576 C C . LYS A 1 335 ? -12.530 -46.355 36.947 1.00 17.64 335 LYS A C 1
ATOM 2577 O O . LYS A 1 335 ? -11.960 -47.296 36.417 1.00 17.58 335 LYS A O 1
ATOM 2583 N N . ASN A 1 336 ? -13.768 -45.969 36.619 1.00 17.72 336 ASN A N 1
ATOM 2584 C CA . ASN A 1 336 ? -14.567 -46.690 35.626 1.00 16.20 336 ASN A CA 1
ATOM 2585 C C . ASN A 1 336 ? -13.937 -46.492 34.257 1.00 16.52 336 ASN A C 1
ATOM 2586 O O . ASN A 1 336 ? -13.870 -47.423 33.473 1.00 16.25 336 ASN A O 1
ATOM 2591 N N . PHE A 1 337 ? -13.466 -45.280 33.982 1.00 15.97 337 PHE A N 1
ATOM 2592 C CA . PHE A 1 337 ? -12.835 -44.981 32.693 1.00 15.94 337 PHE A CA 1
ATOM 2593 C C . PHE A 1 337 ? -11.641 -45.911 32.434 1.00 16.01 337 PHE A C 1
ATOM 2594 O O . PHE A 1 337 ? -11.528 -46.515 31.373 1.00 16.13 337 PHE A O 1
ATOM 2602 N N . VAL A 1 338 ? -10.748 -46.002 33.418 1.00 17.39 338 VAL A N 1
ATOM 2603 C CA . VAL A 1 338 ? -9.537 -46.823 33.332 1.00 18.18 338 VAL A CA 1
ATOM 2604 C C . VAL A 1 338 ? -9.829 -48.343 33.302 1.00 19.56 338 VAL A C 1
ATOM 2605 O O . VAL A 1 338 ? -9.130 -49.080 32.595 1.00 18.46 338 VAL A O 1
ATOM 2609 N N . ASP A 1 339 ? -10.851 -48.792 34.049 1.00 17.77 339 ASP A N 1
ATOM 2610 C CA . ASP A 1 339 ? -11.314 -50.196 33.982 1.00 18.86 339 ASP A CA 1
ATOM 2611 C C . ASP A 1 339 ? -11.653 -50.592 32.528 1.00 20.36 339 ASP A C 1
ATOM 2612 O O . ASP A 1 339 ? -11.141 -51.592 32.004 1.00 18.03 339 ASP A O 1
ATOM 2617 N N . TYR A 1 340 ? -12.484 -49.763 31.877 1.00 19.21 340 TYR A N 1
ATOM 2618 C CA . TYR A 1 340 ? -12.902 -49.971 30.492 1.00 17.91 340 TYR A CA 1
ATOM 2619 C C . TYR A 1 340 ? -11.721 -49.859 29.537 1.00 17.35 340 TYR A C 1
ATOM 2620 O O . TYR A 1 340 ? -11.563 -50.664 28.636 1.00 16.71 340 TYR A O 1
ATOM 2629 N N . TYR A 1 341 ? -10.885 -48.847 29.748 1.00 17.30 341 TYR A N 1
ATOM 2630 C CA . TYR A 1 341 ? -9.664 -48.639 28.957 1.00 17.06 341 TYR A CA 1
ATOM 2631 C C . TYR A 1 341 ? -8.911 -49.970 28.811 1.00 19.35 341 TYR A C 1
ATOM 2632 O O . TYR A 1 341 ? -8.594 -50.402 27.683 1.00 18.55 341 TYR A O 1
ATOM 2641 N N . PHE A 1 342 ? -8.631 -50.603 29.956 1.00 18.46 342 PHE A N 1
ATOM 2642 C CA . PHE A 1 342 ? -7.780 -51.808 29.998 1.00 20.42 342 PHE A CA 1
ATOM 2643 C C . PHE A 1 342 ? -8.516 -53.118 29.716 1.00 18.43 342 PHE A C 1
ATOM 2644 O O . PHE A 1 342 ? -7.975 -53.967 29.019 1.00 15.87 342 PHE A O 1
ATOM 2652 N N . ASP A 1 343 ? -9.730 -53.270 30.245 1.00 17.70 343 ASP A N 1
ATOM 2653 C CA . ASP A 1 343 ? -10.490 -54.516 30.073 1.00 20.22 343 ASP A CA 1
ATOM 2654 C C . ASP A 1 343 ? -11.276 -54.611 28.749 1.00 20.54 343 ASP A C 1
ATOM 2655 O O . ASP A 1 343 ? -11.534 -55.721 28.265 1.00 19.06 343 ASP A O 1
ATOM 2660 N N . VAL A 1 344 ? -11.655 -53.459 28.177 1.00 19.89 344 VAL A N 1
ATOM 2661 C CA . VAL A 1 344 ? -12.378 -53.430 26.877 1.00 18.66 344 VAL A CA 1
ATOM 2662 C C . VAL A 1 344 ? -11.552 -52.778 25.751 1.00 19.66 344 VAL A C 1
ATOM 2663 O O . VAL A 1 344 ? -11.099 -53.457 24.813 1.00 19.74 344 VAL A O 1
ATOM 2667 N N . SER A 1 345 ? -11.332 -51.472 25.860 1.00 17.62 345 SER A N 1
ATOM 2668 C CA . SER A 1 345 ? -10.725 -50.705 24.769 1.00 17.50 345 SER A CA 1
ATOM 2669 C C . SER A 1 345 ? -9.436 -51.281 24.205 1.00 16.36 345 SER A C 1
ATOM 2670 O O . SER A 1 345 ? -9.299 -51.396 22.980 1.00 15.21 345 SER A O 1
ATOM 2673 N N . ASN A 1 346 ? -8.489 -51.615 25.081 1.00 16.20 346 ASN A N 1
ATOM 2674 C CA . ASN A 1 346 ? -7.176 -52.127 24.633 1.00 18.67 346 ASN A CA 1
ATOM 2675 C C . ASN A 1 346 ? -7.247 -53.522 23.970 1.00 17.49 346 ASN A C 1
ATOM 2676 O O . ASN A 1 346 ? -6.284 -53.977 23.339 1.00 16.81 346 ASN A O 1
ATOM 2681 N N . LYS A 1 347 ? -8.408 -54.159 24.072 1.00 19.05 347 LYS A N 1
ATOM 2682 C CA . LYS A 1 347 ? -8.668 -55.459 23.423 1.00 22.03 347 LYS A CA 1
ATOM 2683 C C . LYS A 1 347 ? -9.481 -55.288 22.127 1.00 22.84 347 LYS A C 1
ATOM 2684 O O . LYS A 1 347 ? -9.752 -56.264 21.404 1.00 20.15 347 LYS A O 1
ATOM 2690 N N . VAL A 1 348 ? -9.886 -54.050 21.842 1.00 20.96 348 VAL A N 1
ATOM 2691 C CA . VAL A 1 348 ? -10.546 -53.757 20.571 1.00 20.07 348 VAL A CA 1
ATOM 2692 C C . VAL A 1 348 ? -9.460 -53.556 19.524 1.00 18.14 348 VAL A C 1
ATOM 2693 O O . VAL A 1 348 ? -8.764 -52.534 19.514 1.00 18.37 348 VAL A O 1
ATOM 2697 N N . LYS A 1 349 ? -9.326 -54.528 18.631 1.00 20.34 349 LYS A N 1
ATOM 2698 C CA . LYS A 1 349 ? -8.219 -54.522 17.675 1.00 22.03 349 LYS A CA 1
ATOM 2699 C C . LYS A 1 349 ? -8.672 -54.543 16.227 1.00 22.04 349 LYS A C 1
ATOM 2700 O O . LYS A 1 349 ? -7.849 -54.420 15.310 1.00 25.20 349 LYS A O 1
ATOM 2706 N N . ASP A 1 350 ? -9.964 -54.725 16.003 1.00 22.37 350 ASP A N 1
ATOM 2707 C CA . ASP A 1 350 ? -10.463 -54.863 14.641 1.00 22.77 350 ASP A CA 1
ATOM 2708 C C . ASP A 1 350 ? -10.588 -53.532 13.889 1.00 23.50 350 ASP A C 1
ATOM 2709 O O . ASP A 1 350 ? -10.762 -53.531 12.653 1.00 20.06 350 ASP A O 1
ATOM 2714 N N . ARG A 1 351 ? -10.468 -52.405 14.601 1.00 17.33 351 ARG A N 1
ATOM 2715 C CA . ARG A 1 351 ? -10.407 -51.121 13.899 1.00 17.44 351 ARG A CA 1
ATOM 2716 C C . ARG A 1 351 ? -9.575 -50.085 14.694 1.00 16.46 351 ARG A C 1
ATOM 2717 O O . ARG A 1 351 ? -9.246 -50.326 15.848 1.00 17.14 351 ARG A O 1
ATOM 2725 N N . PHE A 1 352 ? -9.236 -48.964 14.064 1.00 15.35 352 PHE A N 1
ATOM 2726 C CA . PHE A 1 352 ? -8.543 -47.868 14.751 1.00 16.72 352 PHE A CA 1
ATOM 2727 C C . PHE A 1 352 ? -9.499 -47.123 15.710 1.00 17.32 352 PHE A C 1
ATOM 2728 O O . PHE A 1 352 ? -10.675 -46.883 15.383 1.00 18.05 352 PHE A O 1
ATOM 2736 N N . TRP A 1 353 ? -9.013 -46.793 16.899 1.00 15.80 353 TRP A N 1
ATOM 2737 C CA . TRP A 1 353 ? -9.772 -45.937 17.804 1.00 15.97 353 TRP A CA 1
ATOM 2738 C C . TRP A 1 353 ? -8.786 -45.055 18.544 1.00 17.02 353 TRP A C 1
ATOM 2739 O O . TRP A 1 353 ? -7.613 -45.421 18.675 1.00 16.81 353 TRP A O 1
ATOM 2750 N N . PHE A 1 354 ? -9.273 -43.905 19.024 1.00 14.58 354 PHE A N 1
ATOM 2751 C CA . PHE A 1 354 ? -8.538 -43.076 19.963 1.00 13.72 354 PHE A CA 1
ATOM 2752 C C . PHE A 1 354 ? -9.465 -42.366 20.970 1.00 13.43 354 PHE A C 1
ATOM 2753 O O . PHE A 1 354 ? -10.684 -42.269 20.759 1.00 13.14 354 PHE A O 1
ATOM 2761 N N . TYR A 1 355 ? -8.882 -41.906 22.076 1.00 13.36 355 TYR A N 1
ATOM 2762 C CA . TYR A 1 355 ? -9.513 -40.858 22.893 1.00 13.62 355 TYR A CA 1
ATOM 2763 C C . TYR A 1 355 ? -8.513 -39.698 22.982 1.00 13.88 355 TYR A C 1
ATOM 2764 O O . TYR A 1 355 ? -7.308 -39.887 22.833 1.00 15.17 355 TYR A O 1
ATOM 2773 N N . GLN A 1 356 ? -9.026 -38.499 23.219 1.00 14.23 356 GLN A N 1
ATOM 2774 C CA . GLN A 1 356 ? -8.214 -37.337 23.572 1.00 13.23 356 GLN A CA 1
ATOM 2775 C C . GLN A 1 356 ? -8.830 -36.721 24.798 1.00 13.45 356 GLN A C 1
ATOM 2776 O O . GLN A 1 356 ? -10.044 -36.474 24.830 1.00 15.36 356 GLN A O 1
ATOM 2782 N N . LEU A 1 357 ? -7.997 -36.499 25.816 1.00 12.84 357 LEU A N 1
ATOM 2783 C CA . LEU A 1 357 ? -8.389 -35.763 27.001 1.00 12.45 357 LEU A CA 1
ATOM 2784 C C . LEU A 1 357 ? -7.726 -34.381 26.952 1.00 11.77 357 LEU A C 1
ATOM 2785 O O . LEU A 1 357 ? -6.552 -34.219 27.357 1.00 10.11 357 LEU A O 1
ATOM 2790 N N . ASP A 1 358 ? -8.502 -33.418 26.437 1.00 10.68 358 ASP A N 1
ATOM 2791 C CA A ASP A 1 358 ? -8.024 -32.049 26.256 0.50 11.19 358 ASP A CA 1
ATOM 2792 C CA B ASP A 1 358 ? -8.072 -32.027 26.225 0.50 10.87 358 ASP A CA 1
ATOM 2793 C C . ASP A 1 358 ? -8.173 -31.209 27.518 1.00 10.93 358 ASP A C 1
ATOM 2794 O O . ASP A 1 358 ? -9.222 -31.194 28.142 1.00 9.87 358 ASP A O 1
ATOM 2803 N N . VAL A 1 359 ? -7.095 -30.512 27.875 1.00 11.38 359 VAL A N 1
ATOM 2804 C CA . VAL A 1 359 ? -7.106 -29.588 28.998 1.00 11.05 359 VAL A CA 1
ATOM 2805 C C . VAL A 1 359 ? -7.790 -28.277 28.570 1.00 11.30 359 VAL A C 1
ATOM 2806 O O . VAL A 1 359 ? -7.165 -27.346 28.028 1.00 13.04 359 VAL A O 1
ATOM 2810 N N . HIS A 1 360 ? -9.083 -28.217 28.848 1.00 10.76 360 HIS A N 1
ATOM 2811 C CA . HIS A 1 360 ? -10.015 -27.204 28.324 1.00 11.83 360 HIS A CA 1
ATOM 2812 C C . HIS A 1 360 ? -10.157 -26.080 29.340 1.00 12.55 360 HIS A C 1
ATOM 2813 O O . HIS A 1 360 ? -9.999 -24.915 29.012 1.00 13.42 360 HIS A O 1
ATOM 2820 N N . GLY A 1 361 ? -10.418 -26.436 30.595 1.00 13.33 361 GLY A N 1
ATOM 2821 C CA . GLY A 1 361 ? -10.552 -25.457 31.652 1.00 13.26 361 GLY A CA 1
ATOM 2822 C C . GLY A 1 361 ? -9.327 -25.415 32.548 1.00 15.09 361 GLY A C 1
ATOM 2823 O O . GLY A 1 361 ? -8.209 -25.761 32.115 1.00 14.03 361 GLY A O 1
ATOM 2824 N N . GLY A 1 362 ? -9.530 -24.996 33.801 1.00 14.63 362 GLY A N 1
ATOM 2825 C CA . GLY A 1 362 ? -8.423 -24.854 34.727 1.00 15.02 362 GLY A CA 1
ATOM 2826 C C . GLY A 1 362 ? -8.154 -23.386 35.000 1.00 15.58 362 GLY A C 1
ATOM 2827 O O . GLY A 1 362 ? -8.523 -22.512 34.204 1.00 15.56 362 GLY A O 1
ATOM 2828 N N . LYS A 1 363 ? -7.489 -23.120 36.119 1.00 17.64 363 LYS A N 1
ATOM 2829 C CA . LYS A 1 363 ? -7.276 -21.756 36.611 1.00 19.79 363 LYS A CA 1
ATOM 2830 C C . LYS A 1 363 ? -6.732 -20.776 35.547 1.00 17.79 363 LYS A C 1
ATOM 2831 O O . LYS A 1 363 ? -7.236 -19.652 35.412 1.00 17.17 363 LYS A O 1
ATOM 2837 N N . ASN A 1 364 ? -5.696 -21.178 34.817 1.00 15.26 364 ASN A N 1
ATOM 2838 C CA . ASN A 1 364 ? -5.069 -20.249 33.868 1.00 15.32 364 ASN A CA 1
ATOM 2839 C C . ASN A 1 364 ? -5.506 -20.441 32.406 1.00 14.54 364 ASN A C 1
ATOM 2840 O O . ASN A 1 364 ? -4.906 -19.873 31.467 1.00 13.16 364 ASN A O 1
ATOM 2845 N N . SER A 1 365 ? -6.561 -21.232 32.203 1.00 13.76 365 SER A N 1
ATOM 2846 C CA . SER A 1 365 ? -7.044 -21.454 30.850 1.00 13.18 365 SER A CA 1
ATOM 2847 C C . SER A 1 365 ? -7.797 -20.223 30.373 1.00 14.02 365 SER A C 1
ATOM 2848 O O . SER A 1 365 ? -8.774 -19.784 31.009 1.00 13.34 365 SER A O 1
ATOM 2851 N N . GLN A 1 366 ? -7.362 -19.668 29.245 1.00 13.64 366 GLN A N 1
ATOM 2852 C CA . GLN A 1 366 ? -8.084 -18.543 28.641 1.00 15.07 366 GLN A CA 1
ATOM 2853 C C . GLN A 1 366 ? -9.561 -18.877 28.252 1.00 14.73 366 GLN A C 1
ATOM 2854 O O . GLN A 1 366 ? -10.431 -18.000 28.232 1.00 15.06 366 GLN A O 1
ATOM 2860 N N . VAL A 1 367 ? -9.845 -20.141 27.965 1.00 13.13 367 VAL A N 1
ATOM 2861 C CA . VAL A 1 367 ? -11.211 -20.543 27.622 1.00 14.77 367 VAL A CA 1
ATOM 2862 C C . VAL A 1 367 ? -12.199 -20.184 28.757 1.00 16.09 367 VAL A C 1
ATOM 2863 O O . VAL A 1 367 ? -13.350 -19.785 28.495 1.00 15.30 367 VAL A O 1
ATOM 2867 N N . THR A 1 368 ? -11.712 -20.292 29.998 1.00 16.28 368 THR A N 1
ATOM 2868 C CA . THR A 1 368 ? -12.510 -20.090 31.235 1.00 18.87 368 THR A CA 1
ATOM 2869 C C . THR A 1 368 ? -12.664 -18.631 31.642 1.00 20.82 368 THR A C 1
ATOM 2870 O O . THR A 1 368 ? -13.384 -18.340 32.585 1.00 26.05 368 THR A O 1
ATOM 2874 N N . LYS A 1 369 ? -11.958 -17.720 30.978 1.00 20.29 369 LYS A N 1
ATOM 2875 C CA . LYS A 1 369 ? -12.132 -16.293 31.239 1.00 21.84 369 LYS A CA 1
ATOM 2876 C C . LYS A 1 369 ? -13.443 -15.728 30.658 1.00 25.70 369 LYS A C 1
ATOM 2877 O O . LYS A 1 369 ? -13.809 -14.599 30.954 1.00 28.22 369 LYS A O 1
ATOM 2883 N N . VAL A 1 370 ? -14.137 -16.503 29.817 1.00 24.19 370 VAL A N 1
ATOM 2884 C CA . VAL A 1 370 ? -15.504 -16.185 29.452 1.00 20.00 370 VAL A CA 1
ATOM 2885 C C . VAL A 1 370 ? -16.403 -17.066 30.322 1.00 20.58 370 VAL A C 1
ATOM 2886 O O . VAL A 1 370 ? -16.092 -18.240 30.555 1.00 18.96 370 VAL A O 1
ATOM 2890 N N . THR A 1 371 ? -17.497 -16.521 30.850 1.00 17.75 371 THR A N 1
ATOM 2891 C CA . THR A 1 371 ? -18.405 -17.384 31.631 1.00 16.89 371 THR A CA 1
ATOM 2892 C C . THR A 1 371 ? -19.484 -18.010 30.746 1.00 15.16 371 THR A C 1
ATOM 2893 O O . THR A 1 371 ? -19.711 -17.572 29.625 1.00 13.15 371 THR A O 1
ATOM 2897 N N . ASN A 1 372 ? -20.192 -18.990 31.279 1.00 15.02 372 ASN A N 1
ATOM 2898 C CA . ASN A 1 372 ? -21.329 -19.557 30.568 1.00 16.43 372 ASN A CA 1
ATOM 2899 C C . ASN A 1 372 ? -22.445 -18.578 30.186 1.00 17.32 372 ASN A C 1
ATOM 2900 O O . ASN A 1 372 ? -23.143 -18.817 29.206 1.00 18.51 372 ASN A O 1
ATOM 2905 N N . ALA A 1 373 ? -22.629 -17.511 30.967 1.00 15.67 373 ALA A N 1
ATOM 2906 C CA . ALA A 1 373 ? -23.685 -16.528 30.705 1.00 17.67 373 ALA A CA 1
ATOM 2907 C C . ALA A 1 373 ? -23.347 -15.652 29.513 1.00 17.67 373 ALA A C 1
ATOM 2908 O O . ALA A 1 373 ? -24.240 -15.083 28.905 1.00 20.09 373 ALA A O 1
ATOM 2910 N N . GLU A 1 374 ? -22.057 -15.529 29.198 1.00 16.26 374 GLU A N 1
ATOM 2911 C CA . GLU A 1 374 ? -21.585 -14.529 28.233 1.00 17.25 374 GLU A CA 1
ATOM 2912 C C . GLU A 1 374 ? -21.714 -14.855 26.729 1.00 15.26 374 GLU A C 1
ATOM 2913 O O . GLU A 1 374 ? -21.736 -13.945 25.908 1.00 13.90 374 GLU A O 1
ATOM 2919 N N . THR A 1 375 ? -21.774 -16.145 26.392 1.00 14.31 375 THR A N 1
ATOM 2920 C CA . THR A 1 375 ? -21.998 -16.609 25.021 1.00 12.65 375 THR A CA 1
ATOM 2921 C C . THR A 1 375 ? -22.823 -17.887 25.139 1.00 12.99 375 THR A C 1
ATOM 2922 O O . THR A 1 375 ? -22.992 -18.428 26.246 1.00 12.98 375 THR A O 1
ATOM 2926 N N . ALA A 1 376 ? -23.359 -18.360 24.022 1.00 12.16 376 ALA A N 1
ATOM 2927 C CA . ALA A 1 376 ? -24.112 -19.620 24.003 1.00 11.80 376 ALA A CA 1
ATOM 2928 C C . ALA A 1 376 ? -23.281 -20.817 24.485 1.00 11.06 376 ALA A C 1
ATOM 2929 O O . ALA A 1 376 ? -23.842 -21.780 25.014 1.00 10.34 376 ALA A O 1
ATOM 2931 N N . TYR A 1 377 ? -21.957 -20.766 24.267 1.00 11.37 377 TYR A N 1
ATOM 2932 C CA . TYR A 1 377 ? -21.055 -21.880 24.626 1.00 11.12 377 TYR A CA 1
ATOM 2933 C C . TYR A 1 377 ? -21.240 -22.231 26.121 1.00 11.14 377 TYR A C 1
ATOM 2934 O O . TYR A 1 377 ? -21.062 -21.353 26.977 1.00 11.42 377 TYR A O 1
ATOM 2943 N N . PRO A 1 378 ? -21.627 -23.494 26.431 1.00 11.01 378 PRO A N 1
ATOM 2944 C CA . PRO A 1 378 ? -22.048 -23.859 27.808 1.00 11.33 378 PRO A CA 1
ATOM 2945 C C . PRO A 1 378 ? -21.030 -24.633 28.619 1.00 11.84 378 PRO A C 1
ATOM 2946 O O . PRO A 1 378 ? -21.375 -25.143 29.699 1.00 12.74 378 PRO A O 1
ATOM 2950 N N . HIS A 1 379 ? -19.808 -24.762 28.116 1.00 10.84 379 HIS A N 1
ATOM 2951 C CA . HIS A 1 379 ? -18.849 -25.657 28.767 1.00 10.98 379 HIS A CA 1
ATOM 2952 C C . HIS A 1 379 ? -17.760 -24.910 29.546 1.00 11.00 379 HIS A C 1
ATOM 2953 O O . HIS A 1 379 ? -16.692 -25.473 29.815 1.00 9.73 379 HIS A O 1
ATOM 2960 N N . ARG A 1 380 ? -18.006 -23.638 29.872 1.00 11.28 380 ARG A N 1
ATOM 2961 C CA . ARG A 1 380 ? -16.938 -22.813 30.502 1.00 12.04 380 ARG A CA 1
ATOM 2962 C C . ARG A 1 380 ? -16.540 -23.315 31.903 1.00 12.55 380 ARG A C 1
ATOM 2963 O O . ARG A 1 380 ? -15.487 -22.933 32.426 1.00 13.06 380 ARG A O 1
ATOM 2971 N N . ASP A 1 381 ? -17.412 -24.132 32.518 1.00 13.40 381 ASP A N 1
ATOM 2972 C CA . ASP A 1 381 ? -17.185 -24.641 33.871 1.00 14.29 381 ASP A CA 1
ATOM 2973 C C . ASP A 1 381 ? -16.690 -26.074 33.799 1.00 14.46 381 ASP A C 1
ATOM 2974 O O . ASP A 1 381 ? -16.813 -26.832 34.767 1.00 14.03 381 ASP A O 1
ATOM 2979 N N . LYS A 1 382 ? -16.197 -26.466 32.626 1.00 14.25 382 LYS A N 1
ATOM 2980 C CA . LYS A 1 382 ? -15.680 -27.842 32.412 1.00 14.52 382 LYS A CA 1
ATOM 2981 C C . LYS A 1 382 ? -14.183 -27.827 32.193 1.00 13.69 382 LYS A C 1
ATOM 2982 O O . LYS A 1 382 ? -13.685 -27.116 31.314 1.00 14.49 382 LYS A O 1
ATOM 2988 N N . LEU A 1 383 ? -13.475 -28.628 32.982 1.00 13.28 383 LEU A N 1
ATOM 2989 C CA . LEU A 1 383 ? -12.040 -28.732 32.906 1.00 13.20 383 LEU A CA 1
ATOM 2990 C C . LEU A 1 383 ? -11.613 -29.591 31.720 1.00 13.41 383 LEU A C 1
ATOM 2991 O O . LEU A 1 383 ? -10.664 -29.232 30.988 1.00 13.09 383 LEU A O 1
ATOM 2996 N N . TRP A 1 384 ? -12.282 -30.735 31.556 1.00 12.37 384 TRP A N 1
ATOM 2997 C CA . TRP A 1 384 ? -11.947 -31.691 30.494 1.00 12.74 384 TRP A CA 1
ATOM 2998 C C . TRP A 1 384 ? -12.898 -31.603 29.296 1.00 12.32 384 TRP A C 1
ATOM 2999 O O . TRP A 1 384 ? -14.117 -31.584 29.462 1.00 13.74 384 TRP A O 1
ATOM 3010 N N . LEU A 1 385 ? -12.336 -31.602 28.101 1.00 12.22 385 LEU A N 1
ATOM 3011 C CA . LEU A 1 385 ? -13.071 -31.839 26.859 1.00 12.07 385 LEU A CA 1
ATOM 3012 C C . LEU A 1 385 ? -12.533 -33.184 26.313 1.00 11.77 385 LEU A C 1
ATOM 3013 O O . LEU A 1 385 ? -11.328 -33.345 26.117 1.00 11.85 385 LEU A O 1
ATOM 3018 N N . ILE A 1 386 ? -13.426 -34.135 26.071 1.00 10.93 386 ILE A N 1
ATOM 3019 C CA . ILE A 1 386 ? -12.994 -35.496 25.786 1.00 10.81 386 ILE A CA 1
ATOM 3020 C C . ILE A 1 386 ? -13.603 -35.943 24.481 1.00 10.26 386 ILE A C 1
ATOM 3021 O O . ILE A 1 386 ? -14.818 -35.828 24.290 1.00 10.41 386 ILE A O 1
ATOM 3026 N N . GLN A 1 387 ? -12.751 -36.439 23.592 1.00 10.81 387 GLN A N 1
ATOM 3027 C CA . GLN A 1 387 ? -13.187 -37.035 22.342 1.00 10.49 387 GLN A CA 1
ATOM 3028 C C . GLN A 1 387 ? -12.917 -38.543 22.331 1.00 11.78 387 GLN A C 1
ATOM 3029 O O . GLN A 1 387 ? -11.826 -38.995 22.734 1.00 12.22 387 GLN A O 1
ATOM 3035 N N . PHE A 1 388 ? -13.929 -39.294 21.874 1.00 11.95 388 PHE A N 1
ATOM 3036 C CA . PHE A 1 388 ? -13.896 -40.731 21.651 1.00 12.55 388 PHE A CA 1
ATOM 3037 C C . PHE A 1 388 ? -14.176 -40.932 20.168 1.00 12.87 388 PHE A C 1
ATOM 3038 O O . PHE A 1 388 ? -15.149 -40.385 19.647 1.00 14.14 388 PHE A O 1
ATOM 3046 N N . TYR A 1 389 ? -13.342 -41.711 19.489 1.00 12.87 389 TYR A N 1
ATOM 3047 C CA . TYR A 1 389 ? -13.385 -41.828 18.002 1.00 13.34 389 TYR A CA 1
ATOM 3048 C C . TYR A 1 389 ? -13.124 -43.290 17.620 1.00 13.45 389 TYR A C 1
ATOM 3049 O O . TYR A 1 389 ? -12.183 -43.886 18.128 1.00 13.50 389 TYR A O 1
ATOM 3058 N N . ASP A 1 390 ? -13.952 -43.825 16.729 1.00 12.96 390 ASP A N 1
ATOM 3059 C CA . ASP A 1 390 ? -14.000 -45.239 16.388 1.00 13.50 390 ASP A CA 1
ATOM 3060 C C . ASP A 1 390 ? -14.061 -45.375 14.856 1.00 13.47 390 ASP A C 1
ATOM 3061 O O . ASP A 1 390 ? -15.111 -45.187 14.242 1.00 12.75 390 ASP A O 1
ATOM 3066 N N . ARG A 1 391 ? -12.928 -45.689 14.246 1.00 12.56 391 ARG A N 1
ATOM 3067 C CA . ARG A 1 391 ? -12.824 -45.611 12.792 1.00 14.50 391 ARG A CA 1
ATOM 3068 C C . ARG A 1 391 ? -12.491 -46.935 12.045 1.00 14.91 391 ARG A C 1
ATOM 3069 O O . ARG A 1 391 ? -11.455 -47.541 12.270 1.00 13.99 391 ARG A O 1
ATOM 3077 N N . TYR A 1 392 ? -13.373 -47.315 11.121 1.00 15.49 392 TYR A N 1
ATOM 3078 C CA . TYR A 1 392 ? -13.154 -48.420 10.200 1.00 15.42 392 TYR A CA 1
ATOM 3079 C C . TYR A 1 392 ? -12.594 -47.917 8.862 1.00 17.45 392 TYR A C 1
ATOM 3080 O O . TYR A 1 392 ? -12.600 -46.698 8.573 1.00 16.96 392 TYR A O 1
ATOM 3089 N N . ASP A 1 393 ? -12.075 -48.844 8.061 1.00 15.58 393 ASP A N 1
ATOM 3090 C CA . ASP A 1 393 ? -11.568 -48.495 6.734 1.00 17.52 393 ASP A CA 1
ATOM 3091 C C . ASP A 1 393 ? -12.741 -48.081 5.845 1.00 16.87 393 ASP A C 1
ATOM 3092 O O . ASP A 1 393 ? -13.883 -48.488 6.072 1.00 15.91 393 ASP A O 1
ATOM 3097 N N . ASN A 1 394 ? -12.451 -47.291 4.823 1.00 16.97 394 ASN A N 1
ATOM 3098 C CA . ASN A 1 394 ? -13.504 -46.810 3.936 1.00 19.13 394 ASN A CA 1
ATOM 3099 C C . ASN A 1 394 ? -14.139 -47.890 3.067 1.00 20.28 394 ASN A C 1
ATOM 3100 O O . ASN A 1 394 ? -15.249 -47.710 2.605 1.00 19.07 394 ASN A O 1
ATOM 3105 N N . ASN A 1 395 ? -13.441 -49.003 2.860 1.00 25.21 395 ASN A N 1
ATOM 3106 C CA . ASN A 1 395 ? -14.041 -50.159 2.176 1.00 27.80 395 ASN A CA 1
ATOM 3107 C C . ASN A 1 395 ? -14.727 -51.165 3.114 1.00 29.10 395 ASN A C 1
ATOM 3108 O O . ASN A 1 395 ? -14.984 -52.304 2.704 1.00 28.05 395 ASN A O 1
ATOM 3113 N N . GLN A 1 396 ? -15.016 -50.759 4.357 1.00 24.56 396 GLN A N 1
ATOM 3114 C CA . GLN A 1 396 ? -15.779 -51.603 5.286 1.00 23.13 396 GLN A CA 1
ATOM 3115 C C . GLN A 1 396 ? -17.052 -50.905 5.708 1.00 23.02 396 GLN A C 1
ATOM 3116 O O . GLN A 1 396 ? -17.126 -49.673 5.721 1.00 24.12 396 GLN A O 1
ATOM 3122 N N . THR A 1 397 ? -18.035 -51.699 6.094 1.00 20.88 397 THR A N 1
ATOM 3123 C CA . THR A 1 397 ? -19.265 -51.212 6.690 1.00 21.43 397 THR A CA 1
ATOM 3124 C C . THR A 1 397 ? -19.039 -51.040 8.167 1.00 22.42 397 THR A C 1
ATOM 3125 O O . THR A 1 397 ? -18.503 -51.938 8.804 1.00 22.07 397 THR A O 1
ATOM 3129 N N . TYR A 1 398 ? -19.441 -49.891 8.727 1.00 21.04 398 TYR A N 1
ATOM 3130 C CA . TYR A 1 398 ? -19.413 -49.758 10.170 1.00 19.01 398 TYR A CA 1
ATOM 3131 C C . TYR A 1 398 ? -20.457 -50.712 10.747 1.00 19.21 398 TYR A C 1
ATOM 3132 O O . TYR A 1 398 ? -21.633 -50.546 10.466 1.00 17.45 398 TYR A O 1
ATOM 3141 N N . PRO A 1 399 ? -20.033 -51.696 11.577 1.00 21.63 399 PRO A N 1
ATOM 3142 C CA . PRO A 1 399 ? -20.987 -52.664 12.123 1.00 20.62 399 PRO A CA 1
ATOM 3143 C C . PRO A 1 399 ? -21.986 -52.104 13.121 1.00 22.60 399 PRO A C 1
ATOM 3144 O O . PRO A 1 399 ? -21.631 -51.330 14.012 1.00 21.04 399 PRO A O 1
ATOM 3148 N N . GLU A 1 400 ? -23.234 -52.543 12.980 1.00 23.52 400 GLU A N 1
ATOM 3149 C CA . GLU A 1 400 ? -24.318 -52.154 13.877 1.00 25.43 400 GLU A CA 1
ATOM 3150 C C . GLU A 1 400 ? -24.014 -52.453 15.350 1.00 24.63 400 GLU A C 1
ATOM 3151 O O . GLU A 1 400 ? -24.494 -51.762 16.244 1.00 25.51 400 GLU A O 1
ATOM 3157 N N . THR A 1 401 ? -23.200 -53.473 15.608 1.00 28.07 401 THR A N 1
ATOM 3158 C CA . THR A 1 401 ? -22.833 -53.808 17.001 1.00 27.01 401 THR A CA 1
ATOM 3159 C C . THR A 1 401 ? -21.692 -52.959 17.587 1.00 25.75 401 THR A C 1
ATOM 3160 O O . THR A 1 401 ? -21.564 -52.862 18.818 1.00 22.90 401 THR A O 1
ATOM 3164 N N . SER A 1 402 ? -20.907 -52.309 16.721 1.00 23.78 402 SER A N 1
ATOM 3165 C CA . SER A 1 402 ? -19.732 -51.516 17.172 1.00 20.83 402 SER A CA 1
ATOM 3166 C C . SER A 1 402 ? -20.056 -50.286 18.055 1.00 18.82 402 SER A C 1
ATOM 3167 O O . SER A 1 402 ? -19.226 -49.867 18.885 1.00 16.49 402 SER A O 1
ATOM 3170 N N . PHE A 1 403 ? -21.258 -49.730 17.913 1.00 20.44 403 PHE A N 1
ATOM 3171 C CA . PHE A 1 403 ? -21.637 -48.516 18.660 1.00 20.46 403 PHE A CA 1
ATOM 3172 C C . PHE A 1 403 ? -21.465 -48.716 20.170 1.00 22.20 403 PHE A C 1
ATOM 3173 O O . PHE A 1 403 ? -21.056 -47.802 20.887 1.00 19.07 403 PHE A O 1
ATOM 3181 N N . LYS A 1 404 ? -21.750 -49.926 20.636 1.00 22.61 404 LYS A N 1
ATOM 3182 C CA . LYS A 1 404 ? -21.710 -50.203 22.072 1.00 24.36 404 LYS A CA 1
ATOM 3183 C C . LYS A 1 404 ? -20.305 -49.970 22.684 1.00 21.32 404 LYS A C 1
ATOM 3184 O O . LYS A 1 404 ? -20.205 -49.687 23.863 1.00 19.69 404 LYS A O 1
ATOM 3190 N N . PHE A 1 405 ? -19.255 -50.056 21.861 1.00 18.27 405 PHE A N 1
ATOM 3191 C CA . PHE A 1 405 ? -17.885 -49.782 22.293 1.00 16.36 405 PHE A CA 1
ATOM 3192 C C . PHE A 1 405 ? -17.759 -48.345 22.849 1.00 16.53 405 PHE A C 1
ATOM 3193 O O . PHE A 1 405 ? -17.494 -48.173 24.061 1.00 15.63 405 PHE A O 1
ATOM 3201 N N . LEU A 1 406 ? -17.971 -47.315 22.011 1.00 13.39 406 LEU A N 1
ATOM 3202 C CA . LEU A 1 406 ? -17.898 -45.945 22.557 1.00 13.24 406 LEU A CA 1
ATOM 3203 C C . LEU A 1 406 ? -19.027 -45.667 23.557 1.00 13.09 406 LEU A C 1
ATOM 3204 O O . LEU A 1 406 ? -18.800 -45.000 24.561 1.00 13.89 406 LEU A O 1
ATOM 3209 N N . ASP A 1 407 ? -20.226 -46.193 23.314 1.00 12.46 407 ASP A N 1
ATOM 3210 C CA . ASP A 1 407 ? -21.333 -45.986 24.250 1.00 14.94 407 ASP A CA 1
ATOM 3211 C C . ASP A 1 407 ? -20.950 -46.450 25.659 1.00 16.86 407 ASP A C 1
ATOM 3212 O O . ASP A 1 407 ? -21.244 -45.771 26.652 1.00 18.29 407 ASP A O 1
ATOM 3217 N N . GLY A 1 408 ? -20.300 -47.616 25.741 1.00 16.16 408 GLY A N 1
ATOM 3218 C CA . GLY A 1 408 ? -19.917 -48.176 27.034 1.00 17.54 408 GLY A CA 1
ATOM 3219 C C . GLY A 1 408 ? -18.834 -47.358 27.721 1.00 16.68 408 GLY A C 1
ATOM 3220 O O . GLY A 1 408 ? -18.856 -47.186 28.935 1.00 18.76 408 GLY A O 1
ATOM 3221 N N . TRP A 1 409 ? -17.887 -46.830 26.952 1.00 15.32 409 TRP A N 1
ATOM 3222 C CA . TRP A 1 409 ? -16.831 -46.024 27.559 1.00 15.37 409 TRP A CA 1
ATOM 3223 C C . TRP A 1 409 ? -17.412 -44.747 28.155 1.00 15.19 409 TRP A C 1
ATOM 3224 O O . TRP A 1 409 ? -17.047 -44.360 29.254 1.00 15.28 409 TRP A O 1
ATOM 3235 N N . VAL A 1 410 ? -18.323 -44.101 27.418 1.00 16.11 410 VAL A N 1
ATOM 3236 C CA . VAL A 1 410 ? -18.933 -42.856 27.859 1.00 15.24 410 VAL A CA 1
ATOM 3237 C C . VAL A 1 410 ? -19.820 -43.143 29.080 1.00 16.58 410 VAL A C 1
ATOM 3238 O O . VAL A 1 410 ? -19.828 -42.387 30.050 1.00 15.98 410 VAL A O 1
ATOM 3242 N N . ASN A 1 411 ? -20.555 -44.254 29.021 1.00 18.77 411 ASN A N 1
ATOM 3243 C CA . ASN A 1 411 ? -21.412 -44.668 30.128 1.00 19.64 411 ASN A CA 1
ATOM 3244 C C . ASN A 1 411 ? -20.566 -44.953 31.375 1.00 18.47 411 ASN A C 1
ATOM 3245 O O . ASN A 1 411 ? -20.975 -44.638 32.502 1.00 16.18 411 ASN A O 1
ATOM 3250 N N . SER A 1 412 ? -19.375 -45.520 31.160 1.00 19.10 412 SER A N 1
ATOM 3251 C CA . SER A 1 412 ? -18.458 -45.777 32.280 1.00 19.06 412 SER A CA 1
ATOM 3252 C C . SER A 1 412 ? -18.213 -44.505 33.095 1.00 19.41 412 SER A C 1
ATOM 3253 O O . SER A 1 412 ? -18.119 -44.582 34.317 1.00 19.93 412 SER A O 1
ATOM 3256 N N . VAL A 1 413 ? -18.138 -43.340 32.429 1.00 17.74 413 VAL A N 1
ATOM 3257 C CA . VAL A 1 413 ? -17.920 -42.071 33.130 1.00 15.67 413 VAL A CA 1
ATOM 3258 C C . VAL A 1 413 ? -19.227 -41.488 33.674 1.00 16.83 413 VAL A C 1
ATOM 3259 O O . VAL A 1 413 ? -19.285 -41.069 34.836 1.00 16.61 413 VAL A O 1
ATOM 3263 N N . THR A 1 414 ? -20.285 -41.482 32.859 1.00 17.83 414 THR A N 1
ATOM 3264 C CA . THR A 1 414 ? -21.515 -40.755 33.226 1.00 18.02 414 THR A CA 1
ATOM 3265 C C . THR A 1 414 ? -22.280 -41.409 34.359 1.00 21.53 414 THR A C 1
ATOM 3266 O O . THR A 1 414 ? -22.905 -40.704 35.185 1.00 21.00 414 THR A O 1
ATOM 3270 N N . LYS A 1 415 ? -22.230 -42.744 34.409 1.00 21.33 415 LYS A N 1
ATOM 3271 C CA . LYS A 1 415 ? -22.883 -43.442 35.495 1.00 22.81 415 LYS A CA 1
ATOM 3272 C C . LYS A 1 415 ? -22.284 -42.989 36.838 1.00 23.01 415 LYS A C 1
ATOM 3273 O O . LYS A 1 415 ? -22.961 -43.061 37.851 1.00 22.98 415 LYS A O 1
ATOM 3279 N N . ALA A 1 416 ? -21.048 -42.465 36.831 1.00 20.97 416 ALA A N 1
ATOM 3280 C CA . ALA A 1 416 ? -20.384 -42.069 38.091 1.00 21.08 416 ALA A CA 1
ATOM 3281 C C . ALA A 1 416 ? -20.629 -40.618 38.506 1.00 21.36 416 ALA A C 1
ATOM 3282 O O . ALA A 1 416 ? -20.120 -40.162 39.538 1.00 21.83 416 ALA A O 1
ATOM 3284 N N . LEU A 1 417 ? -21.403 -39.884 37.715 1.00 20.37 417 LEU A N 1
ATOM 3285 C CA . LEU A 1 417 ? -21.507 -38.429 37.934 1.00 19.41 417 LEU A CA 1
ATOM 3286 C C . LEU A 1 417 ? -22.935 -37.922 38.012 1.00 19.12 417 LEU A C 1
ATOM 3287 O O . LEU A 1 417 ? -23.816 -38.457 37.337 1.00 21.11 417 LEU A O 1
ATOM 3292 N N . PRO A 1 418 ? -23.173 -36.866 38.803 1.00 19.97 418 PRO A N 1
ATOM 3293 C CA . PRO A 1 418 ? -24.508 -36.275 38.670 1.00 22.27 418 PRO A CA 1
ATOM 3294 C C . PRO A 1 418 ? -24.599 -35.646 37.273 1.00 24.88 418 PRO A C 1
ATOM 3295 O O . PRO A 1 418 ? -23.572 -35.225 36.735 1.00 22.20 418 PRO A O 1
ATOM 3299 N N . LYS A 1 419 ? -25.805 -35.587 36.707 1.00 26.93 419 LYS A N 1
ATOM 3300 C CA A LYS A 1 419 ? -25.996 -35.077 35.352 0.50 26.84 419 LYS A CA 1
ATOM 3301 C CA B LYS A 1 419 ? -26.010 -35.069 35.355 0.50 26.69 419 LYS A CA 1
ATOM 3302 C C . LYS A 1 419 ? -25.515 -33.637 35.202 1.00 27.68 419 LYS A C 1
ATOM 3303 O O . LYS A 1 419 ? -25.061 -33.233 34.136 1.00 29.46 419 LYS A O 1
ATOM 3314 N N . SER A 1 420 ? -25.582 -32.868 36.279 1.00 25.47 420 SER A N 1
ATOM 3315 C CA . SER A 1 420 ? -25.160 -31.486 36.227 1.00 23.85 420 SER A CA 1
ATOM 3316 C C . SER A 1 420 ? -23.638 -31.336 36.024 1.00 22.84 420 SER A C 1
ATOM 3317 O O . SER A 1 420 ? -23.164 -30.254 35.727 1.00 23.81 420 SER A O 1
ATOM 3320 N N . ASP A 1 421 ? -22.873 -32.407 36.232 1.00 22.68 421 ASP A N 1
ATOM 3321 C CA . ASP A 1 421 ? -21.405 -32.313 36.176 1.00 21.34 421 ASP A CA 1
ATOM 3322 C C . ASP A 1 421 ? -20.811 -32.503 34.775 1.00 18.84 421 ASP A C 1
ATOM 3323 O O . ASP A 1 421 ? -19.606 -32.342 34.575 1.00 18.52 421 ASP A O 1
ATOM 3328 N N . TRP A 1 422 ? -21.647 -32.866 33.815 1.00 16.45 422 TRP A N 1
ATOM 3329 C CA . TRP A 1 422 ? -21.109 -33.243 32.515 1.00 15.38 422 TRP A CA 1
ATOM 3330 C C . TRP A 1 422 ? -22.012 -32.786 31.391 1.00 15.63 422 TRP A C 1
ATOM 3331 O O . TRP A 1 422 ? -23.232 -32.662 31.573 1.00 14.06 422 TRP A O 1
ATOM 3342 N N . GLY A 1 423 ? -21.389 -32.537 30.233 1.00 14.97 423 GLY A N 1
ATOM 3343 C CA . GLY A 1 423 ? -22.124 -32.254 29.014 1.00 14.26 423 GLY A CA 1
ATOM 3344 C C . GLY A 1 423 ? -21.491 -32.967 27.847 1.00 13.34 423 GLY A C 1
ATOM 3345 O O . GLY A 1 423 ? -20.618 -33.794 28.031 1.00 11.76 423 GLY A O 1
ATOM 3346 N N . MET A 1 424 ? -21.941 -32.627 26.644 1.00 12.63 424 MET A N 1
ATOM 3347 C CA . MET A 1 424 ? -21.360 -33.148 25.411 1.00 12.39 424 MET A CA 1
ATOM 3348 C C . MET A 1 424 ? -21.146 -31.989 24.454 1.00 11.28 424 MET A C 1
ATOM 3349 O O . MET A 1 424 ? -21.855 -31.005 24.508 1.00 11.47 424 MET A O 1
ATOM 3354 N N . TYR A 1 425 ? -20.177 -32.133 23.559 1.00 11.72 425 TYR A N 1
ATOM 3355 C CA . TYR A 1 425 ? -19.742 -31.033 22.661 1.00 11.10 425 TYR A CA 1
ATOM 3356 C C . TYR A 1 425 ? -20.228 -31.283 21.235 1.00 11.24 425 TYR A C 1
ATOM 3357 O O . TYR A 1 425 ? -19.785 -32.241 20.583 1.00 12.28 425 TYR A O 1
ATOM 3366 N N . ILE A 1 426 ? -21.154 -30.440 20.747 1.00 10.65 426 ILE A N 1
ATOM 3367 C CA . ILE A 1 426 ? -21.757 -30.650 19.419 1.00 9.52 426 ILE A CA 1
ATOM 3368 C C . ILE A 1 426 ? -20.739 -30.489 18.251 1.00 9.80 426 ILE A C 1
ATOM 3369 O O . ILE A 1 426 ? -21.049 -30.863 17.124 1.00 10.01 426 ILE A O 1
ATOM 3374 N N . ASN A 1 427 ? -19.539 -29.928 18.483 1.00 9.83 427 ASN A N 1
ATOM 3375 C CA . ASN A 1 427 ? -18.495 -30.036 17.406 1.00 10.06 427 ASN A CA 1
ATOM 3376 C C . ASN A 1 427 ? -17.940 -31.474 17.255 1.00 10.25 427 ASN A C 1
ATOM 3377 O O . ASN A 1 427 ? -17.310 -31.809 16.243 1.00 9.55 427 ASN A O 1
ATOM 3382 N N . TYR A 1 428 ? -18.235 -32.322 18.239 1.00 10.21 428 TYR A N 1
ATOM 3383 C CA . TYR A 1 428 ? -18.055 -33.757 18.076 1.00 11.30 428 TYR A CA 1
ATOM 3384 C C . TYR A 1 428 ? -19.439 -34.408 18.019 1.00 12.62 428 TYR A C 1
ATOM 3385 O O . TYR A 1 428 ? -19.809 -35.214 18.890 1.00 12.32 428 TYR A O 1
ATOM 3394 N N . ALA A 1 429 ? -20.227 -33.995 17.014 1.00 13.14 429 ALA A N 1
ATOM 3395 C CA . ALA A 1 429 ? -21.665 -34.321 16.958 1.00 11.97 429 ALA A CA 1
ATOM 3396 C C . ALA A 1 429 ? -21.935 -35.839 16.968 1.00 12.08 429 ALA A C 1
ATOM 3397 O O . ALA A 1 429 ? -21.358 -36.612 16.175 1.00 10.54 429 ALA A O 1
ATOM 3399 N N . ASP A 1 430 ? -22.856 -36.242 17.835 1.00 11.45 430 ASP A N 1
ATOM 3400 C CA . ASP A 1 430 ? -23.137 -37.656 18.013 1.00 11.58 430 ASP A CA 1
ATOM 3401 C C . ASP A 1 430 ? -24.613 -37.822 17.722 1.00 11.05 430 ASP A C 1
ATOM 3402 O O . ASP A 1 430 ? -25.452 -37.477 18.562 1.00 10.58 430 ASP A O 1
ATOM 3407 N N . PRO A 1 431 ? -24.946 -38.330 16.520 1.00 11.41 431 PRO A N 1
ATOM 3408 C CA . PRO A 1 431 ? -26.369 -38.303 16.110 1.00 11.95 431 PRO A CA 1
ATOM 3409 C C . PRO A 1 431 ? -27.242 -39.329 16.803 1.00 13.55 431 PRO A C 1
ATOM 3410 O O . PRO A 1 431 ? -28.469 -39.309 16.604 1.00 14.60 431 PRO A O 1
ATOM 3414 N N . ARG A 1 432 ? -26.654 -40.214 17.611 1.00 13.75 432 ARG A N 1
ATOM 3415 C CA . ARG A 1 432 ? -27.475 -41.286 18.234 1.00 16.25 432 ARG A CA 1
ATOM 3416 C C . ARG A 1 432 ? -28.115 -40.852 19.560 1.00 16.33 432 ARG A C 1
ATOM 3417 O O . ARG A 1 432 ? -27.999 -41.531 20.581 1.00 16.61 432 ARG A O 1
ATOM 3425 N N . MET A 1 433 ? -28.751 -39.681 19.527 1.00 16.31 433 MET A N 1
ATOM 3426 C CA . MET A 1 433 ? -29.509 -39.135 20.649 1.00 17.71 433 MET A CA 1
ATOM 3427 C C . MET A 1 433 ? -30.723 -38.371 20.071 1.00 19.23 433 MET A C 1
ATOM 3428 O O . MET A 1 433 ? -30.602 -37.707 19.030 1.00 17.89 433 MET A O 1
ATOM 3433 N N . ASP A 1 434 ? -31.886 -38.463 20.723 1.00 18.60 434 ASP A N 1
ATOM 3434 C CA . ASP A 1 434 ? -33.049 -37.766 20.224 1.00 19.65 434 ASP A CA 1
ATOM 3435 C C . ASP A 1 434 ? -32.859 -36.260 20.442 1.00 19.46 434 ASP A C 1
ATOM 3436 O O . ASP A 1 434 ? -31.959 -35.859 21.183 1.00 19.46 434 ASP A O 1
ATOM 3441 N N . ARG A 1 435 ? -33.699 -35.446 19.795 1.00 17.58 435 ARG A N 1
ATOM 3442 C CA . ARG A 1 435 ? -33.577 -33.978 19.806 1.00 16.45 435 ARG A CA 1
ATOM 3443 C C . ARG A 1 435 ? -33.538 -33.350 21.207 1.00 17.49 435 ARG A C 1
ATOM 3444 O O . ARG A 1 435 ? -32.738 -32.441 21.479 1.00 17.86 435 ARG A O 1
ATOM 3452 N N . ASP A 1 436 ? -34.406 -33.822 22.101 1.00 17.95 436 ASP A N 1
ATOM 3453 C CA . ASP A 1 436 ? -34.453 -33.257 23.450 1.00 18.94 436 ASP A CA 1
ATOM 3454 C C . ASP A 1 436 ? -33.229 -33.609 24.284 1.00 16.85 436 ASP A C 1
ATOM 3455 O O . ASP A 1 436 ? -32.675 -32.751 24.973 1.00 18.83 436 ASP A O 1
ATOM 3460 N N . TYR A 1 437 ? -32.831 -34.872 24.260 1.00 17.46 437 TYR A N 1
ATOM 3461 C CA . TYR A 1 437 ? -31.697 -35.310 25.052 1.00 16.57 437 TYR A CA 1
ATOM 3462 C C . TYR A 1 437 ? -30.415 -34.649 24.537 1.00 15.43 437 TYR A C 1
ATOM 3463 O O . TYR A 1 437 ? -29.627 -34.127 25.320 1.00 15.78 437 TYR A O 1
ATOM 3472 N N . ALA A 1 438 ? -30.218 -34.676 23.219 1.00 14.61 438 ALA A N 1
ATOM 3473 C CA . ALA A 1 438 ? -28.992 -34.130 22.609 1.00 13.50 438 ALA A CA 1
ATOM 3474 C C . ALA A 1 438 ? -28.837 -32.665 22.982 1.00 13.05 438 ALA A C 1
ATOM 3475 O O . ALA A 1 438 ? -27.775 -32.247 23.425 1.00 13.40 438 ALA A O 1
ATOM 3477 N N . THR A 1 439 ? -29.911 -31.885 22.838 1.00 13.06 439 THR A N 1
ATOM 3478 C CA . THR A 1 439 ? -29.785 -30.455 23.081 1.00 12.93 439 THR A CA 1
ATOM 3479 C C . THR A 1 439 ? -29.604 -30.215 24.561 1.00 13.45 439 THR A C 1
ATOM 3480 O O . THR A 1 439 ? -28.956 -29.256 24.958 1.00 12.96 439 THR A O 1
ATOM 3484 N N . LYS A 1 440 ? -30.130 -31.120 25.390 1.00 15.21 440 LYS A N 1
ATOM 3485 C CA . LYS A 1 440 ? -29.923 -30.984 26.829 1.00 15.66 440 LYS A CA 1
ATOM 3486 C C . LYS A 1 440 ? -28.439 -31.137 27.184 1.00 14.45 440 LYS A C 1
ATOM 3487 O O . LYS A 1 440 ? -27.932 -30.379 27.976 1.00 13.49 440 LYS A O 1
ATOM 3493 N N . VAL A 1 441 ? -27.744 -32.118 26.607 1.00 14.36 441 VAL A N 1
ATOM 3494 C CA . VAL A 1 441 ? -26.337 -32.314 26.976 1.00 13.18 441 VAL A CA 1
ATOM 3495 C C . VAL A 1 441 ? -25.403 -31.377 26.214 1.00 13.23 441 VAL A C 1
ATOM 3496 O O . VAL A 1 441 ? -24.338 -31.017 26.739 1.00 12.99 441 VAL A O 1
ATOM 3500 N N . TYR A 1 442 ? -25.788 -30.970 24.990 1.00 12.93 442 TYR A N 1
ATOM 3501 C CA . TYR A 1 442 ? -24.930 -30.074 24.200 1.00 12.28 442 TYR A CA 1
ATOM 3502 C C . TYR A 1 442 ? -24.921 -28.633 24.730 1.00 13.21 442 TYR A C 1
ATOM 3503 O O . TYR A 1 442 ? -23.942 -27.895 24.519 1.00 12.68 442 TYR A O 1
ATOM 3512 N N . TYR A 1 443 ? -26.018 -28.212 25.380 1.00 12.94 443 TYR A N 1
ATOM 3513 C CA . TYR A 1 443 ? -26.175 -26.807 25.720 1.00 12.48 443 TYR A CA 1
ATOM 3514 C C . TYR A 1 443 ? -26.362 -26.467 27.213 1.00 13.12 443 TYR A C 1
ATOM 3515 O O . TYR A 1 443 ? -26.407 -25.310 27.540 1.00 12.24 443 TYR A O 1
ATOM 3524 N N . GLY A 1 444 ? -26.464 -27.471 28.088 1.00 14.31 444 GLY A N 1
ATOM 3525 C CA . GLY A 1 444 ? -26.352 -27.262 29.545 1.00 14.92 444 GLY A CA 1
ATOM 3526 C C . GLY A 1 444 ? -27.239 -26.143 30.063 1.00 16.00 444 GLY A C 1
ATOM 3527 O O . GLY A 1 444 ? -28.442 -26.096 29.743 1.00 17.20 444 GLY A O 1
ATOM 3528 N N . GLU A 1 445 ? -26.642 -25.217 30.810 1.00 15.73 445 GLU A N 1
ATOM 3529 C CA . GLU A 1 445 ? -27.412 -24.138 31.469 1.00 17.57 445 GLU A CA 1
ATOM 3530 C C . GLU A 1 445 ? -27.952 -23.094 30.475 1.00 17.97 445 GLU A C 1
ATOM 3531 O O . GLU A 1 445 ? -28.764 -22.250 30.842 1.00 17.74 445 GLU A O 1
ATOM 3537 N N . ASN A 1 446 ? -27.504 -23.154 29.214 1.00 17.94 446 ASN A N 1
ATOM 3538 C CA . ASN A 1 446 ? -27.914 -22.157 28.216 1.00 15.88 446 ASN A CA 1
ATOM 3539 C C . ASN A 1 446 ? -29.078 -22.589 27.318 1.00 16.12 446 ASN A C 1
ATOM 3540 O O . ASN A 1 446 ? -29.565 -21.804 26.499 1.00 16.73 446 ASN A O 1
ATOM 3545 N N . LEU A 1 447 ? -29.505 -23.838 27.442 1.00 15.05 447 LEU A N 1
ATOM 3546 C CA . LEU A 1 447 ? -30.570 -24.373 26.588 1.00 15.36 447 LEU A CA 1
ATOM 3547 C C . LEU A 1 447 ? -31.888 -23.577 26.629 1.00 17.58 447 LEU A C 1
ATOM 3548 O O . LEU A 1 447 ? -32.470 -23.286 25.575 1.00 18.07 447 LEU A O 1
ATOM 3553 N N . ALA A 1 448 ? -32.366 -23.247 27.830 1.00 16.45 448 ALA A N 1
ATOM 3554 C CA . ALA A 1 448 ? -33.646 -22.526 27.949 1.00 16.81 448 ALA A CA 1
ATOM 3555 C C . ALA A 1 448 ? -33.601 -21.176 27.224 1.00 15.65 448 ALA A C 1
ATOM 3556 O O . ALA A 1 448 ? -34.528 -20.833 26.506 1.00 16.17 448 ALA A O 1
ATOM 3558 N N . ARG A 1 449 ? -32.537 -20.414 27.409 1.00 15.40 449 ARG A N 1
ATOM 3559 C CA . ARG A 1 449 ? -32.365 -19.171 26.653 1.00 16.79 449 ARG A CA 1
ATOM 3560 C C . ARG A 1 449 ? -32.288 -19.413 25.122 1.00 17.42 449 ARG A C 1
ATOM 3561 O O . ARG A 1 449 ? -32.879 -18.650 24.329 1.00 18.28 449 ARG A O 1
ATOM 3569 N N . LEU A 1 450 ? -31.609 -20.492 24.723 1.00 15.34 450 LEU A N 1
ATOM 3570 C CA . LEU A 1 450 ? -31.462 -20.839 23.302 1.00 15.13 450 LEU A CA 1
ATOM 3571 C C . LEU A 1 450 ? -32.814 -21.186 22.665 1.00 15.26 450 LEU A C 1
ATOM 3572 O O . LEU A 1 450 ? -33.067 -20.828 21.509 1.00 14.01 450 LEU A O 1
ATOM 3577 N N . GLN A 1 451 ? -33.679 -21.864 23.436 1.00 15.20 451 GLN A N 1
ATOM 3578 C CA . GLN A 1 451 ? -35.041 -22.247 22.984 1.00 17.07 451 GLN A CA 1
ATOM 3579 C C . GLN A 1 451 ? -35.939 -21.029 22.720 1.00 17.73 451 GLN A C 1
ATOM 3580 O O . GLN A 1 451 ? -36.697 -20.999 21.730 1.00 17.73 451 GLN A O 1
ATOM 3586 N N . LYS A 1 452 ? -35.840 -20.030 23.595 1.00 17.14 452 LYS A N 1
ATOM 3587 C CA A LYS A 1 452 ? -36.519 -18.751 23.398 0.50 17.35 452 LYS A CA 1
ATOM 3588 C CA B LYS A 1 452 ? -36.550 -18.774 23.359 0.50 18.44 452 LYS A CA 1
ATOM 3589 C C . LYS A 1 452 ? -35.977 -18.042 22.140 1.00 17.39 452 LYS A C 1
ATOM 3590 O O . LYS A 1 452 ? -36.740 -17.598 21.269 1.00 17.20 452 LYS A O 1
ATOM 3601 N N . LEU A 1 453 ? -34.653 -17.938 22.051 1.00 14.28 453 LEU A N 1
ATOM 3602 C CA . LEU A 1 453 ? -34.016 -17.291 20.891 1.00 14.01 453 LEU A CA 1
ATOM 3603 C C . LEU A 1 453 ? -34.368 -18.012 19.567 1.00 13.24 453 LEU A C 1
ATOM 3604 O O . LEU A 1 453 ? -34.499 -17.385 18.517 1.00 15.68 453 LEU A O 1
ATOM 3609 N N . LYS A 1 454 ? -34.537 -19.323 19.633 1.00 12.57 454 LYS A N 1
ATOM 3610 C CA . LYS A 1 454 ? -34.960 -20.122 18.494 1.00 13.42 454 LYS A CA 1
ATOM 3611 C C . LYS A 1 454 ? -36.378 -19.756 18.051 1.00 14.79 454 LYS A C 1
ATOM 3612 O O . LYS A 1 454 ? -36.644 -19.634 16.846 1.00 15.08 454 LYS A O 1
ATOM 3618 N N . ALA A 1 455 ? -37.286 -19.601 19.023 1.00 15.40 455 ALA A N 1
ATOM 3619 C CA . ALA A 1 455 ? -38.674 -19.214 18.748 1.00 16.16 455 ALA A CA 1
ATOM 3620 C C . ALA A 1 455 ? -38.659 -17.820 18.103 1.00 18.02 455 ALA A C 1
ATOM 3621 O O . ALA A 1 455 ? -39.436 -17.554 17.193 1.00 18.82 455 ALA A O 1
ATOM 3623 N N . LYS A 1 456 ? -37.758 -16.949 18.556 1.00 17.53 456 LYS A N 1
ATOM 3624 C CA . LYS A 1 456 ? -37.639 -15.618 17.961 1.00 16.46 456 LYS A CA 1
ATOM 3625 C C . LYS A 1 456 ? -37.100 -15.599 16.516 1.00 17.76 456 LYS A C 1
ATOM 3626 O O . LYS A 1 456 ? -37.645 -14.891 15.661 1.00 15.49 456 LYS A O 1
ATOM 3632 N N . PHE A 1 457 ? -36.017 -16.337 16.258 1.00 16.81 457 PHE A N 1
ATOM 3633 C CA . PHE A 1 457 ? -35.329 -16.245 14.960 1.00 16.49 457 PHE A CA 1
ATOM 3634 C C . PHE A 1 457 ? -35.664 -17.313 13.945 1.00 16.20 457 PHE A C 1
ATOM 3635 O O . PHE A 1 457 ? -35.621 -17.044 12.753 1.00 16.78 457 PHE A O 1
ATOM 3643 N N . ASP A 1 458 ? -35.957 -18.526 14.409 1.00 17.49 458 ASP A N 1
ATOM 3644 C CA . ASP A 1 458 ? -36.361 -19.603 13.499 1.00 18.14 458 ASP A CA 1
ATOM 3645 C C . ASP A 1 458 ? -37.616 -20.328 13.996 1.00 17.76 458 ASP A C 1
ATOM 3646 O O . ASP A 1 458 ? -37.582 -21.534 14.217 1.00 17.48 458 ASP A O 1
ATOM 3651 N N . PRO A 1 459 ? -38.744 -19.598 14.143 1.00 19.24 459 PRO A N 1
ATOM 3652 C CA . PRO A 1 459 ? -39.946 -20.238 14.707 1.00 20.29 459 PRO A CA 1
ATOM 3653 C C . PRO A 1 459 ? -40.550 -21.334 13.816 1.00 20.20 459 PRO A C 1
ATOM 3654 O O . PRO A 1 459 ? -41.196 -22.255 14.334 1.00 20.59 459 PRO A O 1
ATOM 3658 N N . THR A 1 460 ? -40.303 -21.296 12.508 1.00 18.28 460 THR A N 1
ATOM 3659 C CA . THR A 1 460 ? -40.818 -22.379 11.673 1.00 18.48 460 THR A CA 1
ATOM 3660 C C . THR A 1 460 ? -39.820 -23.533 11.514 1.00 18.00 460 THR A C 1
ATOM 3661 O O . THR A 1 460 ? -40.044 -24.449 10.721 1.00 16.02 460 THR A O 1
ATOM 3665 N N . ASP A 1 461 ? -38.717 -23.495 12.260 1.00 18.09 461 ASP A N 1
ATOM 3666 C CA . ASP A 1 461 ? -37.719 -24.572 12.159 1.00 16.44 461 ASP A CA 1
ATOM 3667 C C . ASP A 1 461 ? -37.257 -24.746 10.687 1.00 14.57 461 ASP A C 1
ATOM 3668 O O . ASP A 1 461 ? -37.086 -25.871 10.195 1.00 13.52 461 ASP A O 1
ATOM 3673 N N . ARG A 1 462 ? -37.085 -23.622 9.992 1.00 12.63 462 ARG A N 1
ATOM 3674 C CA A ARG A 1 462 ? -36.664 -23.605 8.589 0.50 13.02 462 ARG A CA 1
ATOM 3675 C CA B ARG A 1 462 ? -36.682 -23.643 8.588 0.50 12.99 462 ARG A CA 1
ATOM 3676 C C . ARG A 1 462 ? -35.285 -24.258 8.421 1.00 13.14 462 ARG A C 1
ATOM 3677 O O . ARG A 1 462 ? -34.994 -24.894 7.395 1.00 14.43 462 ARG A O 1
ATOM 3692 N N . PHE A 1 463 ? -34.441 -24.085 9.427 1.00 12.63 463 PHE A N 1
ATOM 3693 C CA . PHE A 1 463 ? -33.090 -24.629 9.402 1.00 14.06 463 PHE A CA 1
ATOM 3694 C C . PHE A 1 463 ? -32.976 -25.964 10.139 1.00 13.05 463 PHE A C 1
ATOM 3695 O O . PHE A 1 463 ? -31.886 -26.356 10.540 1.00 13.48 463 PHE A O 1
ATOM 3703 N N . TYR A 1 464 ? -34.100 -26.667 10.289 1.00 12.96 464 TYR A N 1
ATOM 3704 C CA . TYR A 1 464 ? -34.158 -27.923 11.048 1.00 11.86 464 TYR A CA 1
ATOM 3705 C C . TYR A 1 464 ? -33.059 -28.937 10.760 1.00 12.88 464 TYR A C 1
ATOM 3706 O O . TYR A 1 464 ? -32.676 -29.178 9.594 1.00 11.23 464 TYR A O 1
ATOM 3715 N N . TYR A 1 465 ? -32.596 -29.559 11.841 1.00 12.00 465 TYR A N 1
ATOM 3716 C CA . TYR A 1 465 ? -31.891 -30.816 11.756 1.00 11.97 465 TYR A CA 1
ATOM 3717 C C . TYR A 1 465 ? -32.157 -31.552 13.067 1.00 12.51 465 TYR A C 1
ATOM 3718 O O . TYR A 1 465 ? -32.610 -30.935 14.041 1.00 13.05 465 TYR A O 1
ATOM 3727 N N . PRO A 1 466 ? -31.859 -32.858 13.115 1.00 12.46 466 PRO A N 1
ATOM 3728 C CA . PRO A 1 466 ? -32.407 -33.598 14.256 1.00 12.99 466 PRO A CA 1
ATOM 3729 C C . PRO A 1 466 ? -31.845 -33.238 15.642 1.00 13.49 466 PRO A C 1
ATOM 3730 O O . PRO A 1 466 ? -32.396 -33.704 16.655 1.00 14.34 466 PRO A O 1
ATOM 3734 N N . GLN A 1 467 ? -30.781 -32.436 15.720 1.00 12.12 467 GLN A N 1
ATOM 3735 C CA . GLN A 1 467 ? -30.335 -31.990 17.041 1.00 11.35 467 GLN A CA 1
ATOM 3736 C C . GLN A 1 467 ? -30.278 -30.471 17.136 1.00 11.42 467 GLN A C 1
ATOM 3737 O O . GLN A 1 467 ? -29.522 -29.916 17.942 1.00 10.71 467 GLN A O 1
ATOM 3743 N N . ALA A 1 468 ? -31.093 -29.805 16.313 1.00 10.91 468 ALA A N 1
ATOM 3744 C CA . ALA A 1 468 ? -31.377 -28.381 16.481 1.00 11.16 468 ALA A CA 1
ATOM 3745 C C . ALA A 1 468 ? -32.096 -28.191 17.807 1.00 11.74 468 ALA A C 1
ATOM 3746 O O . ALA A 1 468 ? -32.870 -29.059 18.231 1.00 11.94 468 ALA A O 1
ATOM 3748 N N . VAL A 1 469 ? -31.855 -27.051 18.441 1.00 12.62 469 VAL A N 1
ATOM 3749 C CA . VAL A 1 469 ? -32.625 -26.602 19.589 1.00 14.36 469 VAL A CA 1
ATOM 3750 C C . VAL A 1 469 ? -34.117 -26.449 19.183 1.00 14.96 469 VAL A C 1
ATOM 3751 O O . VAL A 1 469 ? -34.411 -25.957 18.099 1.00 14.08 469 VAL A O 1
ATOM 3755 N N . ARG A 1 470 ? -35.055 -26.882 20.028 1.00 16.14 470 ARG A N 1
ATOM 3756 C CA . ARG A 1 470 ? -36.487 -26.626 19.747 1.00 17.00 470 ARG A CA 1
ATOM 3757 C C . ARG A 1 470 ? -36.863 -25.155 19.957 1.00 16.52 470 ARG A C 1
ATOM 3758 O O . ARG A 1 470 ? -36.427 -24.555 20.932 1.00 16.11 470 ARG A O 1
ATOM 3766 N N . PRO A 1 471 ? -37.660 -24.575 19.029 1.00 17.17 471 PRO A N 1
ATOM 3767 C CA . PRO A 1 471 ? -38.272 -23.271 19.263 1.00 19.47 471 PRO A CA 1
ATOM 3768 C C . PRO A 1 471 ? -39.338 -23.388 20.365 1.00 20.66 471 PRO A C 1
ATOM 3769 O O . PRO A 1 471 ? -40.317 -24.117 20.203 1.00 20.81 471 PRO A O 1
ATOM 3773 N N . VAL A 1 472 ? -39.121 -22.698 21.478 1.00 22.33 472 VAL A N 1
ATOM 3774 C CA . VAL A 1 472 ? -40.099 -22.665 22.576 1.00 25.19 472 VAL A CA 1
ATOM 3775 C C . VAL A 1 472 ? -40.348 -21.213 22.984 1.00 27.20 472 VAL A C 1
ATOM 3776 O O . VAL A 1 472 ? -39.487 -20.584 23.603 1.00 25.18 472 VAL A O 1
ATOM 3780 N N . LYS A 1 473 ? -41.512 -20.677 22.607 1.00 33.07 473 LYS A N 1
ATOM 3781 C CA . LYS A 1 473 ? -41.929 -19.332 23.025 1.00 40.82 473 LYS A CA 1
ATOM 3782 C C . LYS A 1 473 ? -41.818 -19.182 24.545 1.00 44.50 473 LYS A C 1
ATOM 3783 O O . LYS A 1 473 ? -42.203 -20.064 25.320 1.00 43.09 473 LYS A O 1
#

Secondary structure (DSSP, 8-state):
-HHHHHHHHTT--B--TTSHHHHHHT--SBTTS----SEEEE--SHHHHHHHHHHHHHTT--EEEESS---TT-GGGTSSSSPEEEE-TT---EEEEETTTTEEEE-TT-BHHHHHHHHHHHHSEE----S-TT-BHHHHHHT----TTHHHH--GGGGEEEEEEE-TTS-EEEEETTBSHHHHHHHHHHGGGT-EEEEEEEE-EEPPS-EEEEEEE----SHHHHHHHHHHHHHHHHHT--TTEEEEEEESSSS--EEEEEEES-HHHHHHHHHHHHTTSPTT-EEPPPEEE-HHHHHHHTSSSS----SSPPPPBEEEEEEEEES--TTHHHHHHHHHHHHTGGG--SSEEEEEEEE--STT-GGGGS-TTTSS---TT-SEEEEEEEEE-TTSPPPTTTHHHHHHHHHHHHTTS-GGGEE--GGG---SS-HHHHHHHHHGGGHHHHHHHHHHH-TT-TT--TTSPPP--

Organism: Microdochium nivale (NCBI:txid5520)